Protein AF-0000000084334700 (afdb_homodimer)

Organism: NCBI:txid1302689

Foldseek 3Di:
DDQLLLQLLPVWPPAAQLQSVLLCVQLVHSVSSLVDDLVSSCVRPPDDNVSSVRTDSPVSSVVSVVLVVVCVVVVKDKAALVHPQHQPLQNLDSRRFRIKIKAADERLHDPAEEEEDFDLDADPQLLVQLLQQLVVCVLQLYEYEYACHHYNRVSNLVSCLVSVRQYEHEYLFAPQDDPPPVCVVSQVSNRHRYIYMYSYTPPGDNDPVSVLVSLLVSLRSHQEYEYRWYAQPGSSLSSLVSNVVSVHAYAYEADDCPDRRRVNRVVCVVVVSHHYDPGSVVVCVVSVHDRDPPPPPPPPPPVPPPPQDPLLVLLLVVLVVDQKDALVVSCVVSVDDSVVNVVSVVVCVVSQQWDADPPRMIHGD/DDQLLLQLLPVWPPQAQLQSVLLCVQLVHSVSSLVDDLVSSCPRPPDDNVSSVRTDSPVSSVVSVVLVVVCVVVVKDKAALVRPQHQPLLNLDSRRFRIKIKAADERLHDPAEEEEDFDLDADPQLLVQLLQQLVVVVLQLYEYEYACHHYNRVSNLVSCLVSVRQYEHEYLFAPVDDPPPVCVVSQVSNRHRYIYMYSYTPPGDNDPVSVLVSLLVSLRSHQEYEYRWYAQPGSSLSSLVSNVVSVHAYAYEADDCPDRRRVNRVVCVVVVSHHYDPGSVVVCVVSVHDRDPPPPPPPPPPVPPVPDDPLLVLLLVVLVVDQKDALVVSCVVSVDDSVVVVVSVVVCVVSQQWDADPPRMIHGD

Sequence (730 aa):
MSLIHQLALTFIKNIGPVLAKSMVAYAGSAENVFLIHSSKLEKVPGIAAKTIKQIDFKAALLRAEQEAAYVTKHNIDVIFYTDARYPKRLRACNDAPVLLYAQGKVDLNPQRVISIVGTRKATAYGKDLCKELVEELHTYGALVVSGLAYGIDVAAHKDSVRLNVPTVGVLGHGLDRLYPAAHRSIADKMLLNGGLLTEYPSGTAPDRENFPARNRIVAGMADATVVIEAGIKGGALITAEIANSYNRDVFAFPGRVNDEFSEGCNYLIRHHKAGLLTNAADLAYALGWEKDELIPKKPNQLMLAMDLTADERLIMDVLGQTKSIAIDELTLKIGMPVSLLTMNLLNLEMQGFIRSMPGKAYCISMSLIHQLALTFIKNIGPVLAKSMVAYAGSAENVFLIHSSKLEKVPGIAAKTIKQIDFKAALLRAEQEAAYVTKHNIDVIFYTDARYPKRLRACNDAPVLLYAQGKVDLNPQRVISIVGTRKATAYGKDLCKELVEELHTYGALVVSGLAYGIDVAAHKDSVRLNVPTVGVLGHGLDRLYPAAHRSIADKMLLNGGLLTEYPSGTAPDRENFPARNRIVAGMADATVVIEAGIKGGALITAEIANSYNRDVFAFPGRVNDEFSEGCNYLIRHHKAGLLTNAADLAYALGWEKDELIPKKPNQLMLAMDLTADERLIMDVLGQTKSIAIDELTLKIGMPVSLLTMNLLNLEMQGFIRSMPGKAYCIS

Nearest PDB structures (foldseek):
  3maj-assembly1_A-2  TM=7.518E-01  e=3.089E-27  Rhodopseudomonas palustris
  3uqz-assembly1_A  TM=8.647E-01  e=2.684E-21  Streptococcus pneumoniae
  4ljk-assembly1_H  TM=9.391E-01  e=8.187E-17  Helicobacter pylori 26695
  1wek-assembly1_F  TM=6.291E-01  e=4.296E-03  Thermus thermophilus
  2fxa-assembly3_A  TM=6.318E-01  e=2.050E-02  Bacillus subtilis

InterPro domains:
  IPR003488 DNA recombination-mediator protein A [PTHR43022] (4-362)
  IPR010994 RuvA domain 2-like [SSF47781] (3-55)
  IPR036388 Winged helix-like DNA-binding domain superfamily [G3DSA:1.10.10.10] (294-364)
  IPR036390 Winged helix DNA-binding domain superfamily [SSF46785] (304-359)
  IPR041614 DprA, winged helix domain [PF17782] (305-360)
  IPR057666 Smf/DprA, SLOG domain [PF02481] (78-286)
  IPR057666 Smf/DprA, SLOG domain [TIGR00732] (71-279)

Secondary structure (DSSP, 8-state):
--HHHHHHHTTSTT--HHHHHHHHHHHSSHHHHTT--HHHHTTSTT--HHHHHH--HHHHHHHHHHHHHHHHHTT-EEEETTSTTS-HHHHTSTT--SEEEEEES--S--S-EEEEE--SS--HHHHHHHHHHHHHHHHHTPEEEE---TTHHHHHHHHHHHHT--EEEE-SS-TTS-SSGGGHHHHHHHTTSEEEEESPPTT----TTHHHHHHHHHHHT-SEEEE-S--TT-HHHHHHHHHHHTT-EEEE----TT-GGGHHHHHHHHTTSSEE-SSHHHHHHHTT----TTS---------GGG--HHHHHHHHHHHTSS-EEHHHHHHHH---HHHHHHHHHHHHHTTSEEEETTTEEEE-/--HHHHHHHTTSTT--HHHHHHHHHHHSSHHHHTT--HHHHTTSTT--HHHHHH--HHHHHHHHHHHHHHHHHTT-EEEETTSTTS-HHHHTSTT--SEEEEEES--S--S-EEEEE--SS--HHHHHHHHHHHHHHHHHTPEEEE---TTHHHHHHHHHHHHT--EEEE-SS-TTS-SSGGGHHHHHHHTTSEEEEESPPTT----TTHHHHHHHHHHHT-SEEEE-S--TT-HHHHHHHHHHHTT-EEEE----TT-GGGHHHHHHHHTTSSEE-SSHHHHHHHTT----TTS---------GGG--HHHHHHHHHHHTSS-EEHHHHHHHH---HHHHHHHHHHHHHTTSEEEETTTEEEE-

pLDDT: mean 89.81, std 12.84, range [30.47, 98.88]

Structure (mmCIF, N/CA/C/O backbone):
data_AF-0000000084334700-model_v1
#
loop_
_entity.id
_entity.type
_entity.pdbx_description
1 polymer 'Uncharacterized protein'
#
loop_
_atom_site.group_PDB
_atom_site.id
_atom_site.type_symbol
_atom_site.label_atom_id
_atom_site.label_alt_id
_atom_site.label_comp_id
_atom_site.label_asym_id
_atom_site.label_entity_id
_atom_site.label_seq_id
_atom_site.pdbx_PDB_ins_code
_atom_site.Cartn_x
_atom_site.Cartn_y
_atom_site.Cartn_z
_atom_site.occupancy
_atom_site.B_iso_or_equiv
_atom_site.auth_seq_id
_atom_site.auth_comp_id
_atom_site.auth_asym_id
_atom_site.auth_atom_id
_atom_site.pdbx_PDB_model_num
ATOM 1 N N . MET A 1 1 ? -7.605 36.406 30.844 1 63.59 1 MET A N 1
ATOM 2 C CA . MET A 1 1 ? -6.16 36.375 30.656 1 63.59 1 MET A CA 1
ATOM 3 C C . MET A 1 1 ? -5.691 37.469 29.688 1 63.59 1 MET A C 1
ATOM 5 O O . MET A 1 1 ? -6.41 37.812 28.75 1 63.59 1 MET A O 1
ATOM 9 N N . SER A 1 2 ? -4.527 38.156 30.078 1 87.56 2 SER A N 1
ATOM 10 C CA . SER A 1 2 ? -4.148 39.375 29.375 1 87.56 2 SER A CA 1
ATOM 11 C C . SER A 1 2 ? -3.529 39.062 28.016 1 87.56 2 SER A C 1
ATOM 13 O O . SER A 1 2 ? -2.588 38.281 27.922 1 87.56 2 SER A O 1
ATOM 15 N N . LEU A 1 3 ? -4.223 39.594 27.047 1 94.44 3 LEU A N 1
ATOM 16 C CA . LEU A 1 3 ? -3.779 39.469 25.672 1 94.44 3 LEU A CA 1
ATOM 17 C C . LEU A 1 3 ? -2.322 39.875 25.516 1 94.44 3 LEU A C 1
ATOM 19 O O . LEU A 1 3 ? -1.545 39.219 24.828 1 94.44 3 LEU A O 1
ATOM 23 N N . ILE A 1 4 ? -1.973 40.875 26.188 1 96.62 4 ILE A N 1
ATOM 24 C CA . ILE A 1 4 ? -0.625 41.438 26.078 1 96.62 4 ILE A CA 1
ATOM 25 C C . ILE A 1 4 ? 0.389 40.438 26.609 1 96.62 4 ILE A C 1
ATOM 27 O O . ILE A 1 4 ? 1.432 40.188 25.984 1 96.62 4 ILE A O 1
ATOM 31 N N . HIS A 1 5 ? 0.095 39.781 27.688 1 96.44 5 HIS A N 1
ATOM 32 C CA . HIS A 1 5 ? 1.01 38.812 28.281 1 96.44 5 HIS A CA 1
ATOM 33 C C . HIS A 1 5 ? 1.097 37.562 27.422 1 96.44 5 HIS A C 1
ATOM 35 O O . HIS A 1 5 ? 2.166 36.938 27.312 1 96.44 5 HIS A O 1
ATOM 41 N N . GLN A 1 6 ? -0.033 37.156 26.859 1 96.75 6 GLN A N 1
ATOM 42 C CA . GLN A 1 6 ? -0.037 36 25.969 1 96.75 6 GLN A CA 1
ATOM 43 C C . GLN A 1 6 ? 0.85 36.25 24.75 1 96.75 6 GLN A C 1
ATOM 45 O O . GLN A 1 6 ? 1.654 35.375 24.375 1 96.75 6 GLN A O 1
ATOM 50 N N . LEU A 1 7 ? 0.704 37.406 24.219 1 97.88 7 LEU A N 1
ATOM 51 C CA . LEU A 1 7 ? 1.52 37.812 23.062 1 97.88 7 LEU A CA 1
ATOM 52 C C . LEU A 1 7 ? 2.99 37.906 23.453 1 97.88 7 LEU A C 1
ATOM 54 O O . LEU A 1 7 ? 3.865 37.438 22.719 1 97.88 7 LEU A O 1
ATOM 58 N N . ALA A 1 8 ? 3.264 38.469 24.578 1 96.81 8 ALA A N 1
ATOM 59 C CA . ALA A 1 8 ? 4.629 38.719 25.031 1 96.81 8 ALA A CA 1
ATOM 60 C C . ALA A 1 8 ? 5.41 37.438 25.188 1 96.81 8 ALA A C 1
ATOM 62 O O . ALA A 1 8 ? 6.617 37.375 24.953 1 96.81 8 ALA A O 1
ATOM 63 N N . LEU A 1 9 ? 4.711 36.406 25.578 1 95.44 9 LEU A N 1
ATOM 64 C CA . LEU A 1 9 ? 5.34 35.094 25.766 1 95.44 9 LEU A CA 1
ATOM 65 C C . LEU A 1 9 ? 6.031 34.656 24.484 1 95.44 9 LEU A C 1
ATOM 67 O O . LEU A 1 9 ? 7.062 33.969 24.531 1 95.44 9 LEU A O 1
ATOM 71 N N . THR A 1 10 ? 5.461 34.969 23.297 1 96.06 10 THR A N 1
ATOM 72 C CA . THR A 1 10 ? 5.98 34.531 22 1 96.06 10 THR A CA 1
ATOM 73 C C . THR A 1 10 ? 7.109 35.438 21.531 1 96.06 10 THR A C 1
ATOM 75 O O . THR A 1 10 ? 7.773 35.125 20.531 1 96.06 10 THR A O 1
ATOM 78 N N . PHE A 1 11 ? 7.371 36.531 22.25 1 95.88 11 PHE A N 1
ATOM 79 C CA . PHE A 1 11 ? 8.375 37.5 21.812 1 95.88 11 PHE A CA 1
ATOM 80 C C . PHE A 1 11 ? 9.625 37.406 22.672 1 95.88 11 PHE A C 1
ATOM 82 O O . PHE A 1 11 ? 10.562 38.188 22.5 1 95.88 11 PHE A O 1
ATOM 89 N N . ILE A 1 12 ? 9.555 36.5 23.641 1 93 12 ILE A N 1
ATOM 90 C CA . ILE A 1 12 ? 10.75 36.281 24.453 1 93 12 ILE A CA 1
ATOM 91 C C . ILE A 1 12 ? 11.82 35.594 23.609 1 93 12 ILE A C 1
ATOM 93 O O . ILE A 1 12 ? 11.602 34.469 23.125 1 93 12 ILE A O 1
ATOM 97 N N . LYS A 1 13 ? 12.938 36.188 23.469 1 90.25 13 LYS A N 1
ATOM 98 C CA . LYS A 1 13 ? 14.008 35.656 22.641 1 90.25 13 LYS A CA 1
ATOM 99 C C . LYS A 1 13 ? 14.516 34.312 23.188 1 90.25 13 LYS A C 1
ATOM 101 O O . LYS A 1 13 ? 14.648 34.156 24.391 1 90.25 13 LYS A O 1
ATOM 106 N N . ASN A 1 14 ? 14.711 33.375 22.328 1 87.44 14 ASN A N 1
ATOM 107 C CA . ASN A 1 14 ? 15.328 32.094 22.625 1 87.44 14 ASN A CA 1
ATOM 108 C C . ASN A 1 14 ? 14.391 31.203 23.438 1 87.44 14 ASN A C 1
ATOM 110 O O . ASN A 1 14 ? 14.844 30.25 24.078 1 87.44 14 ASN A O 1
ATOM 114 N N . ILE A 1 15 ? 13.18 31.578 23.531 1 89.12 15 ILE A N 1
ATOM 115 C CA . ILE A 1 15 ? 12.18 30.734 24.188 1 89.12 15 ILE A CA 1
ATOM 116 C C . ILE A 1 15 ? 11.188 30.219 23.156 1 89.12 15 ILE A C 1
ATOM 118 O O . ILE A 1 15 ? 10.398 30.984 22.609 1 89.12 15 ILE A O 1
ATOM 122 N N . GLY A 1 16 ? 11.242 28.969 22.906 1 89.5 16 GLY A N 1
ATOM 123 C CA . GLY A 1 16 ? 10.312 28.344 21.984 1 89.5 16 GLY A CA 1
ATOM 124 C C . GLY A 1 16 ? 8.992 27.969 22.609 1 89.5 16 GLY A C 1
ATOM 125 O O . GLY A 1 16 ? 8.758 28.25 23.797 1 89.5 16 GLY A O 1
ATOM 126 N N . PRO A 1 17 ? 8.211 27.344 21.797 1 92.06 17 PRO A N 1
ATOM 127 C CA . PRO A 1 17 ? 6.863 27.031 22.281 1 92.06 17 PRO A CA 1
ATOM 128 C C . PRO A 1 17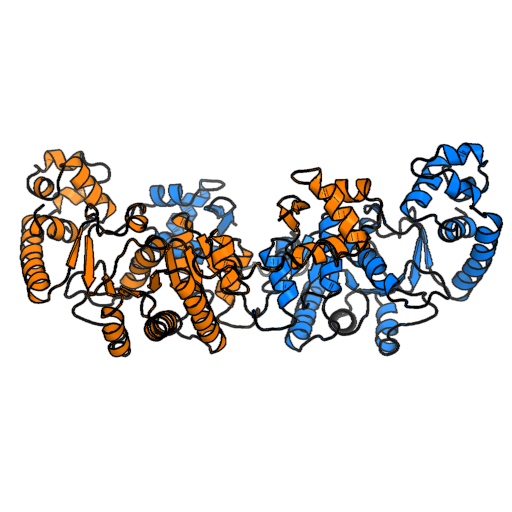 ? 6.867 26.078 23.469 1 92.06 17 PRO A C 1
ATOM 130 O O . PRO A 1 17 ? 6.078 26.25 24.406 1 92.06 17 PRO A O 1
ATOM 133 N N . VAL A 1 18 ? 7.75 25.156 23.5 1 89.44 18 VAL A N 1
ATOM 134 C CA . VAL A 1 18 ? 7.793 24.156 24.562 1 89.44 18 VAL A CA 1
ATOM 135 C C . VAL A 1 18 ? 8.164 24.828 25.875 1 89.44 18 VAL A C 1
ATOM 137 O O . VAL A 1 18 ? 7.488 24.625 26.891 1 89.44 18 VAL A O 1
ATOM 140 N N . LEU A 1 19 ? 9.18 25.578 25.859 1 88.88 19 LEU A N 1
ATOM 141 C CA . LEU A 1 19 ? 9.641 26.266 27.062 1 88.88 19 LEU A CA 1
ATOM 142 C C . LEU A 1 19 ? 8.617 27.281 27.531 1 88.88 19 LEU A C 1
ATOM 144 O O . LEU A 1 19 ? 8.414 27.453 28.734 1 88.88 19 LEU A O 1
ATOM 148 N N . ALA A 1 20 ? 8.039 27.969 26.594 1 93 20 ALA A N 1
ATOM 149 C CA . ALA A 1 20 ? 7.027 28.953 26.953 1 93 20 ALA A CA 1
ATOM 150 C C . ALA A 1 20 ? 5.867 28.312 27.703 1 93 20 ALA A C 1
ATOM 152 O O . ALA A 1 20 ? 5.398 28.844 28.703 1 93 20 ALA A O 1
ATOM 153 N N . LYS A 1 21 ? 5.438 27.219 27.266 1 92.88 21 LYS A N 1
ATOM 154 C CA . LYS A 1 21 ? 4.332 26.516 27.906 1 92.88 21 LYS A CA 1
ATOM 155 C C . LYS A 1 21 ? 4.738 25.984 29.281 1 92.88 21 LYS A C 1
ATOM 157 O O . LYS A 1 21 ? 3.938 25.984 30.219 1 92.88 21 LYS A O 1
ATOM 162 N N . SER A 1 22 ? 5.957 25.562 29.344 1 91.69 22 SER A N 1
ATOM 163 C CA . SER A 1 22 ? 6.473 25.125 30.641 1 91.69 22 SER A CA 1
ATOM 164 C C . SER A 1 22 ? 6.496 26.281 31.641 1 91.69 22 SER A C 1
ATOM 166 O O . SER A 1 22 ? 6.184 26.094 32.812 1 91.69 22 SER A O 1
ATOM 168 N N . MET A 1 23 ? 6.906 27.406 31.172 1 91.62 23 MET A N 1
ATOM 169 C CA . MET A 1 23 ? 6.93 28.594 32.031 1 91.62 23 MET A CA 1
ATOM 170 C C . MET A 1 23 ? 5.527 28.938 32.531 1 91.62 23 MET A C 1
ATOM 172 O O . MET A 1 23 ? 5.348 29.266 33.688 1 91.62 23 MET A O 1
ATOM 176 N N . VAL A 1 24 ? 4.617 28.812 31.672 1 92.88 24 VAL A N 1
ATOM 177 C CA . VAL A 1 24 ? 3.236 29.125 32.031 1 92.88 24 VAL A CA 1
ATOM 178 C C . VAL A 1 24 ? 2.729 28.109 33.031 1 92.88 24 VAL A C 1
ATOM 180 O O . VAL A 1 24 ? 2.061 28.469 34.031 1 92.88 24 VAL A O 1
ATOM 183 N N . ALA A 1 25 ? 3.002 26.922 32.75 1 91.62 25 ALA A N 1
ATOM 184 C CA . ALA A 1 25 ? 2.572 25.859 33.656 1 91.62 25 ALA A CA 1
ATOM 185 C C . ALA A 1 25 ? 3.145 26.078 35.062 1 91.62 25 ALA A C 1
ATOM 187 O O . ALA A 1 25 ? 2.457 25.859 36.062 1 91.62 25 ALA A O 1
ATOM 188 N N . TYR A 1 26 ? 4.336 26.438 35.094 1 89.62 26 TYR A N 1
ATOM 189 C CA . TYR A 1 26 ? 5.016 26.641 36.344 1 89.62 26 TYR A CA 1
ATOM 190 C C . TYR A 1 26 ? 4.496 27.875 37.062 1 89.62 26 TYR A C 1
ATOM 192 O O . TYR A 1 26 ? 4.285 27.875 38.281 1 89.62 26 TYR A O 1
ATOM 200 N N . ALA A 1 27 ? 4.312 28.906 36.312 1 90.44 27 ALA A N 1
ATOM 201 C CA . ALA A 1 27 ? 3.914 30.203 36.875 1 90.44 27 ALA A CA 1
ATOM 202 C C . ALA A 1 27 ? 2.412 30.234 37.156 1 90.44 27 ALA A C 1
ATOM 204 O O . ALA A 1 27 ? 1.94 31.047 37.938 1 90.44 27 ALA A O 1
ATOM 205 N N . GLY A 1 28 ? 1.692 29.359 36.438 1 89.56 28 GLY A N 1
ATOM 206 C CA . GLY A 1 28 ? 0.251 29.281 36.625 1 89.56 28 GLY A CA 1
ATOM 207 C C . GLY A 1 28 ? -0.524 30.062 35.562 1 89.56 28 GLY A C 1
ATOM 208 O O . GLY A 1 28 ? -1.698 29.766 35.312 1 89.56 28 GLY A O 1
ATOM 209 N N . SER A 1 29 ? 0.102 31.125 35.125 1 92 29 SER A N 1
ATOM 210 C CA . SER A 1 29 ? -0.524 31.922 34.062 1 92 29 SER A CA 1
ATOM 211 C C . SER A 1 29 ? 0.52 32.656 33.25 1 92 29 SER A C 1
ATOM 213 O O . SER A 1 29 ? 1.672 32.812 33.656 1 92 29 SER A O 1
ATOM 215 N N . ALA A 1 30 ? -0.011 33.156 32.062 1 93.06 30 ALA A N 1
ATOM 216 C CA . ALA A 1 30 ? 0.891 33.969 31.234 1 93.06 30 ALA A CA 1
ATOM 217 C C . ALA A 1 30 ? 1.326 35.219 31.938 1 93.06 30 ALA A C 1
ATOM 219 O O . ALA A 1 30 ? 2.479 35.656 31.828 1 93.06 30 ALA A O 1
ATOM 220 N N . GLU A 1 31 ? 0.445 35.844 32.656 1 93.31 31 GLU A N 1
ATOM 221 C CA . GLU A 1 31 ? 0.732 37.094 33.406 1 93.31 31 GLU A CA 1
ATOM 222 C C . GLU A 1 31 ? 1.791 36.844 34.469 1 93.31 31 GLU A C 1
ATOM 224 O O . GLU A 1 31 ? 2.705 37.656 34.625 1 93.31 31 GLU A O 1
ATOM 229 N N . ASN A 1 32 ? 1.646 35.719 35.094 1 92.25 32 ASN A N 1
ATOM 230 C CA . ASN A 1 32 ? 2.527 35.438 36.219 1 92.25 32 ASN A CA 1
ATOM 231 C C . ASN A 1 32 ? 3.957 35.156 35.75 1 92.25 32 ASN A C 1
ATOM 233 O O . ASN A 1 32 ? 4.902 35.312 36.5 1 92.25 32 ASN A O 1
ATOM 237 N N . VAL A 1 33 ? 4.086 34.75 34.562 1 92.31 33 VAL A N 1
ATOM 238 C CA . VAL A 1 33 ? 5.418 34.531 34 1 92.31 33 VAL A CA 1
ATOM 239 C C . VAL A 1 33 ? 6.23 35.812 34.062 1 92.31 33 VAL A C 1
ATOM 241 O O . VAL A 1 33 ? 7.438 35.781 34.312 1 92.31 33 VAL A O 1
ATOM 244 N N . PHE A 1 34 ? 5.609 36.938 33.812 1 92.25 34 PHE A N 1
ATOM 245 C CA . PHE A 1 34 ? 6.301 38.219 33.719 1 92.25 34 PHE A CA 1
ATOM 246 C C . PHE A 1 34 ? 6.473 38.875 35.094 1 92.25 34 PHE A C 1
ATOM 248 O O . PHE A 1 34 ? 7.105 39.906 35.219 1 92.25 34 PHE A O 1
ATOM 255 N N . LEU A 1 35 ? 5.945 38.188 36.031 1 88.56 35 LEU A N 1
ATOM 256 C CA . LEU A 1 35 ? 6.07 38.688 37.406 1 88.56 35 LEU A CA 1
ATOM 257 C C . LEU A 1 35 ? 7.02 37.812 38.219 1 88.56 35 LEU A C 1
ATOM 259 O O . LEU A 1 35 ? 7.41 38.188 39.312 1 88.56 35 LEU A O 1
ATOM 263 N N . ILE A 1 36 ? 7.375 36.781 37.625 1 83.12 36 ILE A N 1
ATOM 264 C CA . ILE A 1 36 ? 8.164 35.812 38.344 1 83.12 36 ILE A CA 1
ATOM 265 C C . ILE A 1 36 ? 9.602 36.312 38.5 1 83.12 36 ILE A C 1
ATOM 267 O O . ILE A 1 36 ? 10.148 36.938 37.594 1 83.12 36 ILE A O 1
ATOM 271 N N . HIS A 1 37 ? 10.148 36 39.688 1 81 37 HIS A N 1
ATOM 272 C CA . HIS A 1 37 ? 11.547 36.344 39.938 1 81 37 HIS A CA 1
ATOM 273 C C . HIS A 1 37 ? 12.477 35.375 39.219 1 81 37 HIS A C 1
ATOM 275 O O . HIS A 1 37 ? 12.141 34.188 39.031 1 81 37 HIS A O 1
ATOM 281 N N . SER A 1 38 ? 13.617 35.906 38.875 1 78.31 38 SER A N 1
ATOM 282 C CA . SER A 1 38 ? 14.602 35.125 38.125 1 78.31 38 SER A CA 1
ATOM 283 C C . SER A 1 38 ? 14.953 33.812 38.844 1 78.31 38 SER A C 1
ATOM 285 O O . SER A 1 38 ? 15.164 32.781 38.219 1 78.31 38 SER A O 1
ATOM 287 N N . SER A 1 39 ? 14.922 33.844 40.094 1 79.81 39 SER A N 1
ATOM 288 C CA . SER A 1 39 ? 15.289 32.656 40.875 1 79.81 39 SER A CA 1
ATOM 289 C C . SER A 1 39 ? 14.281 31.531 40.688 1 79.81 39 SER A C 1
ATOM 291 O O . SER A 1 39 ? 14.656 30.359 40.719 1 79.81 39 SER A O 1
ATOM 293 N N . LYS A 1 40 ? 13.117 31.859 40.438 1 82.38 40 LYS A N 1
ATOM 294 C CA . LYS A 1 40 ? 12.07 30.859 40.281 1 82.38 40 LYS A CA 1
ATOM 295 C C . LYS A 1 40 ? 12.078 30.297 38.844 1 82.38 40 LYS A C 1
ATOM 297 O O . LYS A 1 40 ? 11.672 29.156 38.625 1 82.38 40 LYS A O 1
ATOM 302 N N . LEU A 1 41 ? 12.5 31.078 37.938 1 84.06 41 LEU A N 1
ATOM 303 C CA . LEU A 1 41 ? 12.562 30.656 36.531 1 84.06 41 LEU A CA 1
ATOM 304 C C . LEU A 1 41 ? 13.586 29.547 36.344 1 84.06 41 LEU A C 1
ATOM 306 O O . LEU A 1 41 ? 13.438 28.703 35.469 1 84.06 41 LEU A O 1
ATOM 310 N N . GLU A 1 42 ? 14.578 29.562 37.156 1 82.69 42 GLU A N 1
ATOM 311 C CA . GLU A 1 42 ? 15.633 28.547 37.094 1 82.69 42 GLU A CA 1
ATOM 312 C C . GLU A 1 42 ? 15.094 27.156 37.406 1 82.69 42 GLU A C 1
ATOM 314 O O . GLU A 1 42 ? 15.695 26.156 37.031 1 82.69 42 GLU A O 1
ATOM 319 N N . LYS A 1 43 ? 13.969 27.109 37.969 1 81.56 43 LYS A N 1
ATOM 320 C CA . LYS A 1 43 ? 13.375 25.844 38.375 1 81.56 43 LYS A CA 1
ATOM 321 C C . LYS A 1 43 ? 12.531 25.234 37.25 1 81.56 43 LYS A C 1
ATOM 323 O O . LYS A 1 43 ? 12.117 24.078 37.344 1 81.56 43 LYS A O 1
ATOM 328 N N . VAL A 1 44 ? 12.258 26.031 36.312 1 83.62 44 VAL A N 1
ATOM 329 C CA . VAL A 1 44 ? 11.484 25.531 35.188 1 83.62 44 VAL A CA 1
ATOM 330 C C . VAL A 1 44 ? 12.305 24.5 34.406 1 83.62 44 VAL A C 1
ATOM 332 O O . VAL A 1 44 ? 13.438 24.781 34 1 83.62 44 VAL A O 1
ATOM 335 N N . PRO A 1 45 ? 11.766 23.359 34.281 1 80.94 45 PRO A N 1
ATOM 336 C CA . PRO A 1 45 ? 12.5 22.312 33.562 1 80.94 45 PRO A CA 1
ATOM 337 C C . PRO A 1 45 ? 12.828 22.703 32.125 1 80.94 45 PRO A C 1
ATOM 339 O O . PRO A 1 45 ? 11.977 23.25 31.422 1 80.94 45 PRO A O 1
ATOM 342 N N . GLY A 1 46 ? 14.094 22.562 31.719 1 78.5 46 GLY A N 1
ATOM 343 C CA . GLY A 1 46 ? 14.484 22.719 30.328 1 78.5 46 GLY A CA 1
ATOM 344 C C . GLY A 1 46 ? 15.102 24.078 30.031 1 78.5 46 GLY A C 1
ATOM 345 O O . GLY A 1 46 ? 15.688 24.281 28.969 1 78.5 46 GLY A O 1
ATOM 346 N N . ILE A 1 47 ? 14.945 25 30.969 1 80.06 47 ILE A N 1
ATOM 347 C CA . ILE A 1 47 ? 15.484 26.328 30.703 1 80.06 47 ILE A CA 1
ATOM 348 C C . ILE A 1 47 ? 16.906 26.422 31.266 1 80.06 47 ILE A C 1
ATOM 350 O O . ILE A 1 47 ? 17.141 26.188 32.438 1 80.06 47 ILE A O 1
ATOM 354 N N . ALA A 1 48 ? 17.734 26.688 30.391 1 81.31 48 ALA A N 1
ATOM 355 C CA . ALA A 1 48 ? 19.141 26.844 30.797 1 81.31 48 ALA A CA 1
ATOM 356 C C . ALA A 1 48 ? 19.359 28.188 31.469 1 81.31 48 ALA A C 1
ATOM 358 O O . ALA A 1 48 ? 18.672 29.172 31.156 1 81.31 48 ALA A O 1
ATOM 359 N N . ALA A 1 49 ? 20.297 28.188 32.375 1 80.88 49 ALA A N 1
ATOM 360 C CA . ALA A 1 49 ? 20.641 29.406 33.125 1 80.88 49 ALA A CA 1
ATOM 361 C C . ALA A 1 49 ? 21.062 30.516 32.156 1 80.88 49 ALA A C 1
ATOM 363 O O . ALA A 1 49 ? 20.734 31.688 32.375 1 80.88 49 ALA A O 1
ATOM 364 N N . LYS A 1 50 ? 21.719 30.125 31.188 1 83.38 50 LYS A N 1
ATOM 365 C CA . LYS A 1 50 ? 22.188 31.109 30.219 1 83.38 50 LYS A CA 1
ATOM 366 C C . LYS A 1 50 ? 21.031 31.781 29.5 1 83.38 50 LYS A C 1
ATOM 368 O O . LYS A 1 50 ? 21.078 32.969 29.203 1 83.38 50 LYS A O 1
ATOM 373 N N . THR A 1 51 ? 20.016 31.078 29.266 1 84.62 51 THR A N 1
ATOM 374 C CA . THR A 1 51 ? 18.828 31.609 28.594 1 84.62 51 THR A CA 1
ATOM 375 C C . THR A 1 51 ? 18.078 32.594 29.484 1 84.62 51 THR A C 1
ATOM 377 O O . THR A 1 51 ? 17.594 33.625 29.016 1 84.62 51 THR A O 1
ATOM 380 N N . ILE A 1 52 ? 18.141 32.281 30.703 1 82.06 52 ILE A N 1
ATOM 381 C CA . ILE A 1 52 ? 17.422 33.125 31.672 1 82.06 52 ILE A CA 1
ATOM 382 C C . ILE A 1 52 ? 18.047 34.5 31.734 1 82.06 52 ILE A C 1
ATOM 384 O O . ILE A 1 52 ? 17.344 35.5 31.812 1 82.06 52 ILE A O 1
ATOM 388 N N . LYS A 1 53 ? 19.281 34.5 31.656 1 82.81 53 LYS A N 1
ATOM 389 C CA . LYS A 1 53 ? 20.031 35.781 31.766 1 82.81 53 LYS A CA 1
ATOM 390 C C . LYS A 1 53 ? 19.766 36.656 30.562 1 82.81 53 LYS A C 1
ATOM 392 O O . LYS A 1 53 ? 19.891 37.875 30.656 1 82.81 53 LYS A O 1
ATOM 397 N N . GLN A 1 54 ? 19.312 36.125 29.594 1 85.31 54 GLN A N 1
ATOM 398 C CA . GLN A 1 54 ? 19.141 36.844 28.359 1 85.31 54 GLN A CA 1
ATOM 399 C C . GLN A 1 54 ? 17.688 37.281 28.156 1 85.31 54 GLN A C 1
ATOM 401 O O . GLN A 1 54 ? 17.375 38.031 27.234 1 85.31 54 GLN A O 1
ATOM 406 N N . ILE A 1 55 ? 16.891 36.875 29.031 1 88.94 55 ILE A N 1
ATOM 407 C CA . ILE A 1 55 ? 15.469 37.156 28.875 1 88.94 55 ILE A CA 1
ATOM 408 C C . ILE A 1 55 ? 15.203 38.625 29.141 1 88.94 55 ILE A C 1
ATOM 410 O O . ILE A 1 55 ? 15.594 39.156 30.188 1 88.94 55 ILE A O 1
ATOM 414 N N . ASP A 1 56 ? 14.594 39.312 28.203 1 91.06 56 ASP A N 1
ATOM 415 C CA . ASP A 1 56 ? 14.164 40.688 28.344 1 91.06 56 ASP A CA 1
ATOM 416 C C . ASP A 1 56 ? 12.641 40.781 28.312 1 91.06 56 ASP A C 1
ATOM 418 O O . ASP A 1 56 ? 12.047 41.062 27.281 1 91.06 56 ASP A O 1
ATOM 422 N N . PHE A 1 57 ? 12.086 40.812 29.469 1 92.38 57 PHE A N 1
ATOM 423 C CA . PHE A 1 57 ? 10.633 40.844 29.594 1 92.38 57 PHE A CA 1
ATOM 424 C C . PHE A 1 57 ? 10.062 42.188 29.172 1 92.38 57 PHE A C 1
ATOM 426 O O . PHE A 1 57 ? 8.977 42.25 28.594 1 92.38 57 PHE A O 1
ATOM 433 N N . LYS A 1 58 ? 10.773 43.188 29.469 1 93.31 58 LYS A N 1
ATOM 434 C CA . LYS A 1 58 ? 10.305 44.531 29.125 1 93.31 58 LYS A CA 1
ATOM 435 C C . LYS A 1 58 ? 10.18 44.688 27.609 1 93.31 58 LYS A C 1
ATOM 437 O O . LYS A 1 58 ? 9.18 45.219 27.109 1 93.31 58 LYS A O 1
ATOM 442 N N . ALA A 1 59 ? 11.172 44.281 26.922 1 95.69 59 ALA A N 1
ATOM 443 C CA . ALA A 1 59 ? 11.156 44.375 25.469 1 95.69 59 ALA A CA 1
ATOM 444 C C . ALA A 1 59 ? 10.023 43.531 24.891 1 95.69 59 ALA A C 1
ATOM 446 O O . ALA A 1 59 ? 9.375 43.938 23.906 1 95.69 59 ALA A O 1
ATOM 447 N N . ALA A 1 60 ? 9.852 42.375 25.422 1 96.31 60 ALA A N 1
ATOM 448 C CA . ALA A 1 60 ? 8.797 41.469 24.969 1 96.31 60 ALA A CA 1
ATOM 449 C C . ALA A 1 60 ? 7.418 42.094 25.172 1 96.31 60 ALA A C 1
ATOM 451 O O . ALA A 1 60 ? 6.547 42 24.297 1 96.31 60 ALA A O 1
ATOM 452 N N . LEU A 1 61 ? 7.234 42.75 26.297 1 96.19 61 LEU A N 1
ATOM 453 C CA . LEU A 1 61 ? 5.961 43.406 26.594 1 96.19 61 LEU A CA 1
ATOM 454 C C . LEU A 1 61 ? 5.707 44.562 25.672 1 96.19 61 LEU A C 1
ATOM 456 O O . LEU A 1 61 ? 4.574 44.812 25.25 1 96.19 61 LEU A O 1
ATOM 460 N N . LEU A 1 62 ? 6.746 45.312 25.391 1 96.94 62 LEU A N 1
ATOM 461 C CA . LEU A 1 62 ? 6.617 46.438 24.484 1 96.94 62 LEU A CA 1
ATOM 462 C C . LEU A 1 62 ? 6.203 45.969 23.094 1 96.94 62 LEU A C 1
ATOM 464 O O . LEU A 1 62 ? 5.312 46.562 22.469 1 96.94 62 LEU A O 1
ATOM 468 N N . ARG A 1 63 ? 6.867 44.969 22.609 1 97.19 63 ARG A N 1
ATOM 469 C CA . ARG A 1 63 ? 6.516 44.438 21.312 1 97.19 63 ARG A CA 1
ATOM 470 C C . ARG A 1 63 ? 5.086 43.906 21.312 1 97.19 63 ARG A C 1
ATOM 472 O O . ARG A 1 63 ? 4.371 44.031 20.312 1 97.19 63 ARG A O 1
ATOM 479 N N . ALA A 1 64 ? 4.699 43.281 22.359 1 97.88 64 ALA A N 1
ATOM 480 C CA . ALA A 1 64 ? 3.352 42.75 22.5 1 97.88 64 ALA A CA 1
ATOM 481 C C . ALA A 1 64 ? 2.303 43.844 22.422 1 97.88 64 ALA A C 1
ATOM 483 O O . ALA A 1 64 ? 1.218 43.625 21.875 1 97.88 64 ALA A O 1
ATOM 484 N N . GLU A 1 65 ? 2.594 44.938 23 1 97.5 65 GLU A N 1
ATOM 485 C CA . GLU A 1 65 ? 1.671 46.062 22.938 1 97.5 65 GLU A CA 1
ATOM 486 C C . GLU A 1 65 ? 1.458 46.531 21.5 1 97.5 65 GLU A C 1
ATOM 488 O O . GLU A 1 65 ? 0.33 46.812 21.094 1 97.5 65 GLU A O 1
ATOM 493 N N . GLN A 1 66 ? 2.557 46.625 20.812 1 97.75 66 GLN A N 1
ATOM 494 C CA . GLN A 1 66 ? 2.479 47 19.406 1 97.75 66 GLN A CA 1
ATOM 495 C C . GLN A 1 66 ? 1.641 46 18.625 1 97.75 66 GLN A C 1
ATOM 497 O O . GLN A 1 66 ? 0.797 46.375 17.812 1 97.75 66 GLN A O 1
ATOM 502 N N . GLU A 1 67 ? 1.888 44.719 18.844 1 98.25 67 GLU A N 1
ATOM 503 C CA . GLU A 1 67 ? 1.152 43.656 18.125 1 98.25 67 GLU A CA 1
ATOM 504 C C . GLU A 1 67 ? -0.321 43.656 18.531 1 98.25 67 GLU A C 1
ATOM 506 O O . GLU A 1 67 ? -1.193 43.438 17.688 1 98.25 67 GLU A O 1
ATOM 511 N N . ALA A 1 68 ? -0.582 43.875 19.797 1 97.81 68 ALA A N 1
ATOM 512 C CA . ALA A 1 68 ? -1.961 43.938 20.266 1 97.81 68 ALA A CA 1
ATOM 513 C C . ALA A 1 68 ? -2.736 45.062 19.562 1 97.81 68 ALA A C 1
ATOM 515 O O . ALA A 1 68 ? -3.908 44.875 19.219 1 97.81 68 ALA A O 1
ATOM 516 N N . ALA A 1 69 ? -2.09 46.156 19.438 1 97.5 69 ALA A N 1
ATOM 517 C CA . ALA A 1 69 ? -2.713 47.25 18.719 1 97.5 69 ALA A CA 1
ATOM 518 C C . ALA A 1 69 ? -3.008 46.875 17.266 1 97.5 69 ALA A C 1
ATOM 520 O O . ALA A 1 69 ? -4.066 47.219 16.734 1 97.5 69 ALA A O 1
ATOM 521 N N . TYR A 1 70 ? -2.113 46.25 16.672 1 97.69 70 TYR A N 1
ATOM 522 C CA . TYR A 1 70 ? -2.266 45.844 15.273 1 97.69 70 TYR A CA 1
ATOM 523 C C . TYR A 1 70 ? -3.422 44.844 15.125 1 97.69 70 TYR A C 1
ATOM 525 O O . TYR A 1 70 ? -4.258 45 14.227 1 97.69 70 TYR A O 1
ATOM 533 N N . VAL A 1 71 ? -3.434 43.781 15.945 1 97.44 71 VAL A N 1
ATOM 534 C CA . VAL A 1 71 ? -4.434 42.719 15.82 1 97.44 71 VAL A CA 1
ATOM 535 C C . VAL A 1 71 ? -5.828 43.281 16.062 1 97.44 71 VAL A C 1
ATOM 537 O O . VAL A 1 71 ? -6.809 42.844 15.477 1 97.44 71 VAL A O 1
ATOM 540 N N . THR A 1 72 ? -5.906 44.219 16.984 1 96.62 72 THR A N 1
ATOM 541 C CA . THR A 1 72 ? -7.184 44.875 17.266 1 96.62 72 THR A CA 1
ATOM 542 C C . THR A 1 72 ? -7.633 45.719 16.062 1 96.62 72 THR A C 1
ATOM 544 O O . THR A 1 72 ? -8.789 45.625 15.648 1 96.62 72 THR A O 1
ATOM 547 N N . LYS A 1 73 ? -6.75 46.469 15.57 1 97.25 73 LYS A N 1
ATOM 548 C CA . LYS A 1 73 ? -7.043 47.344 14.453 1 97.25 73 LYS A CA 1
ATOM 549 C C . LYS A 1 73 ? -7.508 46.562 13.227 1 97.25 73 LYS A C 1
ATOM 551 O O . LYS A 1 73 ? -8.359 47.031 12.469 1 97.25 73 LYS A O 1
ATOM 556 N N . HIS A 1 74 ? -6.992 45.469 13.016 1 96.88 74 HIS A N 1
ATOM 557 C CA . HIS A 1 74 ? -7.238 44.719 11.781 1 96.88 74 HIS A CA 1
ATOM 558 C C . HIS A 1 74 ? -8.18 43.531 12.031 1 96.88 74 HIS A C 1
ATOM 560 O O . HIS A 1 74 ? -8.32 42.656 11.18 1 96.88 74 HIS A O 1
ATOM 566 N N . ASN A 1 75 ? -8.727 43.406 13.195 1 95.44 75 ASN A N 1
ATOM 567 C CA . ASN A 1 75 ? -9.711 42.406 13.57 1 95.44 75 ASN A CA 1
ATOM 568 C C . ASN A 1 75 ? -9.156 41 13.391 1 95.44 75 ASN A C 1
ATOM 570 O O . ASN A 1 75 ? -9.789 40.156 12.766 1 95.44 75 ASN A O 1
ATOM 574 N N . ILE A 1 76 ? -7.969 40.781 13.812 1 97.25 76 ILE A N 1
ATOM 575 C CA . ILE A 1 76 ? -7.316 39.469 13.797 1 97.25 76 ILE A CA 1
ATOM 576 C C . ILE A 1 76 ? -7.594 38.75 15.109 1 97.25 76 ILE A C 1
ATOM 578 O O . ILE A 1 76 ? -7.453 39.312 16.188 1 97.25 76 ILE A O 1
ATOM 582 N N . ASP A 1 77 ? -8.008 37.562 15.016 1 96.81 77 ASP A N 1
ATOM 583 C CA . ASP A 1 77 ? -8.227 36.75 16.219 1 96.81 77 ASP A CA 1
ATOM 584 C C . ASP A 1 77 ? -6.91 36.156 16.734 1 96.81 77 ASP A C 1
ATOM 586 O O . ASP A 1 77 ? -6.117 35.625 15.961 1 96.81 77 ASP A O 1
ATOM 590 N N . VAL A 1 78 ? -6.645 36.344 17.984 1 97.44 78 VAL A N 1
ATOM 591 C CA . VAL A 1 78 ? -5.504 35.719 18.656 1 97.44 78 VAL A CA 1
ATOM 592 C C . VAL A 1 78 ? -5.984 34.562 19.531 1 97.44 78 VAL A C 1
ATOM 594 O O . VAL A 1 78 ? -6.793 34.75 20.438 1 97.44 78 VAL A O 1
ATOM 597 N N . ILE A 1 79 ? -5.48 33.344 19.234 1 97.44 79 ILE A N 1
ATOM 598 C CA . ILE A 1 79 ? -5.949 32.156 19.906 1 97.44 79 ILE A CA 1
ATOM 599 C C . ILE A 1 79 ? -4.809 31.547 20.719 1 97.44 79 ILE A C 1
ATOM 601 O O . ILE A 1 79 ? -3.914 30.906 20.172 1 97.44 79 ILE A O 1
ATOM 605 N N . PHE A 1 80 ? -4.871 31.734 22 1 97.19 80 PHE A N 1
ATOM 606 C CA . PHE A 1 80 ? -3.887 31.156 22.922 1 97.19 80 PHE A CA 1
ATOM 607 C C . PHE A 1 80 ? -4.105 29.656 23.078 1 97.19 80 PHE A C 1
ATOM 609 O O . PHE A 1 80 ? -5.219 29.172 22.891 1 97.19 80 PHE A O 1
ATOM 616 N N . TYR A 1 81 ? -3.104 28.891 23.422 1 96.75 81 TYR A N 1
ATOM 617 C CA . TYR A 1 81 ? -3.182 27.422 23.375 1 96.75 81 TYR A CA 1
ATOM 618 C C . TYR A 1 81 ? -4.145 26.906 24.438 1 96.75 81 TYR A C 1
ATOM 620 O O . TYR A 1 81 ? -4.602 25.766 24.359 1 96.75 81 TYR A O 1
ATOM 628 N N . THR A 1 82 ? -4.512 27.719 25.438 1 94.94 82 THR A N 1
ATOM 629 C CA . THR A 1 82 ? -5.465 27.281 26.438 1 94.94 82 THR A CA 1
ATOM 630 C C . THR A 1 82 ? -6.887 27.672 26.047 1 94.94 82 THR A C 1
ATOM 632 O O . THR A 1 82 ? -7.848 27.297 26.734 1 94.94 82 THR A O 1
ATOM 635 N N . ASP A 1 83 ? -7.023 28.469 24.984 1 95.25 83 ASP A N 1
ATOM 636 C CA . ASP A 1 83 ? -8.328 28.875 24.469 1 95.25 83 ASP A CA 1
ATOM 637 C C . ASP A 1 83 ? -9.102 27.688 23.906 1 95.25 83 ASP A C 1
ATOM 639 O O . ASP A 1 83 ? -8.523 26.797 23.297 1 95.25 83 ASP A O 1
ATOM 643 N N . ALA A 1 84 ? -10.414 27.656 24.062 1 95.88 84 ALA A N 1
ATOM 644 C CA . ALA A 1 84 ? -11.266 26.578 23.531 1 95.88 84 ALA A CA 1
ATOM 645 C C . ALA A 1 84 ? -11.258 26.578 22.016 1 95.88 84 ALA A C 1
ATOM 647 O O . ALA A 1 84 ? -11.484 25.531 21.391 1 95.88 84 ALA A O 1
ATOM 648 N N . ARG A 1 85 ? -11.008 27.734 21.391 1 96.31 85 ARG A N 1
ATOM 649 C CA . ARG A 1 85 ? -10.992 27.859 19.938 1 96.31 85 ARG A CA 1
ATOM 650 C C . ARG A 1 85 ? -9.727 27.25 19.344 1 96.31 85 ARG A C 1
ATOM 652 O O . ARG A 1 85 ? -9.648 27 18.141 1 96.31 85 ARG A O 1
ATOM 659 N N . TYR A 1 86 ? -8.68 27.062 20.234 1 98.06 86 TYR A N 1
ATOM 660 C CA . TYR A 1 86 ? -7.43 26.469 19.766 1 98.06 86 TYR A CA 1
ATOM 661 C C . TYR A 1 86 ? -7.66 25.062 19.234 1 98.06 86 TYR A C 1
ATOM 663 O O . TYR A 1 86 ? -8.406 24.281 19.828 1 98.06 86 TYR A O 1
ATOM 671 N N . PRO A 1 87 ? -7.137 24.75 18.078 1 98.12 87 PRO A N 1
ATOM 672 C CA . PRO A 1 87 ? -7.336 23.391 17.578 1 98.12 87 PRO A CA 1
ATOM 673 C C . PRO A 1 87 ? -6.918 22.328 18.578 1 98.12 87 PRO A C 1
ATOM 675 O O . PRO A 1 87 ? -5.73 22.188 18.891 1 98.12 87 PRO A O 1
ATOM 678 N N . LYS A 1 88 ? -7.812 21.578 19.016 1 97.69 88 LYS A N 1
ATOM 679 C CA . LYS A 1 88 ? -7.574 20.562 20.047 1 97.69 88 LYS A CA 1
ATOM 680 C C . LYS A 1 88 ? -6.555 19.531 19.578 1 97.69 88 LYS A C 1
ATOM 682 O O . LYS A 1 88 ? -5.723 19.078 20.375 1 97.69 88 LYS A O 1
ATOM 687 N N . ARG A 1 89 ? -6.629 19.172 18.328 1 97.69 89 ARG A N 1
ATOM 688 C CA . ARG A 1 89 ? -5.688 18.203 17.766 1 97.69 89 ARG A CA 1
ATOM 689 C C . ARG A 1 89 ? -4.258 18.734 17.844 1 97.69 89 ARG A C 1
ATOM 691 O O . ARG A 1 89 ? -3.33 18 18.156 1 97.69 89 ARG A O 1
ATOM 698 N N . LEU A 1 90 ? -4.09 19.953 17.562 1 97.88 90 LEU A N 1
ATOM 699 C CA . LEU A 1 90 ? -2.777 20.594 17.578 1 97.88 90 LEU A CA 1
ATOM 700 C C . LEU A 1 90 ? -2.248 20.734 19 1 97.88 90 LEU A C 1
ATOM 702 O O . LEU A 1 90 ? -1.043 20.609 19.234 1 97.88 90 LEU A O 1
ATOM 706 N N . ARG A 1 91 ? -3.109 20.953 19.875 1 96.69 91 ARG A N 1
ATOM 707 C CA . ARG A 1 91 ? -2.744 21.141 21.281 1 96.69 91 ARG A CA 1
ATOM 708 C C . ARG A 1 91 ? -2.033 19.906 21.828 1 96.69 91 ARG A C 1
ATOM 710 O O . ARG A 1 91 ? -1.156 20.016 22.672 1 96.69 91 ARG A O 1
ATOM 717 N N . ALA A 1 92 ? -2.33 18.812 21.281 1 93.81 92 ALA A N 1
ATOM 718 C CA . ALA A 1 92 ? -1.78 17.531 21.734 1 93.81 92 ALA A CA 1
ATOM 719 C C . ALA A 1 92 ? -0.335 17.359 21.281 1 93.81 92 ALA A C 1
ATOM 721 O O . ALA A 1 92 ? 0.388 16.5 21.781 1 93.81 92 ALA A O 1
ATOM 722 N N . CYS A 1 93 ? 0.024 18.188 20.375 1 93 93 CYS A N 1
ATOM 723 C CA . CYS A 1 93 ? 1.395 18.125 19.875 1 93 93 CYS A CA 1
ATOM 724 C C . CYS A 1 93 ? 2.336 18.922 20.781 1 93 93 CYS A C 1
ATOM 726 O O . CYS A 1 93 ? 2.039 20.062 21.141 1 93 93 CYS A O 1
ATOM 728 N N . ASN A 1 94 ? 3.461 18.391 21.094 1 87.12 94 ASN A N 1
ATOM 729 C CA . ASN A 1 94 ? 4.383 18.984 22.062 1 87.12 94 ASN A CA 1
ATOM 730 C C . ASN A 1 94 ? 4.906 20.328 21.594 1 87.12 94 ASN A C 1
ATOM 732 O O . ASN A 1 94 ? 5.109 21.25 22.391 1 87.12 94 ASN A O 1
ATOM 736 N N . ASP A 1 95 ? 5.117 20.422 20.359 1 91.25 95 ASP A N 1
ATOM 737 C CA . ASP A 1 95 ? 5.73 21.625 19.828 1 91.25 95 ASP A CA 1
ATOM 738 C C . ASP A 1 95 ? 4.672 22.562 19.219 1 91.25 95 ASP A C 1
ATOM 740 O O . ASP A 1 95 ? 4.992 23.422 18.406 1 91.25 95 ASP A O 1
ATOM 744 N N . ALA A 1 96 ? 3.453 22.359 19.594 1 95.38 96 ALA A N 1
ATOM 745 C CA . ALA A 1 96 ? 2.379 23.234 19.109 1 95.38 96 ALA A CA 1
ATOM 746 C C . ALA A 1 96 ? 2.66 24.688 19.469 1 95.38 96 ALA A C 1
ATOM 748 O O . ALA A 1 96 ? 3.238 24.984 20.516 1 95.38 96 ALA A O 1
ATOM 749 N N . PRO A 1 97 ? 2.244 25.594 18.625 1 96.81 97 PRO A N 1
ATOM 750 C CA . PRO A 1 97 ? 2.447 27.016 18.922 1 96.81 97 PRO A CA 1
ATOM 751 C C . PRO A 1 97 ? 1.734 27.453 20.203 1 96.81 97 PRO A C 1
ATOM 753 O O . PRO A 1 97 ? 0.667 26.922 20.531 1 96.81 97 PRO A O 1
ATOM 756 N N . VAL A 1 98 ? 2.346 28.453 20.859 1 96.06 98 VAL A N 1
ATOM 757 C CA . VAL A 1 98 ? 1.751 29.031 22.062 1 96.06 98 VAL A CA 1
ATOM 758 C C . VAL A 1 98 ? 0.511 29.844 21.688 1 96.06 98 VAL A C 1
ATOM 760 O O . VAL A 1 98 ? -0.43 29.938 22.469 1 96.06 98 VAL A O 1
ATOM 763 N N . LEU A 1 99 ? 0.636 30.344 20.547 1 96.38 99 LEU A N 1
ATOM 764 C CA . LEU A 1 99 ? -0.41 31.25 20.094 1 96.38 99 LEU A CA 1
ATOM 765 C C . LEU A 1 99 ? -0.569 31.172 18.578 1 96.38 99 LEU A C 1
ATOM 767 O O . LEU A 1 99 ? 0.411 30.984 17.844 1 96.38 99 LEU A O 1
ATOM 771 N N . LEU A 1 100 ? -1.879 31.328 18.109 1 98.06 100 LEU A N 1
ATOM 772 C CA . LEU A 1 100 ? -2.176 31.375 16.688 1 98.06 100 LEU A CA 1
ATOM 773 C C . LEU A 1 100 ? -2.918 32.656 16.328 1 98.06 100 LEU A C 1
ATOM 775 O O . LEU A 1 100 ? -3.766 33.125 17.094 1 98.06 100 LEU A O 1
ATOM 779 N N . TYR A 1 101 ? -2.531 33.25 15.195 1 98.31 101 TYR A N 1
ATOM 780 C CA . TYR A 1 101 ? -3.285 34.344 14.594 1 98.31 101 TYR A CA 1
ATOM 781 C C . TYR A 1 101 ? -4.242 33.812 13.523 1 98.31 101 TYR A C 1
ATOM 783 O O . TYR A 1 101 ? -3.848 33 12.664 1 98.31 101 TYR A O 1
ATOM 791 N N . ALA A 1 102 ? -5.52 34.25 13.625 1 98.06 102 ALA A N 1
ATOM 792 C CA . ALA A 1 102 ? -6.508 33.688 12.703 1 98.06 102 ALA A CA 1
ATOM 793 C C . ALA A 1 102 ? -7.363 34.781 12.094 1 98.06 102 ALA A C 1
ATOM 795 O O . ALA A 1 102 ? -7.652 35.781 12.742 1 98.06 102 ALA A O 1
ATOM 796 N N . GLN A 1 103 ? -7.703 34.625 10.898 1 97.19 103 GLN A N 1
ATOM 797 C CA . GLN A 1 103 ? -8.688 35.406 10.188 1 97.19 103 GLN A CA 1
ATOM 798 C C . GLN A 1 103 ? -9.695 34.531 9.453 1 97.19 103 GLN A C 1
ATOM 800 O O . GLN A 1 103 ? -9.32 33.531 8.859 1 97.19 103 GLN A O 1
ATOM 805 N N . GLY A 1 104 ? -11.055 34.875 9.484 1 95.81 104 GLY A N 1
ATOM 806 C CA . GLY A 1 104 ? -12.094 34.125 8.812 1 95.81 104 GLY A CA 1
ATOM 807 C C . GLY A 1 104 ? -13.164 33.625 9.766 1 95.81 104 GLY A C 1
ATOM 808 O O . GLY A 1 104 ? -13.258 34.094 10.906 1 95.81 104 GLY A O 1
ATOM 809 N N . LYS A 1 105 ? -14.047 32.812 9.25 1 89.06 105 LYS A N 1
ATOM 810 C CA . LYS A 1 105 ? -15.188 32.25 9.969 1 89.06 105 LYS A CA 1
ATOM 811 C C . LYS A 1 105 ? -15.094 30.719 10.039 1 89.06 105 LYS A C 1
ATOM 813 O O . LYS A 1 105 ? -15.789 30.016 9.297 1 89.06 105 LYS A O 1
ATOM 818 N N . VAL A 1 106 ? -14.164 30.312 10.805 1 85 106 VAL A N 1
ATOM 819 C CA . VAL A 1 106 ? -14.055 28.859 10.734 1 85 106 VAL A CA 1
ATOM 820 C C . VAL A 1 106 ? -13.961 28.281 12.148 1 85 106 VAL A C 1
ATOM 822 O O . VAL A 1 106 ? -13.359 28.891 13.031 1 85 106 VAL A O 1
ATOM 825 N N . ASP A 1 107 ? -14.664 27.203 12.281 1 94.56 107 ASP A N 1
ATOM 826 C CA . ASP A 1 107 ? -14.461 26.328 13.438 1 94.56 107 ASP A CA 1
ATOM 827 C C . ASP A 1 107 ? -13.211 25.469 13.258 1 94.56 107 ASP A C 1
ATOM 829 O O . ASP A 1 107 ? -13.141 24.656 12.344 1 94.56 107 ASP A O 1
ATOM 833 N N . LEU A 1 108 ? -12.266 25.672 14.125 1 97.12 108 LEU A N 1
ATOM 834 C CA . LEU A 1 108 ? -11.008 24.953 14 1 97.12 108 LEU A CA 1
ATOM 835 C C . LEU A 1 108 ? -11.109 23.578 14.648 1 97.12 108 LEU A C 1
ATOM 837 O O . LEU A 1 108 ? -10.164 22.781 14.602 1 97.12 108 LEU A O 1
ATOM 841 N N . ASN A 1 109 ? -12.289 23.266 15.25 1 97.44 109 ASN A N 1
ATOM 842 C CA . ASN A 1 109 ? -12.453 22 15.969 1 97.44 109 ASN A CA 1
ATOM 843 C C . ASN A 1 109 ? -13.648 21.219 15.453 1 97.44 109 ASN A C 1
ATOM 845 O O . ASN A 1 109 ? -14.469 20.734 16.25 1 97.44 109 ASN A O 1
ATOM 849 N N . PRO A 1 110 ? -13.805 21.141 14.172 1 96.5 110 PRO A N 1
ATOM 850 C CA . PRO A 1 110 ? -14.852 20.25 13.68 1 96.5 110 PRO A CA 1
ATOM 851 C C . PRO A 1 110 ? -14.539 18.781 13.945 1 96.5 110 PRO A C 1
ATOM 853 O O . PRO A 1 110 ? -13.414 18.438 14.328 1 96.5 110 PRO A O 1
ATOM 856 N N . GLN A 1 111 ? -15.492 17.969 13.727 1 95.69 111 GLN A N 1
ATOM 857 C CA . GLN A 1 111 ? -15.367 16.547 14.008 1 95.69 111 GLN A CA 1
ATOM 858 C C . GLN A 1 111 ? -14.305 15.898 13.117 1 95.69 111 GLN A C 1
ATOM 860 O O . GLN A 1 111 ? -13.602 14.977 13.547 1 95.69 111 GLN A O 1
ATOM 865 N N . ARG A 1 112 ? -14.25 16.391 11.844 1 97.06 112 ARG A N 1
ATOM 866 C CA . ARG A 1 112 ? -13.359 15.789 10.859 1 97.06 112 ARG A CA 1
ATOM 867 C C . ARG A 1 112 ? -12.477 16.844 10.203 1 97.06 112 ARG A C 1
ATOM 869 O O . ARG A 1 112 ? -12.977 17.828 9.664 1 97.06 112 ARG A O 1
ATOM 876 N N . VAL A 1 113 ? -11.156 16.641 10.266 1 98.38 113 VAL A N 1
ATOM 877 C CA . VAL A 1 113 ? -10.203 17.562 9.672 1 98.38 113 VAL A CA 1
ATOM 878 C C . VAL A 1 113 ? -9.18 16.797 8.844 1 98.38 113 VAL A C 1
ATOM 880 O O . VAL A 1 113 ? -8.555 15.852 9.328 1 98.38 113 VAL A O 1
ATOM 883 N N . ILE A 1 114 ? -9.031 17.172 7.57 1 98.69 114 ILE A N 1
ATOM 884 C CA . ILE A 1 114 ? -8.086 16.5 6.684 1 98.69 114 ILE A CA 1
ATOM 885 C C . ILE A 1 114 ? -7.102 17.531 6.117 1 98.69 114 ILE A C 1
ATOM 887 O O . ILE A 1 114 ? -7.512 18.547 5.562 1 98.69 114 ILE A O 1
ATOM 891 N N . SER A 1 115 ? -5.824 17.25 6.238 1 98.81 115 SER A N 1
ATOM 892 C CA . SER A 1 115 ? -4.789 18.031 5.574 1 98.81 115 SER A CA 1
ATOM 893 C C . SER A 1 115 ? -4.469 17.469 4.195 1 98.81 115 SER A C 1
ATOM 895 O O . SER A 1 115 ? -4.324 16.25 4.031 1 98.81 115 SER A O 1
ATOM 897 N N . ILE A 1 116 ? -4.438 18.312 3.209 1 98.88 116 ILE A N 1
ATOM 898 C CA . ILE A 1 116 ? -4.07 17.938 1.849 1 98.88 116 ILE A CA 1
ATOM 899 C C . ILE A 1 116 ? -2.795 18.656 1.436 1 98.88 116 ILE A C 1
ATOM 901 O O . ILE A 1 116 ? -2.744 19.891 1.453 1 98.88 116 ILE A O 1
ATOM 905 N N . VAL A 1 117 ? -1.708 17.891 1.083 1 98.75 117 VAL A N 1
ATOM 906 C CA . VAL A 1 117 ? -0.426 18.5 0.737 1 98.75 117 VAL A CA 1
ATOM 907 C C . VAL A 1 117 ? 0.136 17.828 -0.519 1 98.75 117 VAL A C 1
ATOM 909 O O . VAL A 1 117 ? -0.332 16.766 -0.93 1 98.75 117 VAL A O 1
ATOM 912 N N . GLY A 1 118 ? 1.107 18.516 -1.101 1 98.38 118 GLY A N 1
ATOM 913 C CA . GLY A 1 118 ? 1.758 17.953 -2.275 1 98.38 118 GLY A CA 1
ATOM 914 C C . GLY A 1 118 ? 2.697 18.938 -2.957 1 98.38 118 GLY A C 1
ATOM 915 O O . GLY A 1 118 ? 3.072 19.953 -2.373 1 98.38 118 GLY A O 1
ATOM 916 N N . THR A 1 119 ? 3.062 18.641 -4.156 1 97.31 119 THR A N 1
ATOM 917 C CA . THR A 1 119 ? 4.047 19.391 -4.93 1 97.31 119 THR A CA 1
ATOM 918 C C . THR A 1 119 ? 3.488 20.75 -5.344 1 97.31 119 THR A C 1
ATOM 920 O O . THR A 1 119 ? 2.271 20.922 -5.461 1 97.31 119 THR A O 1
ATOM 923 N N . ARG A 1 120 ? 4.391 21.719 -5.551 1 96.25 120 ARG A N 1
ATOM 924 C CA . ARG A 1 120 ? 4.035 23.047 -6.062 1 96.25 120 ARG A CA 1
ATOM 925 C C . ARG A 1 120 ? 3.789 23 -7.566 1 96.25 120 ARG A C 1
ATOM 927 O O . ARG A 1 120 ? 3.279 23.953 -8.148 1 96.25 120 ARG A O 1
ATOM 934 N N . LYS A 1 121 ? 4.125 21.828 -8.172 1 96.31 121 LYS A N 1
ATOM 935 C CA . LYS A 1 121 ? 3.967 21.641 -9.609 1 96.31 121 LYS A CA 1
ATOM 936 C C . LYS A 1 121 ? 2.951 20.531 -9.906 1 96.31 121 LYS A C 1
ATOM 938 O O . LYS A 1 121 ? 3.246 19.594 -10.648 1 96.31 121 LYS A O 1
ATOM 943 N N . ALA A 1 122 ? 1.772 20.766 -9.508 1 96.5 122 ALA A N 1
ATOM 944 C CA . ALA A 1 122 ? 0.713 19.766 -9.633 1 96.5 122 ALA A CA 1
ATOM 945 C C . ALA A 1 122 ? 0.416 19.469 -11.102 1 96.5 122 ALA A C 1
ATOM 947 O O . ALA A 1 122 ? 0.392 20.375 -11.93 1 96.5 122 ALA A O 1
ATOM 948 N N . THR A 1 123 ? 0.284 18.219 -11.43 1 97.38 123 THR A N 1
ATOM 949 C CA . THR A 1 123 ? -0.151 17.812 -12.758 1 97.38 123 THR A CA 1
ATOM 950 C C . THR A 1 123 ? -1.672 17.703 -12.82 1 97.38 123 THR A C 1
ATOM 952 O O . THR A 1 123 ? -2.357 17.922 -11.82 1 97.38 123 THR A O 1
ATOM 955 N N . ALA A 1 124 ? -2.146 17.438 -14.047 1 97.06 124 ALA A N 1
ATOM 956 C CA . ALA A 1 124 ? -3.582 17.219 -14.195 1 97.06 124 ALA A CA 1
ATOM 957 C C . ALA A 1 124 ? -4.047 16.047 -13.328 1 97.06 124 ALA A C 1
ATOM 959 O O . ALA A 1 124 ? -5.145 16.094 -12.766 1 97.06 124 ALA A O 1
ATOM 960 N N . TYR A 1 125 ? -3.186 15.062 -13.211 1 96.75 125 TYR A N 1
ATOM 961 C CA . TYR A 1 125 ? -3.492 13.906 -12.375 1 96.75 125 TYR A CA 1
ATOM 962 C C . TYR A 1 125 ? -3.717 14.32 -10.93 1 96.75 125 TYR A C 1
ATOM 964 O O . TYR A 1 125 ? -4.73 13.961 -10.32 1 96.75 125 TYR A O 1
ATOM 972 N N . GLY A 1 126 ? -2.832 15.094 -10.406 1 97.69 126 GLY A N 1
ATOM 973 C CA . GLY A 1 126 ? -2.934 15.562 -9.031 1 97.69 126 GLY A CA 1
ATOM 974 C C . GLY A 1 126 ? -4.141 16.438 -8.789 1 97.69 126 GLY A C 1
ATOM 975 O O . GLY A 1 126 ? -4.812 16.312 -7.766 1 97.69 126 GLY A O 1
ATOM 976 N N . LYS A 1 127 ? -4.414 17.344 -9.695 1 97.81 127 LYS A N 1
ATOM 977 C CA . LYS A 1 127 ? -5.543 18.266 -9.562 1 97.81 127 LYS A CA 1
ATOM 978 C C . LYS A 1 127 ? -6.867 17.5 -9.562 1 97.81 127 LYS A C 1
ATOM 980 O O . LYS A 1 127 ? -7.785 17.844 -8.82 1 97.81 127 LYS A O 1
ATOM 985 N N . ASP A 1 128 ? -6.918 16.5 -10.391 1 97.19 128 ASP A N 1
ATOM 986 C CA . ASP A 1 128 ? -8.125 15.672 -10.445 1 97.19 128 ASP A CA 1
ATOM 987 C C . ASP A 1 128 ? -8.336 14.922 -9.133 1 97.19 128 ASP A C 1
ATOM 989 O O . ASP A 1 128 ? -9.469 14.797 -8.656 1 97.19 128 ASP A O 1
ATOM 993 N N . LEU A 1 129 ? -7.316 14.391 -8.633 1 97.5 129 LEU A N 1
ATOM 994 C CA . LEU A 1 129 ? -7.402 13.688 -7.359 1 97.5 129 LEU A CA 1
ATOM 995 C C . LEU A 1 129 ? -7.859 14.625 -6.25 1 97.5 129 LEU A C 1
ATOM 997 O O . LEU A 1 129 ? -8.656 14.234 -5.391 1 97.5 129 LEU A O 1
ATOM 1001 N N . CYS A 1 130 ? -7.34 15.867 -6.234 1 97.44 130 CYS A N 1
ATOM 1002 C CA . CYS A 1 130 ? -7.754 16.859 -5.25 1 97.44 130 CYS A CA 1
ATOM 1003 C C . CYS A 1 130 ? -9.25 17.125 -5.34 1 97.44 130 CYS A C 1
ATOM 1005 O O . CYS A 1 130 ? -9.938 17.172 -4.32 1 97.44 130 CYS A O 1
ATOM 1007 N N . LYS A 1 131 ? -9.672 17.297 -6.531 1 97.56 131 LYS A N 1
ATOM 1008 C CA . LYS A 1 131 ? -11.094 17.562 -6.77 1 97.56 131 LYS A CA 1
ATOM 1009 C C . LYS A 1 131 ? -11.961 16.438 -6.215 1 97.56 131 LYS A C 1
ATOM 1011 O O . LYS A 1 131 ? -12.914 16.703 -5.473 1 97.56 131 LYS A O 1
ATOM 1016 N N . GLU A 1 132 ? -11.602 15.219 -6.543 1 97.06 132 GLU A N 1
ATOM 1017 C CA . GLU A 1 132 ? -12.367 14.062 -6.09 1 97.06 132 GLU A CA 1
ATOM 1018 C C . GLU A 1 132 ? -12.344 13.945 -4.566 1 97.06 132 GLU A C 1
ATOM 1020 O O . GLU A 1 132 ? -13.359 13.625 -3.947 1 97.06 132 GLU A O 1
ATOM 1025 N N . LEU A 1 133 ? -11.219 14.164 -4.02 1 98.06 133 LEU A N 1
ATOM 1026 C CA . LEU A 1 133 ? -11.07 14.047 -2.57 1 98.06 133 LEU A CA 1
ATOM 1027 C C . LEU A 1 133 ? -11.922 15.086 -1.853 1 98.06 133 LEU A C 1
ATOM 1029 O O . LEU A 1 133 ? -12.633 14.766 -0.896 1 98.06 133 LEU A O 1
ATOM 1033 N N . VAL A 1 134 ? -11.883 16.359 -2.285 1 98.44 134 VAL A N 1
ATOM 1034 C CA . VAL A 1 134 ? -12.633 17.438 -1.646 1 98.44 134 VAL A CA 1
ATOM 1035 C C . VAL A 1 134 ? -14.133 17.172 -1.791 1 98.44 134 VAL A C 1
ATOM 1037 O O . VAL A 1 134 ? -14.906 17.453 -0.875 1 98.44 134 VAL A O 1
ATOM 1040 N N . GLU A 1 135 ? -14.508 16.609 -2.943 1 96.81 135 GLU A N 1
ATOM 1041 C CA . GLU A 1 135 ? -15.906 16.234 -3.141 1 96.81 135 GLU A CA 1
ATOM 1042 C C . GLU A 1 135 ? -16.359 15.211 -2.104 1 96.81 135 GLU A C 1
ATOM 1044 O O . GLU A 1 135 ? -17.438 15.336 -1.536 1 96.81 135 GLU A O 1
ATOM 1049 N N . GLU A 1 136 ? -15.523 14.25 -1.925 1 94.94 136 GLU A N 1
ATOM 1050 C CA . GLU A 1 136 ? -15.836 13.234 -0.928 1 94.94 136 GLU A CA 1
ATOM 1051 C C . GLU A 1 136 ? -15.883 13.828 0.476 1 94.94 136 GLU A C 1
ATOM 1053 O O . GLU A 1 136 ? -16.766 13.5 1.268 1 94.94 136 GLU A O 1
ATOM 1058 N N . LEU A 1 137 ? -14.977 14.703 0.803 1 96.38 137 LEU A N 1
ATOM 1059 C CA . LEU A 1 137 ? -14.891 15.312 2.127 1 96.38 137 LEU A CA 1
ATOM 1060 C C . LEU A 1 137 ? -16.109 16.188 2.404 1 96.38 137 LEU A C 1
ATOM 1062 O O . LEU A 1 137 ? -16.531 16.328 3.555 1 96.38 137 LEU A O 1
ATOM 1066 N N . HIS A 1 138 ? -16.625 16.75 1.372 1 95.81 138 HIS A N 1
ATOM 1067 C CA . HIS A 1 138 ? -17.828 17.562 1.489 1 95.81 138 HIS A CA 1
ATOM 1068 C C . HIS A 1 138 ? -18.984 16.75 2.094 1 95.81 138 HIS A C 1
ATOM 1070 O O . HIS A 1 138 ? -19.734 17.25 2.928 1 95.81 138 HIS A O 1
ATOM 1076 N N . THR A 1 139 ? -19.031 15.477 1.658 1 93.44 139 THR A N 1
ATOM 1077 C CA . THR A 1 139 ? -20.125 14.609 2.098 1 93.44 139 THR A CA 1
ATOM 1078 C C . THR A 1 139 ? -20 14.305 3.588 1 93.44 139 THR A C 1
ATOM 1080 O O . THR A 1 139 ? -21 13.953 4.234 1 93.44 139 THR A O 1
ATOM 1083 N N . TYR A 1 140 ? -18.906 14.531 4.172 1 93.44 140 TYR A N 1
ATOM 1084 C CA . TYR A 1 140 ? -18.688 14.188 5.574 1 93.44 140 TYR A CA 1
ATOM 1085 C C . TYR A 1 140 ? -18.578 15.445 6.434 1 93.44 140 TYR A C 1
ATOM 1087 O O . TYR A 1 140 ? -18.375 15.359 7.645 1 93.44 140 TYR A O 1
ATOM 1095 N N . GLY A 1 141 ? -18.656 16.641 5.793 1 93.75 141 GLY A N 1
ATOM 1096 C CA . GLY A 1 141 ? -18.547 17.891 6.527 1 93.75 141 GLY A CA 1
ATOM 1097 C C . GLY A 1 141 ? -17.172 18.109 7.121 1 93.75 141 GLY A C 1
ATOM 1098 O O . GLY A 1 141 ? -17.047 18.594 8.25 1 93.75 141 GLY A O 1
ATOM 1099 N N . ALA A 1 142 ? -16.188 17.766 6.375 1 96.56 142 ALA A N 1
ATOM 1100 C CA . ALA A 1 142 ? -14.828 17.844 6.887 1 96.56 142 ALA A CA 1
ATOM 1101 C C . ALA A 1 142 ? -14.227 19.234 6.637 1 96.56 142 ALA A C 1
ATOM 1103 O O . ALA A 1 142 ? -14.625 19.922 5.695 1 96.56 142 ALA A O 1
ATOM 1104 N N . LEU A 1 143 ? -13.312 19.609 7.461 1 98.38 143 LEU A N 1
ATOM 1105 C CA . LEU A 1 143 ? -12.484 20.797 7.25 1 98.38 143 LEU A CA 1
ATOM 1106 C C . LEU A 1 143 ? -11.211 20.438 6.488 1 98.38 143 LEU A C 1
ATOM 1108 O O . LEU A 1 143 ? -10.531 19.469 6.828 1 98.38 143 LEU A O 1
ATOM 1112 N N . VAL A 1 144 ? -10.945 21.172 5.43 1 98.75 144 VAL A N 1
ATOM 1113 C CA . VAL A 1 144 ? -9.727 20.953 4.652 1 98.75 144 VAL A CA 1
ATOM 1114 C C . VAL A 1 144 ? -8.656 21.938 5.102 1 98.75 144 VAL A C 1
ATOM 1116 O O . VAL A 1 144 ? -8.898 23.141 5.16 1 98.75 144 VAL A O 1
ATOM 1119 N N . VAL A 1 145 ? -7.457 21.453 5.43 1 98.88 145 VAL A N 1
ATOM 1120 C CA . VAL A 1 145 ? -6.332 22.281 5.844 1 98.88 145 VAL A CA 1
ATOM 1121 C C . VAL A 1 145 ? -5.18 22.125 4.859 1 98.88 145 VAL A C 1
ATOM 1123 O O . VAL A 1 145 ? -4.859 21 4.445 1 98.88 145 VAL A O 1
ATOM 1126 N N . SER A 1 146 ? -4.57 23.188 4.414 1 98.75 146 SER A N 1
ATOM 1127 C CA . SER A 1 146 ? -3.406 23.156 3.537 1 98.75 146 SER A CA 1
ATOM 1128 C C . SER A 1 146 ? -2.576 24.438 3.672 1 98.75 146 SER A C 1
ATOM 1130 O O . SER A 1 146 ? -2.889 25.297 4.492 1 98.75 146 SER A O 1
ATOM 1132 N N . GLY A 1 147 ? -1.458 24.625 2.967 1 97.5 147 GLY A N 1
ATOM 1133 C CA . GLY A 1 147 ? -0.493 25.688 3.184 1 97.5 147 GLY A CA 1
ATOM 1134 C C . GLY A 1 147 ? -0.71 26.891 2.275 1 97.5 147 GLY A C 1
ATOM 1135 O O . GLY A 1 147 ? -0.058 27.922 2.434 1 97.5 147 GLY A O 1
ATOM 1136 N N . LEU A 1 148 ? -1.497 26.688 1.224 1 97.81 148 LEU A N 1
ATOM 1137 C CA . LEU A 1 148 ? -1.845 27.734 0.263 1 97.81 148 LEU A CA 1
ATOM 1138 C C . LEU A 1 148 ? -0.692 27.984 -0.702 1 97.81 148 LEU A C 1
ATOM 1140 O O . LEU A 1 148 ? -0.616 29.047 -1.316 1 97.81 148 LEU A O 1
ATOM 1144 N N . ALA A 1 149 ? 0.307 27.141 -0.786 1 96.88 149 ALA A N 1
ATOM 1145 C CA . ALA A 1 149 ? 1.352 27.203 -1.804 1 96.88 149 ALA A CA 1
ATOM 1146 C C . ALA A 1 149 ? 0.792 26.875 -3.186 1 96.88 149 ALA A C 1
ATOM 1148 O O . ALA A 1 149 ? -0.391 26.547 -3.324 1 96.88 149 ALA A O 1
ATOM 1149 N N . TYR A 1 150 ? 1.629 27.031 -4.164 1 96.94 150 TYR A N 1
ATOM 1150 C CA . TYR A 1 150 ? 1.262 26.594 -5.508 1 96.94 150 TYR A CA 1
ATOM 1151 C C . TYR A 1 150 ? 1.012 25.094 -5.547 1 96.94 150 TYR A C 1
ATOM 1153 O O . TYR A 1 150 ? 1.343 24.375 -4.598 1 96.94 150 TYR A O 1
ATOM 1161 N N . GLY A 1 151 ? 0.36 24.672 -6.66 1 98.25 151 GLY A N 1
ATOM 1162 C CA . GLY A 1 151 ? 0.197 23.25 -6.883 1 98.25 151 GLY A CA 1
ATOM 1163 C C . GLY A 1 151 ? -0.968 22.656 -6.113 1 98.25 151 GLY A C 1
ATOM 1164 O O . GLY A 1 151 ? -2.096 23.141 -6.207 1 98.25 151 GLY A O 1
ATOM 1165 N N . ILE A 1 152 ? -0.641 21.688 -5.324 1 98.69 152 ILE A N 1
ATOM 1166 C CA . ILE A 1 152 ? -1.684 20.891 -4.688 1 98.69 152 ILE A CA 1
ATOM 1167 C C . ILE A 1 152 ? -2.395 21.734 -3.627 1 98.69 152 ILE A C 1
ATOM 1169 O O . ILE A 1 152 ? -3.617 21.656 -3.484 1 98.69 152 ILE A O 1
ATOM 1173 N N . ASP A 1 153 ? -1.666 22.562 -2.9 1 98.5 153 ASP A N 1
ATOM 1174 C CA . ASP A 1 153 ? -2.27 23.344 -1.825 1 98.5 153 ASP A CA 1
ATOM 1175 C C . ASP A 1 153 ? -3.393 24.234 -2.355 1 98.5 153 ASP A C 1
ATOM 1177 O O . ASP A 1 153 ? -4.516 24.188 -1.85 1 98.5 153 ASP A O 1
ATOM 1181 N N . VAL A 1 154 ? -3.072 25 -3.328 1 98.56 154 VAL A N 1
ATOM 1182 C CA . VAL A 1 154 ? -4.062 25.953 -3.834 1 98.56 154 VAL A CA 1
ATOM 1183 C C . VAL A 1 154 ? -5.195 25.203 -4.527 1 98.56 154 VAL A C 1
ATOM 1185 O O . VAL A 1 154 ? -6.352 25.625 -4.48 1 98.56 154 VAL A O 1
ATOM 1188 N N . ALA A 1 155 ? -4.871 24.078 -5.191 1 98.56 155 ALA A N 1
ATOM 1189 C CA . ALA A 1 155 ? -5.91 23.266 -5.816 1 98.56 155 ALA A CA 1
ATOM 1190 C C . ALA A 1 155 ? -6.926 22.781 -4.781 1 98.56 155 ALA A C 1
ATOM 1192 O O . ALA A 1 155 ? -8.133 22.812 -5.027 1 98.56 155 ALA A O 1
ATOM 1193 N N . ALA A 1 156 ? -6.465 22.359 -3.664 1 98.75 156 ALA A N 1
ATOM 1194 C CA . ALA A 1 156 ? -7.336 21.906 -2.584 1 98.75 156 ALA A CA 1
ATOM 1195 C C . ALA A 1 156 ? -8.25 23.016 -2.104 1 98.75 156 ALA A C 1
ATOM 1197 O O . ALA A 1 156 ? -9.445 22.812 -1.888 1 98.75 156 ALA A O 1
ATOM 1198 N N . HIS A 1 157 ? -7.699 24.203 -1.929 1 98.75 157 HIS A N 1
ATOM 1199 C CA . HIS A 1 157 ? -8.484 25.328 -1.469 1 98.75 157 HIS A CA 1
ATOM 1200 C C . HIS A 1 157 ? -9.5 25.766 -2.521 1 98.75 157 HIS A C 1
ATOM 1202 O O . HIS A 1 157 ? -10.656 26.062 -2.191 1 98.75 157 HIS A O 1
ATOM 1208 N N . LYS A 1 158 ? -9.07 25.812 -3.789 1 98.62 158 LYS A N 1
ATOM 1209 C CA . LYS A 1 158 ? -9.977 26.188 -4.867 1 98.62 158 LYS A CA 1
ATOM 1210 C C . LYS A 1 158 ? -11.172 25.234 -4.938 1 98.62 158 LYS A C 1
ATOM 1212 O O . LYS A 1 158 ? -12.312 25.688 -5.062 1 98.62 158 LYS A O 1
ATOM 1217 N N . ASP A 1 159 ? -10.852 23.984 -4.887 1 98.62 159 ASP A N 1
ATOM 1218 C CA . ASP A 1 159 ? -11.922 22.984 -4.914 1 98.62 159 ASP A CA 1
ATOM 1219 C C . ASP A 1 159 ? -12.82 23.125 -3.689 1 98.62 159 ASP A C 1
ATOM 1221 O O . ASP A 1 159 ? -14.039 22.938 -3.787 1 98.62 159 ASP A O 1
ATOM 1225 N N . SER A 1 160 ? -12.266 23.406 -2.566 1 98.62 160 SER A N 1
ATOM 1226 C CA . SER A 1 160 ? -13.039 23.594 -1.343 1 98.62 160 SER A CA 1
ATOM 1227 C C . SER A 1 160 ? -13.984 24.781 -1.46 1 98.62 160 SER A C 1
ATOM 1229 O O . SER A 1 160 ? -15.156 24.688 -1.084 1 98.62 160 SER A O 1
ATOM 1231 N N . VAL A 1 161 ? -13.461 25.875 -1.966 1 98.38 161 VAL A N 1
ATOM 1232 C CA . VAL A 1 161 ? -14.273 27.078 -2.148 1 98.38 161 VAL A CA 1
ATOM 1233 C C . VAL A 1 161 ? -15.406 26.797 -3.131 1 98.38 161 VAL A C 1
ATOM 1235 O O . VAL A 1 161 ? -16.562 27.156 -2.885 1 98.38 161 VAL A O 1
ATOM 1238 N N . ARG A 1 162 ? -15.047 26.109 -4.223 1 97.94 162 ARG A N 1
ATOM 1239 C CA . ARG A 1 162 ? -16.016 25.812 -5.266 1 97.94 162 ARG A CA 1
ATOM 1240 C C . ARG A 1 162 ? -17.156 24.969 -4.715 1 97.94 162 ARG A C 1
ATOM 1242 O O . ARG A 1 162 ? -18.328 25.156 -5.09 1 97.94 162 ARG A O 1
ATOM 1249 N N . LEU A 1 163 ? -16.859 24.094 -3.783 1 97.38 163 LEU A N 1
ATOM 1250 C CA . LEU A 1 163 ? -17.844 23.141 -3.281 1 97.38 163 LEU A CA 1
ATOM 1251 C C . LEU A 1 163 ? -18.375 23.578 -1.925 1 97.38 163 LEU A C 1
ATOM 1253 O O . LEU A 1 163 ? -19.141 22.844 -1.285 1 97.38 163 LEU A O 1
ATOM 1257 N N . ASN A 1 164 ? -17.922 24.703 -1.414 1 96.62 164 ASN A N 1
ATOM 1258 C CA . ASN A 1 164 ? -18.328 25.281 -0.136 1 96.62 164 ASN A CA 1
ATOM 1259 C C . ASN A 1 164 ? -17.938 24.375 1.032 1 96.62 164 ASN A C 1
ATOM 1261 O O . ASN A 1 164 ? -18.734 24.156 1.948 1 96.62 164 ASN A O 1
ATOM 1265 N N . VAL A 1 165 ? -16.812 23.734 0.872 1 97.69 165 VAL A N 1
ATOM 1266 C CA . VAL A 1 165 ? -16.172 23 1.963 1 97.69 165 VAL A CA 1
ATOM 1267 C C . VAL A 1 165 ? -15.312 23.953 2.793 1 97.69 165 VAL A C 1
ATOM 1269 O O . VAL A 1 165 ? -14.508 24.703 2.246 1 97.69 165 VAL A O 1
ATOM 1272 N N . PRO A 1 166 ? -15.516 23.984 4.117 1 98.31 166 PRO A N 1
ATOM 1273 C CA . PRO A 1 166 ? -14.648 24.859 4.914 1 98.31 166 PRO A CA 1
ATOM 1274 C C . PRO A 1 166 ? -13.172 24.531 4.754 1 98.31 166 PRO A C 1
ATOM 1276 O O . PRO A 1 166 ? -12.797 23.359 4.734 1 98.31 166 PRO A O 1
ATOM 1279 N N . THR A 1 167 ? -12.344 25.547 4.574 1 98.75 167 THR A N 1
ATOM 1280 C CA . THR A 1 167 ? -10.93 25.297 4.336 1 98.75 167 THR A CA 1
ATOM 1281 C C . THR A 1 167 ? -10.078 26.375 5.023 1 98.75 167 THR A C 1
ATOM 1283 O O . THR A 1 167 ? -10.477 27.531 5.105 1 98.75 167 THR A O 1
ATOM 1286 N N . VAL A 1 168 ? -8.945 25.969 5.547 1 98.75 168 VAL A N 1
ATOM 1287 C CA . VAL A 1 168 ? -8.031 26.859 6.258 1 98.75 168 VAL A CA 1
ATOM 1288 C C . VAL A 1 168 ? -6.637 26.781 5.641 1 98.75 168 VAL A C 1
ATOM 1290 O O . VAL A 1 168 ? -6.105 25.688 5.438 1 98.75 168 VAL A O 1
ATOM 1293 N N . GLY A 1 169 ? -6.094 27.875 5.305 1 98.69 169 GLY A N 1
ATOM 1294 C CA . GLY A 1 169 ? -4.707 27.969 4.879 1 98.69 169 GLY A CA 1
ATOM 1295 C C . GLY A 1 169 ? -3.762 28.344 6.008 1 98.69 169 GLY A C 1
ATOM 1296 O O . GLY A 1 169 ? -3.92 29.391 6.637 1 98.69 169 GLY A O 1
ATOM 1297 N N . VAL A 1 170 ? -2.812 27.5 6.285 1 98.75 170 VAL A N 1
ATOM 1298 C CA . VAL A 1 170 ? -1.793 27.797 7.285 1 98.75 170 VAL A CA 1
ATOM 1299 C C . VAL A 1 170 ? -0.595 28.469 6.617 1 98.75 170 VAL A C 1
ATOM 1301 O O . VAL A 1 170 ? 0.013 27.906 5.703 1 98.75 170 VAL A O 1
ATOM 1304 N N . LEU A 1 171 ? -0.224 29.609 7.129 1 98.25 171 LEU A N 1
ATOM 1305 C CA . LEU A 1 171 ? 0.754 30.438 6.43 1 98.25 171 LEU A CA 1
ATOM 1306 C C . LEU A 1 171 ? 2.1 30.406 7.148 1 98.25 171 LEU A C 1
ATOM 1308 O O . LEU A 1 171 ? 2.168 30.078 8.336 1 98.25 171 LEU A O 1
ATOM 1312 N N . GLY A 1 172 ? 3.162 30.734 6.363 1 96.94 172 GLY A N 1
ATOM 1313 C CA . GLY A 1 172 ? 4.508 30.828 6.906 1 96.94 172 GLY A CA 1
ATOM 1314 C C . GLY A 1 172 ? 4.961 32.281 7.105 1 96.94 172 GLY A C 1
ATOM 1315 O O . GLY A 1 172 ? 6.16 32.562 7.078 1 96.94 172 GLY A O 1
ATOM 1316 N N . HIS A 1 173 ? 4.055 33.156 7.195 1 97.5 173 HIS A N 1
ATOM 1317 C CA . HIS A 1 173 ? 4.27 34.562 7.383 1 97.5 173 HIS A CA 1
ATOM 1318 C C . HIS A 1 173 ? 3.094 35.219 8.102 1 97.5 173 HIS A C 1
ATOM 1320 O O . HIS A 1 173 ? 2.129 34.531 8.461 1 97.5 173 HIS A O 1
ATOM 1326 N N . GLY A 1 174 ? 3.26 36.5 8.438 1 97.44 174 GLY A N 1
ATOM 1327 C CA . GLY A 1 174 ? 2.184 37.188 9.117 1 97.44 174 GLY A CA 1
ATOM 1328 C C . GLY A 1 174 ? 0.986 37.469 8.227 1 97.44 174 GLY A C 1
ATOM 1329 O O . GLY A 1 174 ? 1.068 37.312 7.004 1 97.44 174 GLY A O 1
ATOM 1330 N N . LEU A 1 175 ? -0.118 37.875 8.828 1 97.38 175 LEU A N 1
ATOM 1331 C CA . LEU A 1 175 ? -1.368 38.062 8.109 1 97.38 175 LEU A CA 1
ATOM 1332 C C . LEU A 1 175 ? -1.373 39.406 7.387 1 97.38 175 LEU A C 1
ATOM 1334 O O . LEU A 1 175 ? -2.289 39.688 6.613 1 97.38 175 LEU A O 1
ATOM 1338 N N . ASP A 1 176 ? -0.317 40.219 7.559 1 96.44 176 ASP A N 1
ATOM 1339 C CA . ASP A 1 176 ? -0.202 41.531 6.922 1 96.44 176 ASP A CA 1
ATOM 1340 C C . ASP A 1 176 ? 0.264 41.406 5.473 1 96.44 176 ASP A C 1
ATOM 1342 O O . ASP A 1 176 ? 0.287 42.375 4.73 1 96.44 176 ASP A O 1
ATOM 1346 N N . ARG A 1 177 ? 0.619 40.25 5.129 1 95.19 177 ARG A N 1
ATOM 1347 C CA . ARG A 1 177 ? 1.02 39.938 3.76 1 95.19 177 ARG A CA 1
ATOM 1348 C C . ARG A 1 177 ? 0.524 38.562 3.336 1 95.19 177 ARG A C 1
ATOM 1350 O O . ARG A 1 177 ? 0.003 37.812 4.156 1 95.19 177 ARG A O 1
ATOM 1357 N N . LEU A 1 178 ? 0.555 38.344 1.975 1 95.31 178 LEU A N 1
ATOM 1358 C CA . LEU A 1 178 ? 0.177 37.031 1.471 1 95.31 178 LEU A CA 1
ATOM 1359 C C . LEU A 1 178 ? 1.199 36.531 0.459 1 95.31 178 LEU A C 1
ATOM 1361 O O . LEU A 1 178 ? 1.493 37.188 -0.528 1 95.31 178 LEU A O 1
ATOM 1365 N N . TYR A 1 179 ? 1.733 35.438 0.763 1 93.31 179 TYR A N 1
ATOM 1366 C CA . TYR A 1 179 ? 2.648 34.719 -0.127 1 93.31 179 TYR A CA 1
ATOM 1367 C C . TYR A 1 179 ? 2.152 33.312 -0.409 1 93.31 179 TYR A C 1
ATOM 1369 O O . TYR A 1 179 ? 1.891 32.531 0.519 1 93.31 179 TYR A O 1
ATOM 1377 N N . PRO A 1 180 ? 2.078 32.906 -1.707 1 94.88 180 PRO A N 1
ATOM 1378 C CA . PRO A 1 180 ? 2.334 33.75 -2.863 1 94.88 180 PRO A CA 1
ATOM 1379 C C . PRO A 1 180 ? 1.237 34.812 -3.074 1 94.88 180 PRO A C 1
ATOM 1381 O O . PRO A 1 180 ? 0.065 34.531 -2.795 1 94.88 180 PRO A O 1
ATOM 1384 N N . ALA A 1 181 ? 1.609 35.875 -3.662 1 94.5 181 ALA A N 1
ATOM 1385 C CA . ALA A 1 181 ? 0.681 37 -3.865 1 94.5 181 ALA A CA 1
ATOM 1386 C C . ALA A 1 181 ? -0.414 36.594 -4.859 1 94.5 181 ALA A C 1
ATOM 1388 O O . ALA A 1 181 ? -1.542 37.094 -4.766 1 94.5 181 ALA A O 1
ATOM 1389 N N . ALA A 1 182 ? -0.126 35.719 -5.75 1 95.75 182 ALA A N 1
ATOM 1390 C CA . ALA A 1 182 ? -1.045 35.281 -6.801 1 95.75 182 ALA A CA 1
ATOM 1391 C C . ALA A 1 182 ? -2.281 34.625 -6.203 1 95.75 182 ALA A C 1
ATOM 1393 O O . ALA A 1 182 ? -3.309 34.5 -6.871 1 95.75 182 ALA A O 1
ATOM 1394 N N . HIS A 1 183 ? -2.246 34.25 -4.949 1 97.44 183 HIS A N 1
ATOM 1395 C CA . HIS A 1 183 ? -3.34 33.469 -4.363 1 97.44 183 HIS A CA 1
ATOM 1396 C C . HIS A 1 183 ? -4.223 34.344 -3.484 1 97.44 183 HIS A C 1
ATOM 1398 O O . HIS A 1 183 ? -5.027 33.844 -2.701 1 97.44 183 HIS A O 1
ATOM 1404 N N . ARG A 1 184 ? -4.109 35.656 -3.633 1 96.88 184 ARG A N 1
ATOM 1405 C CA . ARG A 1 184 ? -4.883 36.594 -2.836 1 96.88 184 ARG A CA 1
ATOM 1406 C C . ARG A 1 184 ? -6.379 36.406 -3.064 1 96.88 184 ARG A C 1
ATOM 1408 O O . ARG A 1 184 ? -7.16 36.406 -2.109 1 96.88 184 ARG A O 1
ATOM 1415 N N . SER A 1 185 ? -6.75 36.281 -4.293 1 97.31 185 SER A N 1
ATOM 1416 C CA . SER A 1 185 ? -8.164 36.125 -4.621 1 97.31 185 SER A CA 1
ATOM 1417 C C . SER A 1 185 ? -8.781 34.906 -3.953 1 97.31 185 SER A C 1
ATOM 1419 O O . SER A 1 185 ? -9.859 35 -3.371 1 97.31 185 SER A O 1
ATOM 1421 N N . ILE A 1 186 ? -8.055 33.781 -4.062 1 98 186 ILE A N 1
ATOM 1422 C CA . ILE A 1 186 ? -8.578 32.562 -3.461 1 98 186 ILE A CA 1
ATOM 1423 C C . ILE A 1 186 ? -8.57 32.688 -1.94 1 98 186 ILE A C 1
ATOM 1425 O O . ILE A 1 186 ? -9.492 32.219 -1.268 1 98 186 ILE A O 1
ATOM 1429 N N . ALA A 1 187 ? -7.59 33.312 -1.398 1 98.12 187 ALA A N 1
ATOM 1430 C CA . ALA A 1 187 ? -7.508 33.531 0.044 1 98.12 187 ALA A CA 1
ATOM 1431 C C . ALA A 1 187 ? -8.711 34.312 0.548 1 98.12 187 ALA A C 1
ATOM 1433 O O . ALA A 1 187 ? -9.273 34 1.604 1 98.12 187 ALA A O 1
ATOM 1434 N N . ASP A 1 188 ? -9.062 35.281 -0.198 1 97.62 188 ASP A N 1
ATOM 1435 C CA . ASP A 1 188 ? -10.203 36.125 0.17 1 97.62 188 ASP A CA 1
ATOM 1436 C C . ASP A 1 188 ? -11.492 35.312 0.182 1 97.62 188 ASP A C 1
ATOM 1438 O O . ASP A 1 188 ? -12.328 35.469 1.072 1 97.62 188 ASP A O 1
ATOM 1442 N N . LYS A 1 189 ? -11.641 34.5 -0.807 1 98 189 LYS A N 1
ATOM 1443 C CA . LYS A 1 189 ? -12.828 33.656 -0.883 1 98 189 LYS A CA 1
ATOM 1444 C C . LYS A 1 189 ? -12.859 32.656 0.263 1 98 189 LYS A C 1
ATOM 1446 O O . LYS A 1 189 ? -13.93 32.312 0.76 1 98 189 LYS A O 1
ATOM 1451 N N . MET A 1 190 ? -11.711 32.156 0.681 1 98.19 190 MET A N 1
ATOM 1452 C CA . MET A 1 190 ? -11.602 31.203 1.771 1 98.19 190 MET A CA 1
ATOM 1453 C C . MET A 1 190 ? -12.164 31.766 3.066 1 98.19 190 MET A C 1
ATOM 1455 O O . MET A 1 190 ? -12.688 31.031 3.902 1 98.19 190 MET A O 1
ATOM 1459 N N . LEU A 1 191 ? -12.102 33.094 3.236 1 97.5 191 LEU A N 1
ATOM 1460 C CA . LEU A 1 191 ? -12.508 33.75 4.477 1 97.5 191 LEU A CA 1
ATOM 1461 C C . LEU A 1 191 ? -14.016 33.625 4.688 1 97.5 191 LEU A C 1
ATOM 1463 O O . LEU A 1 191 ? -14.5 33.75 5.816 1 97.5 191 LEU A O 1
ATOM 1467 N N . LEU A 1 192 ? -14.703 33.375 3.646 1 96.56 192 LEU A N 1
ATOM 1468 C CA . LEU A 1 192 ? -16.156 33.281 3.713 1 96.56 192 LEU A CA 1
ATOM 1469 C C . LEU A 1 192 ? -16.609 32 4.387 1 96.56 192 LEU A C 1
ATOM 1471 O O . LEU A 1 192 ? -17.656 31.969 5.051 1 96.56 192 LEU A O 1
ATOM 1475 N N . ASN A 1 193 ? -15.922 30.938 4.172 1 96.81 193 ASN A N 1
ATOM 1476 C CA . ASN A 1 193 ? -16.172 29.625 4.766 1 96.81 193 ASN A CA 1
ATOM 1477 C C . ASN A 1 193 ? -14.875 28.906 5.113 1 96.81 193 ASN A C 1
ATOM 1479 O O . ASN A 1 193 ? -14.648 27.781 4.68 1 96.81 193 ASN A O 1
ATOM 1483 N N . GLY A 1 194 ? -14.133 29.516 5.945 1 97.94 194 GLY A N 1
ATOM 1484 C CA . GLY A 1 194 ? -12.812 29.078 6.348 1 97.94 194 GLY A CA 1
ATOM 1485 C C . GLY A 1 194 ? -11.953 30.188 6.898 1 97.94 194 GLY A C 1
ATOM 1486 O O . GLY A 1 194 ? -12.422 31.016 7.684 1 97.94 194 GLY A O 1
ATOM 1487 N N . GLY A 1 195 ? -10.633 30.094 6.496 1 97.94 195 GLY A N 1
ATOM 1488 C CA . GLY A 1 195 ? -9.805 31.172 7.023 1 97.94 195 GLY A CA 1
ATOM 1489 C C . GLY A 1 195 ? -8.32 30.953 6.801 1 97.94 195 GLY A C 1
ATOM 1490 O O . GLY A 1 195 ? -7.93 30.078 6.02 1 97.94 195 GLY A O 1
ATOM 1491 N N . LEU A 1 196 ? -7.609 31.859 7.328 1 98.44 196 LEU A N 1
ATOM 1492 C CA . LEU A 1 196 ? -6.152 31.828 7.344 1 98.44 196 LEU A CA 1
ATOM 1493 C C . LEU A 1 196 ? -5.621 31.734 8.766 1 98.44 196 LEU A C 1
ATOM 1495 O O . LEU A 1 196 ? -6.203 32.312 9.688 1 98.44 196 LEU A O 1
ATOM 1499 N N . LEU A 1 197 ? -4.605 30.984 8.883 1 98.44 197 LEU A N 1
ATOM 1500 C CA . LEU A 1 197 ? -4.012 30.719 10.188 1 98.44 197 LEU A CA 1
ATOM 1501 C C . LEU A 1 197 ? -2.494 30.844 10.125 1 98.44 197 LEU A C 1
ATOM 1503 O O . LEU A 1 197 ? -1.869 30.438 9.148 1 98.44 197 LEU A O 1
ATOM 1507 N N . THR A 1 198 ? -1.869 31.422 11.148 1 98.38 198 THR A N 1
ATOM 1508 C CA . THR A 1 198 ? -0.414 31.5 11.211 1 98.38 198 THR A CA 1
ATOM 1509 C C . THR A 1 198 ? 0.056 31.641 12.656 1 98.38 198 THR A C 1
ATOM 1511 O O . THR A 1 198 ? -0.701 32.094 13.516 1 98.38 198 THR A O 1
ATOM 1514 N N . GLU A 1 199 ? 1.231 31.125 12.922 1 97.88 199 GLU A N 1
ATOM 1515 C CA . GLU A 1 199 ? 1.826 31.344 14.234 1 97.88 199 GLU A CA 1
ATOM 1516 C C . GLU A 1 199 ? 2.686 32.594 14.258 1 97.88 199 GLU A C 1
ATOM 1518 O O . GLU A 1 199 ? 3.174 33 15.32 1 97.88 199 GLU A O 1
ATOM 1523 N N . TYR A 1 200 ? 2.77 33.312 13.133 1 97.75 200 TYR A N 1
ATOM 1524 C CA . TYR A 1 200 ? 3.703 34.438 13 1 97.75 200 TYR A CA 1
ATOM 1525 C C . TYR A 1 200 ? 2.986 35.781 13.172 1 97.75 200 TYR A C 1
ATOM 1527 O O . TYR A 1 200 ? 1.897 35.969 12.633 1 97.75 200 TYR A O 1
ATOM 1535 N N . PRO A 1 201 ? 3.6 36.625 13.922 1 97.88 201 PRO A N 1
ATOM 1536 C CA . PRO A 1 201 ? 3.025 37.969 14.086 1 97.88 201 PRO A CA 1
ATOM 1537 C C . PRO A 1 201 ? 3.168 38.844 12.836 1 97.88 201 PRO A C 1
ATOM 1539 O O . PRO A 1 201 ? 3.834 38.438 11.875 1 97.88 201 PRO A O 1
ATOM 1542 N N . SER A 1 202 ? 2.498 40 12.922 1 97.5 202 SER A N 1
ATOM 1543 C CA . SER A 1 202 ? 2.604 40.938 11.82 1 97.5 202 SER A CA 1
ATOM 1544 C C . SER A 1 202 ? 4.055 41.344 11.562 1 97.5 202 SER A C 1
ATOM 1546 O O . SER A 1 202 ? 4.867 41.375 12.492 1 97.5 202 SER A O 1
ATOM 1548 N N . GLY A 1 203 ? 4.387 41.5 10.312 1 96.19 203 GLY A N 1
ATOM 1549 C CA . GLY A 1 203 ? 5.727 41.906 9.93 1 96.19 203 GLY A CA 1
ATOM 1550 C C . GLY A 1 203 ? 6.648 40.75 9.602 1 96.19 203 GLY A C 1
ATOM 1551 O O . GLY A 1 203 ? 7.754 40.969 9.094 1 96.19 203 GLY A O 1
ATOM 1552 N N . THR A 1 204 ? 6.207 39.562 9.867 1 96.5 204 THR A N 1
ATOM 1553 C CA . THR A 1 204 ? 7.035 38.375 9.578 1 96.5 204 THR A CA 1
ATOM 1554 C C . THR A 1 204 ? 7.051 38.094 8.078 1 96.5 204 THR A C 1
ATOM 1556 O O . THR A 1 204 ? 6 37.844 7.48 1 96.5 204 THR A O 1
ATOM 1559 N N . ALA A 1 205 ? 8.219 38.031 7.496 1 94.44 205 ALA A N 1
ATOM 1560 C CA . ALA A 1 205 ? 8.398 37.719 6.074 1 94.44 205 ALA A CA 1
ATOM 1561 C C . ALA A 1 205 ? 8.352 36.219 5.812 1 94.44 205 ALA A C 1
ATOM 1563 O O . ALA A 1 205 ? 8.594 35.438 6.719 1 94.44 205 ALA A O 1
ATOM 1564 N N . PRO A 1 206 ? 7.98 35.812 4.609 1 94.12 206 PRO A N 1
ATOM 1565 C CA . PRO A 1 206 ? 7.965 34.406 4.25 1 94.12 206 PRO A CA 1
ATOM 1566 C C . PRO A 1 206 ? 9.359 33.812 4.016 1 94.12 206 PRO A C 1
ATOM 1568 O O . PRO A 1 206 ? 9.688 33.406 2.904 1 94.12 206 PRO A O 1
ATOM 1571 N N . ASP A 1 207 ? 10.031 33.688 5.066 1 92.06 207 ASP A N 1
ATOM 1572 C CA . ASP A 1 207 ? 11.375 33.125 4.98 1 92.06 207 ASP A CA 1
ATOM 1573 C C . ASP A 1 207 ? 11.328 31.594 4.781 1 92.06 207 ASP A C 1
ATOM 1575 O O . ASP A 1 207 ? 10.414 30.938 5.277 1 92.06 207 ASP A O 1
ATOM 1579 N N . ARG A 1 208 ? 12.328 31.062 4.148 1 86.81 208 ARG A N 1
ATOM 1580 C CA . ARG A 1 208 ? 12.383 29.656 3.773 1 86.81 208 ARG A CA 1
ATOM 1581 C C . ARG A 1 208 ? 12.258 28.766 4.996 1 86.81 208 ARG A C 1
ATOM 1583 O O . ARG A 1 208 ? 11.641 27.688 4.93 1 86.81 208 ARG A O 1
ATOM 1590 N N . GLU A 1 209 ? 12.766 29.156 6.062 1 85.94 209 GLU A N 1
ATOM 1591 C CA . GLU A 1 209 ? 12.805 28.328 7.266 1 85.94 209 GLU A CA 1
ATOM 1592 C C . GLU A 1 209 ? 11.43 28.25 7.93 1 85.94 209 GLU A C 1
ATOM 1594 O O . GLU A 1 209 ? 11.164 27.344 8.711 1 85.94 209 GLU A O 1
ATOM 1599 N N . ASN A 1 210 ? 10.516 29.188 7.59 1 91.81 210 ASN A N 1
ATOM 1600 C CA . ASN A 1 210 ? 9.203 29.234 8.211 1 91.81 210 ASN A CA 1
ATOM 1601 C C . ASN A 1 210 ? 8.305 28.109 7.707 1 91.81 210 ASN A C 1
ATOM 1603 O O . ASN A 1 210 ? 7.379 27.688 8.406 1 91.81 210 ASN A O 1
ATOM 1607 N N . PHE A 1 211 ? 8.609 27.672 6.523 1 90.19 211 PHE A N 1
ATOM 1608 C CA . PHE A 1 211 ? 7.66 26.781 5.863 1 90.19 211 PHE A CA 1
ATOM 1609 C C . PHE A 1 211 ? 7.727 25.375 6.461 1 90.19 211 PHE A C 1
ATOM 1611 O O . PHE A 1 211 ? 6.695 24.797 6.793 1 90.19 211 PHE A O 1
ATOM 1618 N N . PRO A 1 212 ? 8.891 24.891 6.691 1 86 212 PRO A N 1
ATOM 1619 C CA . PRO A 1 212 ? 8.93 23.609 7.402 1 86 212 PRO A CA 1
ATOM 1620 C C . PRO A 1 212 ? 8.305 23.688 8.797 1 86 212 PRO A C 1
ATOM 1622 O O . PRO A 1 212 ? 7.605 22.766 9.219 1 86 212 PRO A O 1
ATOM 1625 N N . ALA A 1 213 ? 8.539 24.75 9.477 1 90.31 213 ALA A N 1
ATOM 1626 C CA . ALA A 1 213 ? 7.938 24.938 10.789 1 90.31 213 ALA A CA 1
ATOM 1627 C C . ALA A 1 213 ? 6.418 25 10.695 1 90.31 213 ALA A C 1
ATOM 1629 O O . ALA A 1 213 ? 5.711 24.469 11.555 1 90.31 213 ALA A O 1
ATOM 1630 N N . ARG A 1 214 ? 6.004 25.641 9.688 1 95.25 214 ARG A N 1
ATOM 1631 C CA . ARG A 1 214 ? 4.574 25.781 9.445 1 95.25 214 ARG A CA 1
ATOM 1632 C C . ARG A 1 214 ? 3.93 24.422 9.156 1 95.25 214 ARG A C 1
ATOM 1634 O O . ARG A 1 214 ? 2.795 24.172 9.57 1 95.25 214 ARG A O 1
ATOM 1641 N N . ASN A 1 215 ? 4.648 23.516 8.57 1 95.81 215 ASN A N 1
ATOM 1642 C CA . ASN A 1 215 ? 4.109 22.203 8.219 1 95.81 215 ASN A CA 1
ATOM 1643 C C . ASN A 1 215 ? 3.686 21.422 9.461 1 95.81 215 ASN A C 1
ATOM 1645 O O . ASN A 1 215 ? 2.789 20.578 9.398 1 95.81 215 ASN A O 1
ATOM 1649 N N . ARG A 1 216 ? 4.285 21.766 10.594 1 95.44 216 ARG A N 1
ATOM 1650 C CA . ARG A 1 216 ? 3.908 21.078 11.828 1 95.44 216 ARG A CA 1
ATOM 1651 C C . ARG A 1 216 ? 2.469 21.391 12.211 1 95.44 216 ARG A C 1
ATOM 1653 O O . ARG A 1 216 ? 1.77 20.562 12.781 1 95.44 216 ARG A O 1
ATOM 1660 N N . ILE A 1 217 ? 2.066 22.594 11.891 1 98 217 ILE A N 1
ATOM 1661 C CA . ILE A 1 217 ? 0.703 23.016 12.195 1 98 217 ILE A CA 1
ATOM 1662 C C . ILE A 1 217 ? -0.274 22.312 11.25 1 98 217 ILE A C 1
ATOM 1664 O O . ILE A 1 217 ? -1.327 21.844 11.672 1 98 217 ILE A O 1
ATOM 1668 N N . VAL A 1 218 ? 0.074 22.203 10 1 98.31 218 VAL A N 1
ATOM 1669 C CA . VAL A 1 218 ? -0.745 21.531 9 1 98.31 218 VAL A CA 1
ATOM 1670 C C . VAL A 1 218 ? -0.955 20.078 9.406 1 98.31 218 VAL A C 1
ATOM 1672 O O . VAL A 1 218 ? -2.078 19.562 9.359 1 98.31 218 VAL A O 1
ATOM 1675 N N . ALA A 1 219 ? 0.09 19.422 9.797 1 97.75 219 ALA A N 1
ATOM 1676 C CA . ALA A 1 219 ? 0.04 18.016 10.203 1 97.75 219 ALA A CA 1
ATOM 1677 C C . ALA A 1 219 ? -0.686 17.859 11.531 1 97.75 219 ALA A C 1
ATOM 1679 O O . ALA A 1 219 ? -1.485 16.938 11.703 1 97.75 219 ALA A O 1
ATOM 1680 N N . GLY A 1 220 ? -0.452 18.766 12.414 1 97.56 220 GLY A N 1
ATOM 1681 C CA . GLY A 1 220 ? -0.91 18.641 13.789 1 97.56 220 GLY A CA 1
ATOM 1682 C C . GLY A 1 220 ? -2.393 18.906 13.953 1 97.56 220 GLY A C 1
ATOM 1683 O O . GLY A 1 220 ? -3.033 18.375 14.859 1 97.56 220 GLY A O 1
ATOM 1684 N N . MET A 1 221 ? -2.959 19.625 13.055 1 97.44 221 MET A N 1
ATOM 1685 C CA . MET A 1 221 ? -4.348 20.047 13.203 1 97.44 221 MET A CA 1
ATOM 1686 C C . MET A 1 221 ? -5.297 19.016 12.594 1 97.44 221 MET A C 1
ATOM 1688 O O . MET A 1 221 ? -6.516 19.109 12.766 1 97.44 221 MET A O 1
ATOM 1692 N N . ALA A 1 222 ? -4.793 18.031 11.977 1 98.19 222 ALA A N 1
ATOM 1693 C CA . ALA A 1 222 ? -5.645 17.172 11.156 1 98.19 222 ALA A CA 1
ATOM 1694 C C . ALA A 1 222 ? -5.738 15.773 11.75 1 98.19 222 ALA A C 1
ATOM 1696 O O . ALA A 1 222 ? -4.852 15.344 12.484 1 98.19 222 ALA A O 1
ATOM 1697 N N . ASP A 1 223 ? -6.871 15.078 11.414 1 97.69 223 ASP A N 1
ATOM 1698 C CA . ASP A 1 223 ? -6.996 13.656 11.719 1 97.69 223 ASP A CA 1
ATOM 1699 C C . ASP A 1 223 ? -6.043 12.828 10.859 1 97.69 223 ASP A C 1
ATOM 1701 O O . ASP A 1 223 ? -5.527 11.805 11.312 1 97.69 223 ASP A O 1
ATOM 1705 N N . ALA A 1 224 ? -5.91 13.305 9.68 1 98.31 224 ALA A N 1
ATOM 1706 C CA . ALA A 1 224 ? -5.027 12.625 8.742 1 98.31 224 ALA A CA 1
ATOM 1707 C C . ALA A 1 224 ? -4.465 13.602 7.715 1 98.31 224 ALA A C 1
ATOM 1709 O O . ALA A 1 224 ? -5.062 14.648 7.449 1 98.31 224 ALA A O 1
ATOM 1710 N N . THR A 1 225 ? -3.324 13.242 7.227 1 98.75 225 THR A N 1
ATOM 1711 C CA . THR A 1 225 ? -2.689 13.984 6.148 1 98.75 225 THR A CA 1
ATOM 1712 C C . THR A 1 225 ? -2.666 13.172 4.863 1 98.75 225 THR A C 1
ATOM 1714 O O . THR A 1 225 ? -2.227 12.016 4.859 1 98.75 225 THR A O 1
ATOM 1717 N N . VAL A 1 226 ? -3.166 13.781 3.791 1 98.81 226 VAL A N 1
ATOM 1718 C CA . VAL A 1 226 ? -3.178 13.094 2.502 1 98.81 226 VAL A CA 1
ATOM 1719 C C . VAL A 1 226 ? -2.17 13.75 1.561 1 98.81 226 VAL A C 1
ATOM 1721 O O . VAL A 1 226 ? -2.264 14.953 1.276 1 98.81 226 VAL A O 1
ATOM 1724 N N . VAL A 1 227 ? -1.217 12.992 1.06 1 98.81 227 VAL A N 1
ATOM 1725 C CA . VAL A 1 227 ? -0.258 13.453 0.062 1 98.81 227 VAL A CA 1
ATOM 1726 C C . VAL A 1 227 ? -0.745 13.078 -1.336 1 98.81 227 VAL A C 1
ATOM 1728 O O . VAL A 1 227 ? -0.861 11.891 -1.663 1 98.81 227 VAL A O 1
ATOM 1731 N N . ILE A 1 228 ? -0.963 14.055 -2.176 1 98.56 228 ILE A N 1
ATOM 1732 C CA . ILE A 1 228 ? -1.577 13.836 -3.482 1 98.56 228 ILE A CA 1
ATOM 1733 C C . ILE A 1 228 ? -0.5 13.492 -4.508 1 98.56 228 ILE A C 1
ATOM 1735 O O . ILE A 1 228 ? -0.57 12.445 -5.16 1 98.56 228 ILE A O 1
ATOM 1739 N N . GLU A 1 229 ? 0.467 14.406 -4.703 1 98.12 229 GLU A N 1
ATOM 1740 C CA . GLU A 1 229 ? 1.665 14.312 -5.531 1 98.12 229 GLU A CA 1
ATOM 1741 C C . GLU A 1 229 ? 2.867 14.945 -4.836 1 98.12 229 GLU A C 1
ATOM 1743 O O . GLU A 1 229 ? 2.764 16.031 -4.27 1 98.12 229 GLU A O 1
ATOM 1748 N N . ALA A 1 230 ? 3.928 14.195 -4.895 1 97.19 230 ALA A N 1
ATOM 1749 C CA . ALA A 1 230 ? 5.137 14.742 -4.285 1 97.19 230 ALA A CA 1
ATOM 1750 C C . ALA A 1 230 ? 6.387 14.094 -4.871 1 97.19 230 ALA A C 1
ATOM 1752 O O . ALA A 1 230 ? 6.406 12.891 -5.145 1 97.19 230 ALA A O 1
ATOM 1753 N N . GLY A 1 231 ? 7.348 14.922 -5.141 1 94 231 GLY A N 1
ATOM 1754 C CA . GLY A 1 231 ? 8.664 14.375 -5.426 1 94 231 GLY A CA 1
ATOM 1755 C C . GLY A 1 231 ? 9.398 13.906 -4.184 1 94 231 GLY A C 1
ATOM 1756 O O . GLY A 1 231 ? 8.961 14.172 -3.062 1 94 231 GLY A O 1
ATOM 1757 N N . ILE A 1 232 ? 10.477 13.297 -4.359 1 88.69 232 ILE A N 1
ATOM 1758 C CA . ILE A 1 232 ? 11.234 12.68 -3.275 1 88.69 232 ILE A CA 1
ATOM 1759 C C . ILE A 1 232 ? 11.805 13.758 -2.365 1 88.69 232 ILE A C 1
ATOM 1761 O O . ILE A 1 232 ? 12.031 13.523 -1.175 1 88.69 232 ILE A O 1
ATOM 1765 N N . LYS A 1 233 ? 12.078 14.977 -2.854 1 82.12 233 LYS A N 1
ATOM 1766 C CA . LYS A 1 233 ? 12.648 16.062 -2.07 1 82.12 233 LYS A CA 1
ATOM 1767 C C . LYS A 1 233 ? 11.594 17.141 -1.778 1 82.12 233 LYS A C 1
ATOM 1769 O O . LYS A 1 233 ? 11.938 18.266 -1.441 1 82.12 233 LYS A O 1
ATOM 1774 N N . GLY A 1 234 ? 10.422 16.766 -1.767 1 84.12 234 GLY A N 1
ATOM 1775 C CA . GLY A 1 234 ? 9.367 17.766 -1.627 1 84.12 234 GLY A CA 1
ATOM 1776 C C . GLY A 1 234 ? 8.992 18.031 -0.182 1 84.12 234 GLY A C 1
ATOM 1777 O O . GLY A 1 234 ? 9.141 17.172 0.679 1 84.12 234 GLY A O 1
ATOM 1778 N N . GLY A 1 235 ? 8.469 19.219 0.07 1 89.56 235 GLY A N 1
ATOM 1779 C CA . GLY A 1 235 ? 8.008 19.625 1.392 1 89.56 235 GLY A CA 1
ATOM 1780 C C . GLY A 1 235 ? 6.859 18.781 1.907 1 89.56 235 GLY A C 1
ATOM 1781 O O . GLY A 1 235 ? 6.68 18.641 3.119 1 89.56 235 GLY A O 1
ATOM 1782 N N . ALA A 1 236 ? 6.156 18.234 0.99 1 94.69 236 ALA A N 1
ATOM 1783 C CA . ALA A 1 236 ? 5.027 17.391 1.373 1 94.69 236 ALA A CA 1
ATOM 1784 C C . ALA A 1 236 ? 5.496 16.172 2.152 1 94.69 236 ALA A C 1
ATOM 1786 O O . ALA A 1 236 ? 4.801 15.688 3.053 1 94.69 236 ALA A O 1
ATOM 1787 N N . LEU A 1 237 ? 6.656 15.617 1.801 1 93.69 237 LEU A N 1
ATOM 1788 C CA . LEU A 1 237 ? 7.184 14.461 2.52 1 93.69 237 LEU A CA 1
ATOM 1789 C C . LEU A 1 237 ? 7.52 14.828 3.963 1 93.69 237 LEU A C 1
ATOM 1791 O O . LEU A 1 237 ? 7.355 14.008 4.867 1 93.69 237 LEU A O 1
ATOM 1795 N N . ILE A 1 238 ? 7.953 16.062 4.121 1 90.06 238 ILE A N 1
ATOM 1796 C CA . ILE A 1 238 ? 8.25 16.547 5.465 1 90.06 238 ILE A CA 1
ATOM 1797 C C . ILE A 1 238 ? 6.969 16.594 6.293 1 90.06 238 ILE A C 1
ATOM 1799 O O . ILE A 1 238 ? 6.953 16.156 7.449 1 90.06 238 ILE A O 1
ATOM 1803 N N . THR A 1 239 ? 5.965 17.078 5.699 1 96.31 239 THR A N 1
ATOM 1804 C CA . THR A 1 239 ? 4.68 17.156 6.387 1 96.31 239 THR A CA 1
ATOM 1805 C C . THR A 1 239 ? 4.203 15.758 6.781 1 96.31 239 THR A C 1
ATOM 1807 O O . THR A 1 239 ? 3.707 15.555 7.891 1 96.31 239 THR A O 1
ATOM 1810 N N . ALA A 1 240 ? 4.344 14.828 5.844 1 96.19 240 ALA A N 1
ATOM 1811 C CA . ALA A 1 240 ? 3.957 13.445 6.113 1 96.19 240 ALA A CA 1
ATOM 1812 C C . ALA A 1 240 ? 4.758 12.867 7.277 1 96.19 240 ALA A C 1
ATOM 1814 O O . ALA A 1 240 ? 4.207 12.188 8.148 1 96.19 240 ALA A O 1
ATOM 1815 N N . GLU A 1 241 ? 6.02 13.156 7.309 1 91.44 241 GLU A N 1
ATOM 1816 C CA . GLU A 1 241 ? 6.895 12.664 8.367 1 91.44 241 GLU A CA 1
ATOM 1817 C C . GLU A 1 241 ? 6.52 13.266 9.719 1 91.44 241 GLU A C 1
ATOM 1819 O O . GLU A 1 241 ? 6.547 12.578 10.742 1 91.44 241 GLU A O 1
ATOM 1824 N N . ILE A 1 242 ? 6.234 14.477 9.695 1 91.94 242 ILE A N 1
ATOM 1825 C CA . ILE A 1 242 ? 5.816 15.148 10.922 1 91.94 242 ILE A CA 1
ATOM 1826 C C . ILE A 1 242 ? 4.508 14.539 11.422 1 91.94 242 ILE A C 1
ATOM 1828 O O . ILE A 1 242 ? 4.367 14.258 12.617 1 91.94 242 ILE A O 1
ATOM 1832 N N . ALA A 1 243 ? 3.605 14.336 10.555 1 96.12 243 ALA A N 1
ATOM 1833 C CA . ALA A 1 243 ? 2.342 13.703 10.93 1 96.12 243 ALA A CA 1
ATOM 1834 C C . ALA A 1 243 ? 2.576 12.344 11.578 1 96.12 243 ALA A C 1
ATOM 1836 O O . ALA A 1 243 ? 1.979 12.031 12.609 1 96.12 243 ALA A O 1
ATOM 1837 N N . ASN A 1 244 ? 3.432 11.602 10.93 1 92.38 244 ASN A N 1
ATOM 1838 C CA . ASN A 1 244 ? 3.777 10.305 11.492 1 92.38 244 ASN A CA 1
ATOM 1839 C C . ASN A 1 244 ? 4.344 10.438 12.906 1 92.38 244 ASN A C 1
ATOM 1841 O O . ASN A 1 244 ? 4.004 9.656 13.789 1 92.38 244 ASN A O 1
ATOM 1845 N N . SER A 1 245 ? 5.172 11.438 13.086 1 87.19 245 SER A N 1
ATOM 1846 C CA . SER A 1 245 ? 5.789 11.648 14.391 1 87.19 245 SER A CA 1
ATOM 1847 C C . SER A 1 245 ? 4.75 12.016 15.445 1 87.19 245 SER A C 1
ATOM 1849 O O . SER A 1 245 ? 4.945 11.758 16.641 1 87.19 245 SER A O 1
ATOM 1851 N N . TYR A 1 246 ? 3.656 12.578 15.039 1 92.56 246 TYR A N 1
ATOM 1852 C CA . TYR A 1 246 ? 2.561 12.938 15.93 1 92.56 246 TYR A CA 1
ATOM 1853 C C . TYR A 1 246 ? 1.583 11.781 16.094 1 92.56 246 TYR A C 1
ATOM 1855 O O . TYR A 1 246 ? 0.53 11.93 16.719 1 92.56 246 TYR A O 1
ATOM 1863 N N . ASN A 1 247 ? 1.858 10.711 15.438 1 91.75 247 ASN A N 1
ATOM 1864 C CA . ASN A 1 247 ? 0.986 9.539 15.438 1 91.75 247 ASN A CA 1
ATOM 1865 C C . ASN A 1 247 ? -0.351 9.836 14.766 1 91.75 247 ASN A C 1
ATOM 1867 O O . ASN A 1 247 ? -1.405 9.445 15.273 1 91.75 247 ASN A O 1
ATOM 1871 N N . ARG A 1 248 ? -0.252 10.641 13.773 1 95.31 248 ARG A N 1
ATOM 1872 C CA . ARG A 1 248 ? -1.403 10.898 12.914 1 95.31 248 ARG A CA 1
ATOM 1873 C C . ARG A 1 248 ? -1.341 10.055 11.641 1 95.31 248 ARG A C 1
ATOM 1875 O O . ARG A 1 248 ? -0.26 9.828 11.094 1 95.31 248 ARG A O 1
ATOM 1882 N N . ASP A 1 249 ? -2.49 9.688 11.133 1 96.44 249 ASP A N 1
ATOM 1883 C CA . ASP A 1 249 ? -2.529 8.859 9.93 1 96.44 249 ASP A CA 1
ATOM 1884 C C . ASP A 1 249 ? -2.064 9.641 8.703 1 96.44 249 ASP A C 1
ATOM 1886 O O . ASP A 1 249 ? -2.33 10.844 8.594 1 96.44 249 ASP A O 1
ATOM 1890 N N . VAL A 1 250 ? -1.34 8.984 7.902 1 98.19 250 VAL A N 1
ATOM 1891 C CA . VAL A 1 250 ? -0.907 9.562 6.633 1 98.19 250 VAL A CA 1
ATOM 1892 C C . VAL A 1 250 ? -1.351 8.656 5.484 1 98.19 250 VAL A C 1
ATOM 1894 O O . VAL A 1 250 ? -1.273 7.43 5.582 1 98.19 250 VAL A O 1
ATOM 1897 N N . PHE A 1 251 ? -1.884 9.266 4.441 1 98.56 251 PHE A N 1
ATOM 1898 C CA . PHE A 1 251 ? -2.271 8.562 3.229 1 98.56 251 PHE A CA 1
ATOM 1899 C C . PHE A 1 251 ? -1.645 9.211 2 1 98.56 251 PHE A C 1
ATOM 1901 O O . PHE A 1 251 ? -1.295 10.391 2.025 1 98.56 251 PHE A O 1
ATOM 1908 N N . ALA A 1 252 ? -1.469 8.43 0.979 1 98.56 252 ALA A N 1
ATOM 1909 C CA . ALA A 1 252 ? -0.915 8.953 -0.269 1 98.56 252 ALA A CA 1
ATOM 1910 C C . ALA A 1 252 ? -1.537 8.258 -1.476 1 98.56 252 ALA A C 1
ATOM 1912 O O . ALA A 1 252 ? -1.935 7.09 -1.393 1 98.56 252 ALA A O 1
ATOM 1913 N N . PHE A 1 253 ? -1.679 8.953 -2.506 1 98.56 253 PHE A N 1
ATOM 1914 C CA . PHE A 1 253 ? -2.078 8.367 -3.779 1 98.56 253 PHE A CA 1
ATOM 1915 C C . PHE A 1 253 ? -0.863 7.859 -4.543 1 98.56 253 PHE A C 1
ATOM 1917 O O . PHE A 1 253 ? 0.166 8.531 -4.609 1 98.56 253 PHE A O 1
ATOM 1924 N N . PRO A 1 254 ? -1.019 6.688 -5.105 1 98.19 254 PRO A N 1
ATOM 1925 C CA . PRO A 1 254 ? 0.101 6.145 -5.879 1 98.19 254 PRO A CA 1
ATOM 1926 C C . PRO A 1 254 ? 0.191 6.738 -7.281 1 98.19 254 PRO A C 1
ATOM 1928 O O . PRO A 1 254 ? -0.713 7.461 -7.711 1 98.19 254 PRO A O 1
ATOM 1931 N N . GLY A 1 255 ? 1.279 6.5 -7.945 1 98 255 GLY A N 1
ATOM 1932 C CA . GLY A 1 255 ? 1.495 6.812 -9.352 1 98 255 GLY A CA 1
ATOM 1933 C C . GLY A 1 255 ? 2.553 5.941 -10 1 98 255 GLY A C 1
ATOM 1934 O O . GLY A 1 255 ? 3.102 5.043 -9.359 1 98 255 GLY A O 1
ATOM 1935 N N . ARG A 1 256 ? 2.697 6.145 -11.266 1 97.69 256 ARG A N 1
ATOM 1936 C CA . ARG A 1 256 ? 3.701 5.375 -11.992 1 97.69 256 ARG A CA 1
ATOM 1937 C C . ARG A 1 256 ? 5.098 5.629 -11.43 1 97.69 256 ARG A C 1
ATOM 1939 O O . ARG A 1 256 ? 5.395 6.734 -10.969 1 97.69 256 ARG A O 1
ATOM 1946 N N . VAL A 1 257 ? 5.914 4.637 -11.508 1 96.12 257 VAL A N 1
ATOM 1947 C CA . VAL A 1 257 ? 7.246 4.73 -10.922 1 96.12 257 VAL A CA 1
ATOM 1948 C C . VAL A 1 257 ? 8.07 5.777 -11.664 1 96.12 257 VAL A C 1
ATOM 1950 O O . VAL A 1 257 ? 9 6.359 -11.102 1 96.12 257 VAL A O 1
ATOM 1953 N N . ASN A 1 258 ? 7.68 6.109 -12.922 1 93.75 258 ASN A N 1
ATOM 1954 C CA . ASN A 1 258 ? 8.453 7.059 -13.719 1 93.75 258 ASN A CA 1
ATOM 1955 C C . ASN A 1 258 ? 7.848 8.461 -13.656 1 93.75 258 ASN A C 1
ATOM 1957 O O . ASN A 1 258 ? 8.344 9.383 -14.312 1 93.75 258 ASN A O 1
ATOM 1961 N N . ASP A 1 259 ? 6.77 8.617 -12.922 1 95.56 259 ASP A N 1
ATOM 1962 C CA . ASP A 1 259 ? 6.223 9.945 -12.688 1 95.56 259 ASP A CA 1
ATOM 1963 C C . ASP A 1 259 ? 7 10.68 -11.594 1 95.56 259 ASP A C 1
ATOM 1965 O O . ASP A 1 259 ? 7.02 10.234 -10.445 1 95.56 259 ASP A O 1
ATOM 1969 N N . GLU A 1 260 ? 7.5 11.797 -11.93 1 94.62 260 GLU A N 1
ATOM 1970 C CA . GLU A 1 260 ? 8.367 12.555 -11.023 1 94.62 260 GLU A CA 1
ATOM 1971 C C . GLU A 1 260 ? 7.648 12.875 -9.719 1 94.62 260 GLU A C 1
ATOM 1973 O O . GLU A 1 260 ? 8.227 12.742 -8.633 1 94.62 260 GLU A O 1
ATOM 1978 N N . PHE A 1 261 ? 6.445 13.219 -9.812 1 95.94 261 PHE A N 1
ATOM 1979 C CA . PHE A 1 261 ? 5.738 13.711 -8.633 1 95.94 261 PHE A CA 1
ATOM 1980 C C . PHE A 1 261 ? 4.941 12.594 -7.973 1 95.94 261 PHE A C 1
ATOM 1982 O O . PHE A 1 261 ? 4.051 12.852 -7.16 1 95.94 261 PHE A O 1
ATOM 1989 N N . SER A 1 262 ? 5.219 11.352 -8.359 1 97.31 262 SER A N 1
ATOM 1990 C CA . SER A 1 262 ? 4.676 10.195 -7.656 1 97.31 262 SER A CA 1
ATOM 1991 C C . SER A 1 262 ? 5.75 9.5 -6.824 1 97.31 262 SER A C 1
ATOM 1993 O O . SER A 1 262 ? 5.441 8.664 -5.969 1 97.31 262 SER A O 1
ATOM 1995 N N . GLU A 1 263 ? 7.016 9.891 -7.066 1 96.19 263 GLU A N 1
ATOM 1996 C CA . GLU A 1 263 ? 8.141 9.227 -6.414 1 96.19 263 GLU A CA 1
ATOM 1997 C C . GLU A 1 263 ? 8.031 9.328 -4.895 1 96.19 263 GLU A C 1
ATOM 1999 O O . GLU A 1 263 ? 8.273 8.352 -4.184 1 96.19 263 GLU A O 1
ATOM 2004 N N . GLY A 1 264 ? 7.719 10.531 -4.414 1 96.06 264 GLY A N 1
ATOM 2005 C CA . GLY A 1 264 ? 7.586 10.719 -2.979 1 96.06 264 GLY A CA 1
ATOM 2006 C C . GLY A 1 264 ? 6.438 9.93 -2.375 1 96.06 264 GLY A C 1
ATOM 2007 O O . GLY A 1 264 ? 6.578 9.344 -1.3 1 96.06 264 GLY A O 1
ATOM 2008 N N . CYS A 1 265 ? 5.301 9.938 -3.051 1 98 265 CYS A N 1
ATOM 2009 C CA . CYS A 1 265 ? 4.141 9.18 -2.59 1 98 265 CYS A CA 1
ATOM 2010 C C . CYS A 1 265 ? 4.449 7.688 -2.541 1 98 265 CYS A C 1
ATOM 2012 O O . CYS A 1 265 ? 4.16 7.023 -1.543 1 98 265 CYS A O 1
ATOM 2014 N N . ASN A 1 266 ? 5.02 7.168 -3.646 1 97.31 266 ASN A N 1
ATOM 2015 C CA . ASN A 1 266 ? 5.387 5.754 -3.697 1 97.31 266 ASN A CA 1
ATOM 2016 C C . ASN A 1 266 ? 6.375 5.391 -2.596 1 97.31 266 ASN A C 1
ATOM 2018 O O . ASN A 1 266 ? 6.305 4.305 -2.023 1 97.31 266 ASN A O 1
ATOM 2022 N N . TYR A 1 267 ? 7.289 6.277 -2.285 1 94.19 267 TYR A N 1
ATOM 2023 C CA . TYR A 1 267 ? 8.273 6.066 -1.229 1 94.19 267 TYR A CA 1
ATOM 2024 C C . TYR A 1 267 ? 7.594 5.91 0.126 1 94.19 267 TYR A C 1
ATOM 2026 O O . TYR A 1 267 ? 7.902 4.984 0.88 1 94.19 267 TYR A O 1
ATOM 2034 N N . LEU A 1 268 ? 6.68 6.832 0.417 1 95.38 268 LEU A N 1
ATOM 2035 C CA . LEU A 1 268 ? 5.965 6.781 1.689 1 95.38 268 LEU A CA 1
ATOM 2036 C C . LEU A 1 268 ? 5.215 5.465 1.84 1 95.38 268 LEU A C 1
ATOM 2038 O O . LEU A 1 268 ? 5.25 4.84 2.902 1 95.38 268 LEU A O 1
ATOM 2042 N N . ILE A 1 269 ? 4.582 5.02 0.798 1 96.06 269 ILE A N 1
ATOM 2043 C CA . ILE A 1 269 ? 3.771 3.805 0.821 1 96.06 269 ILE A CA 1
ATOM 2044 C C . ILE A 1 269 ? 4.676 2.586 0.982 1 96.06 269 ILE A C 1
ATOM 2046 O O . ILE A 1 269 ? 4.406 1.711 1.81 1 96.06 269 ILE A O 1
ATOM 2050 N N . ARG A 1 270 ? 5.711 2.578 0.198 1 93.62 270 ARG A N 1
ATOM 2051 C CA . ARG A 1 270 ? 6.645 1.456 0.217 1 93.62 270 ARG A CA 1
ATOM 2052 C C . ARG A 1 270 ? 7.203 1.23 1.618 1 93.62 270 ARG A C 1
ATOM 2054 O O . ARG A 1 270 ? 7.414 0.089 2.031 1 93.62 270 ARG A O 1
ATOM 2061 N N . HIS A 1 271 ? 7.375 2.318 2.293 1 89.56 271 HIS A N 1
ATOM 2062 C CA . HIS A 1 271 ? 8.047 2.223 3.588 1 89.56 271 HIS A CA 1
ATOM 2063 C C . HIS A 1 271 ? 7.035 2.256 4.73 1 89.56 271 HIS A C 1
ATOM 2065 O O . HIS A 1 271 ? 7.398 2.535 5.875 1 89.56 271 HIS A O 1
ATOM 2071 N N . HIS A 1 272 ? 5.777 2.084 4.375 1 90.12 272 HIS A N 1
ATOM 2072 C CA . HIS A 1 272 ? 4.691 1.954 5.34 1 90.12 272 HIS A CA 1
ATOM 2073 C C . HIS A 1 272 ? 4.512 3.238 6.141 1 90.12 272 HIS A C 1
ATOM 2075 O O . HIS A 1 272 ? 4.16 3.193 7.324 1 90.12 272 HIS A O 1
ATOM 2081 N N . LYS A 1 273 ? 4.855 4.344 5.57 1 93 273 LYS A N 1
ATOM 2082 C CA . LYS A 1 273 ? 4.703 5.652 6.199 1 93 273 LYS A CA 1
ATOM 2083 C C . LYS A 1 273 ? 3.406 6.328 5.758 1 93 273 LYS A C 1
ATOM 2085 O O . LYS A 1 273 ? 3.051 7.391 6.27 1 93 273 LYS A O 1
ATOM 2090 N N . ALA A 1 274 ? 2.732 5.691 4.82 1 96.94 274 ALA A N 1
ATOM 2091 C CA . ALA A 1 274 ? 1.427 6.152 4.359 1 96.94 274 ALA A CA 1
ATOM 2092 C C . ALA A 1 274 ? 0.581 4.984 3.854 1 96.94 274 ALA A C 1
ATOM 2094 O O . ALA A 1 274 ? 1.104 4.047 3.248 1 96.94 274 ALA A O 1
ATOM 2095 N N . GLY A 1 275 ? -0.647 5.043 4.098 1 96.75 275 GLY A N 1
ATOM 2096 C CA . GLY A 1 275 ? -1.58 4.125 3.463 1 96.75 275 GLY A CA 1
ATOM 2097 C C . GLY A 1 275 ? -1.906 4.504 2.031 1 96.75 275 GLY A C 1
ATOM 2098 O O . GLY A 1 275 ? -2.037 5.688 1.71 1 96.75 275 GLY A O 1
ATOM 2099 N N . LEU A 1 276 ? -2.043 3.549 1.214 1 97.19 276 LEU A N 1
ATOM 2100 C CA . LEU A 1 276 ? -2.35 3.797 -0.19 1 97.19 276 LEU A CA 1
ATOM 2101 C C . LEU A 1 276 ? -3.84 4.062 -0.382 1 97.19 276 LEU A C 1
ATOM 2103 O O . LEU A 1 276 ? -4.68 3.322 0.134 1 97.19 276 LEU A O 1
ATOM 2107 N N . LEU A 1 277 ? -4.145 5.129 -1.098 1 96.88 277 LEU A N 1
ATOM 2108 C CA . LEU A 1 277 ? -5.516 5.434 -1.485 1 96.88 277 LEU A CA 1
ATOM 2109 C C . LEU A 1 277 ? -5.738 5.152 -2.969 1 96.88 277 LEU A C 1
ATOM 2111 O O . LEU A 1 277 ? -4.898 5.496 -3.803 1 96.88 277 LEU A O 1
ATOM 2115 N N . THR A 1 278 ? -6.859 4.543 -3.277 1 93.56 278 THR A N 1
ATOM 2116 C CA . THR A 1 278 ? -7.199 4.32 -4.68 1 93.56 278 THR A CA 1
ATOM 2117 C C . THR A 1 278 ? -8.328 5.25 -5.113 1 93.56 278 THR A C 1
ATOM 2119 O O . THR A 1 278 ? -8.562 5.426 -6.312 1 93.56 278 THR A O 1
ATOM 2122 N N . ASN A 1 279 ? -8.984 5.75 -4.199 1 89.94 279 ASN A N 1
ATOM 2123 C CA . ASN A 1 279 ? -10.031 6.742 -4.387 1 89.94 279 ASN A CA 1
ATOM 2124 C C . ASN A 1 279 ? -10.344 7.488 -3.092 1 89.94 279 ASN A C 1
ATOM 2126 O O . ASN A 1 279 ? -9.812 7.148 -2.033 1 89.94 279 ASN A O 1
ATOM 2130 N N . ALA A 1 280 ? -11.141 8.5 -3.172 1 87.62 280 ALA A N 1
ATOM 2131 C CA . ALA A 1 280 ? -11.438 9.359 -2.027 1 87.62 280 ALA A CA 1
ATOM 2132 C C . ALA A 1 280 ? -12.219 8.602 -0.958 1 87.62 280 ALA A C 1
ATOM 2134 O O . ALA A 1 280 ? -12.039 8.844 0.238 1 87.62 280 ALA A O 1
ATOM 2135 N N . ALA A 1 281 ? -13.008 7.645 -1.337 1 88.56 281 ALA A N 1
ATOM 2136 C CA . ALA A 1 281 ? -13.828 6.879 -0.404 1 88.56 281 ALA A CA 1
ATOM 2137 C C . ALA A 1 281 ? -12.969 5.996 0.493 1 88.56 281 ALA A C 1
ATOM 2139 O O . ALA A 1 281 ? -13.328 5.723 1.64 1 88.56 281 ALA A O 1
ATOM 2140 N N . ASP A 1 282 ? -11.844 5.613 -0.026 1 89.88 282 ASP A N 1
ATOM 2141 C CA . ASP A 1 282 ? -10.914 4.805 0.75 1 89.88 282 ASP A CA 1
ATOM 2142 C C . ASP A 1 282 ? -10.516 5.508 2.045 1 89.88 282 ASP A C 1
ATOM 2144 O O . ASP A 1 282 ? -10.297 4.859 3.07 1 89.88 282 ASP A O 1
ATOM 2148 N N . LEU A 1 283 ? -10.453 6.805 1.975 1 94.31 283 LEU A N 1
ATOM 2149 C CA . LEU A 1 283 ? -10.023 7.582 3.131 1 94.31 283 LEU A CA 1
ATOM 2150 C C . LEU A 1 283 ? -11.039 7.488 4.262 1 94.31 283 LEU A C 1
ATOM 2152 O O . LEU A 1 283 ? -10.68 7.215 5.406 1 94.31 283 LEU A O 1
ATOM 2156 N N . ALA A 1 284 ? -12.266 7.723 3.93 1 91.75 284 ALA A N 1
ATOM 2157 C CA . ALA A 1 284 ? -13.328 7.66 4.926 1 91.75 284 ALA A CA 1
ATOM 2158 C C . ALA A 1 284 ? -13.391 6.285 5.578 1 91.75 284 ALA A C 1
ATOM 2160 O O . ALA A 1 284 ? -13.57 6.172 6.793 1 91.75 284 ALA A O 1
ATOM 2161 N N . TYR A 1 285 ? -13.25 5.316 4.73 1 87.62 285 TYR A N 1
ATOM 2162 C CA . TYR A 1 285 ? -13.266 3.943 5.219 1 87.62 285 TYR A CA 1
ATOM 2163 C C . TYR A 1 285 ? -12.109 3.699 6.191 1 87.62 285 TYR A C 1
ATOM 2165 O O . TYR A 1 285 ? -12.312 3.148 7.273 1 87.62 285 TYR A O 1
ATOM 2173 N N . ALA A 1 286 ? -10.977 4.117 5.809 1 91 286 ALA A N 1
ATOM 2174 C CA . ALA A 1 286 ? -9.781 3.908 6.617 1 91 286 ALA A CA 1
ATOM 2175 C C . ALA A 1 286 ? -9.891 4.629 7.957 1 91 286 ALA A C 1
ATOM 2177 O O . ALA A 1 286 ? -9.375 4.152 8.969 1 91 286 ALA A O 1
ATOM 2178 N N . LEU A 1 287 ? -10.586 5.738 7.957 1 93.88 287 LEU A N 1
ATOM 2179 C CA . LEU A 1 287 ? -10.695 6.547 9.164 1 93.88 287 LEU A CA 1
ATOM 2180 C C . LEU A 1 287 ? -11.938 6.16 9.961 1 93.88 287 LEU A C 1
ATOM 2182 O O . LEU A 1 287 ? -12.211 6.734 11.016 1 93.88 287 LEU A O 1
ATOM 2186 N N . GLY A 1 288 ? -12.695 5.27 9.391 1 89.88 288 GLY A N 1
ATOM 2187 C CA . GLY A 1 288 ? -13.875 4.777 10.086 1 89.88 288 GLY A CA 1
ATOM 2188 C C . GLY A 1 288 ? -15.023 5.77 10.086 1 89.88 288 GLY A C 1
ATOM 2189 O O . GLY A 1 288 ? -15.789 5.84 11.047 1 89.88 288 GLY A O 1
ATOM 2190 N N . TRP A 1 289 ? -15.07 6.566 9.055 1 89.94 289 TRP A N 1
ATOM 2191 C CA . TRP A 1 289 ? -16.125 7.574 8.984 1 89.94 289 TRP A CA 1
ATOM 2192 C C . TRP A 1 289 ? -17.406 6.973 8.43 1 89.94 289 TRP A C 1
ATOM 2194 O O . TRP A 1 289 ? -17.375 6.137 7.527 1 89.94 289 TRP A O 1
ATOM 2204 N N . GLU A 1 290 ? -18.438 7.109 9.102 1 78.06 290 GLU A N 1
ATOM 2205 C CA . GLU A 1 290 ? -19.766 6.73 8.609 1 78.06 290 GLU A CA 1
ATOM 2206 C C . GLU A 1 290 ? -20.484 7.926 7.996 1 78.06 290 GLU A C 1
ATOM 2208 O O . GLU A 1 290 ? -20.328 9.055 8.461 1 78.06 290 GLU A O 1
ATOM 2213 N N . LYS A 1 291 ? -20.922 7.594 6.844 1 65.56 291 LYS A N 1
ATOM 2214 C CA . LYS A 1 291 ? -21.641 8.688 6.211 1 65.56 291 LYS A CA 1
ATOM 2215 C C . LYS A 1 291 ? -22.797 9.164 7.094 1 65.56 291 LYS A C 1
ATOM 2217 O O . LYS A 1 291 ? -23.484 8.352 7.719 1 65.56 291 LYS A O 1
ATOM 2222 N N . ASP A 1 292 ? -22.656 10.336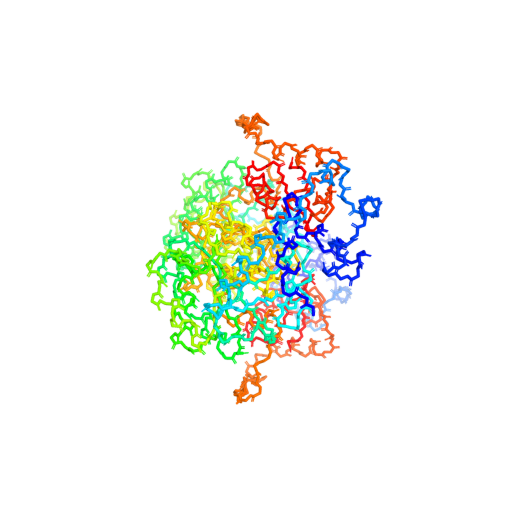 7.629 1 54.94 292 ASP A N 1
ATOM 2223 C CA . ASP A 1 292 ? -23.781 10.898 8.391 1 54.94 292 ASP A CA 1
ATOM 2224 C C . ASP A 1 292 ? -25.109 10.508 7.773 1 54.94 292 ASP A C 1
ATOM 2226 O O . ASP A 1 292 ? -25.219 10.32 6.559 1 54.94 292 ASP A O 1
ATOM 2230 N N . GLU A 1 293 ? -25.984 9.727 8.469 1 44 293 GLU A N 1
ATOM 2231 C CA . GLU A 1 293 ? -27.312 9.203 8.219 1 44 293 GLU A CA 1
ATOM 2232 C C . GLU A 1 293 ? -28.062 10.055 7.184 1 44 293 GLU A C 1
ATOM 2234 O O . GLU A 1 293 ? -29.188 9.742 6.812 1 44 293 GLU A O 1
ATOM 2239 N N . LEU A 1 294 ? -27.812 11.344 7.055 1 41 294 LEU A N 1
ATOM 2240 C CA . LEU A 1 294 ? -28.922 11.93 6.301 1 41 294 LEU A CA 1
ATOM 2241 C C . LEU A 1 294 ? -28.969 11.375 4.879 1 41 294 LEU A C 1
ATOM 2243 O O . LEU A 1 294 ? -29.844 11.75 4.09 1 41 294 LEU A O 1
ATOM 2247 N N . ILE A 1 295 ? -27.891 11.258 4.324 1 37.94 295 ILE A N 1
ATOM 2248 C CA . ILE A 1 295 ? -28.141 10.703 3 1 37.94 295 ILE A CA 1
ATOM 2249 C C . ILE A 1 295 ? -28.406 9.203 3.105 1 37.94 295 ILE A C 1
ATOM 2251 O O . ILE A 1 295 ? -27.594 8.469 3.668 1 37.94 295 ILE A O 1
ATOM 2255 N N . PRO A 1 296 ? -29.578 8.836 2.986 1 33.81 296 PRO A N 1
ATOM 2256 C CA . PRO A 1 296 ? -29.969 7.422 3.023 1 33.81 296 PRO A CA 1
ATOM 2257 C C . PRO A 1 296 ? -28.938 6.508 2.365 1 33.81 296 PRO A C 1
ATOM 2259 O O . PRO A 1 296 ? -28.438 6.809 1.276 1 33.81 296 PRO A O 1
ATOM 2262 N N . LYS A 1 297 ? -28.094 6.18 3.182 1 37.22 297 LYS A N 1
ATOM 2263 C CA . LYS A 1 297 ? -27.281 5.133 2.557 1 37.22 297 LYS A CA 1
ATOM 2264 C C . LYS A 1 297 ? -28.078 4.391 1.488 1 37.22 297 LYS A C 1
ATOM 2266 O O . LYS A 1 297 ? -29.172 3.881 1.763 1 37.22 297 LYS A O 1
ATOM 2271 N N . LYS A 1 298 ? -28 4.855 0.362 1 31.72 298 LYS A N 1
ATOM 2272 C CA . LYS A 1 298 ? -28.578 3.793 -0.458 1 31.72 298 LYS A CA 1
ATOM 2273 C C . LYS A 1 298 ? -28.203 2.416 0.088 1 31.72 298 LYS A C 1
ATOM 2275 O O . LYS A 1 298 ? -27.047 2.18 0.457 1 31.72 298 LYS A O 1
ATOM 2280 N N . PRO A 1 299 ? -29.109 1.777 0.735 1 31.14 299 PRO A N 1
ATOM 2281 C CA . PRO A 1 299 ? -28.75 0.407 1.112 1 31.14 299 PRO A CA 1
ATOM 2282 C C . PRO A 1 299 ? -27.656 -0.182 0.23 1 31.14 299 PRO A C 1
ATOM 2284 O O . PRO A 1 299 ? -27.781 -0.192 -0.997 1 31.14 299 PRO A O 1
ATOM 2287 N N . ASN A 1 300 ? -26.516 0.428 0.388 1 34.06 300 ASN A N 1
ATOM 2288 C CA . ASN A 1 300 ? -25.609 -0.423 -0.375 1 34.06 300 ASN A CA 1
ATOM 2289 C C . ASN A 1 300 ? -26.156 -1.842 -0.51 1 34.06 300 ASN A C 1
ATOM 2291 O O . ASN A 1 300 ? -26.438 -2.5 0.492 1 34.06 300 ASN A O 1
ATOM 2295 N N . GLN A 1 301 ? -26.938 -1.986 -1.44 1 30.47 301 GLN A N 1
ATOM 2296 C CA . GLN A 1 301 ? -27.469 -3.305 -1.787 1 30.47 301 GLN A CA 1
ATOM 2297 C C . GLN A 1 301 ? -26.531 -4.41 -1.305 1 30.47 301 GLN A C 1
ATOM 2299 O O . GLN A 1 301 ? -25.406 -4.543 -1.799 1 30.47 301 GLN A O 1
ATOM 2304 N N . LEU A 1 302 ? -26.406 -4.543 0.001 1 33.34 302 LEU A N 1
ATOM 2305 C CA . LEU A 1 302 ? -25.984 -5.918 0.246 1 33.34 302 LEU A CA 1
ATOM 2306 C C . LEU A 1 302 ? -26.203 -6.785 -0.987 1 33.34 302 LEU A C 1
ATOM 2308 O O . LEU A 1 302 ? -27.359 -7.027 -1.376 1 33.34 302 LEU A O 1
ATOM 2312 N N . MET A 1 303 ? -25.656 -6.383 -1.952 1 35.75 303 MET A N 1
ATOM 2313 C CA . MET A 1 303 ? -25.844 -7.367 -3.014 1 35.75 303 MET A CA 1
ATOM 2314 C C . MET A 1 303 ? -26.25 -8.719 -2.434 1 35.75 303 MET A C 1
ATOM 2316 O O . MET A 1 303 ? -25.531 -9.273 -1.601 1 35.75 303 MET A O 1
ATOM 2320 N N . LEU A 1 304 ? -27.5 -8.852 -2.191 1 39.06 304 LEU A N 1
ATOM 2321 C CA . LEU A 1 304 ? -28.141 -10.102 -1.805 1 39.06 304 LEU A CA 1
ATOM 2322 C C . LEU A 1 304 ? -27.219 -11.297 -2.076 1 39.06 304 LEU A C 1
ATOM 2324 O O . LEU A 1 304 ? -26.594 -11.367 -3.133 1 39.06 304 LEU A O 1
ATOM 2328 N N . ALA A 1 305 ? -26.797 -12 -0.993 1 45.19 305 ALA A N 1
ATOM 2329 C CA . ALA A 1 305 ? -26.297 -13.367 -1.004 1 45.19 305 ALA A CA 1
ATOM 2330 C C . ALA A 1 305 ? -26.844 -14.148 -2.191 1 45.19 305 ALA A C 1
ATOM 2332 O O . ALA A 1 305 ? -26.578 -15.344 -2.334 1 45.19 305 ALA A O 1
ATOM 2333 N N . MET A 1 306 ? -27.75 -13.461 -2.816 1 48.25 306 MET A N 1
ATOM 2334 C CA . MET A 1 306 ? -28.531 -14.234 -3.789 1 48.25 306 MET A CA 1
ATOM 2335 C C . MET A 1 306 ? -27.656 -14.625 -4.977 1 48.25 306 MET A C 1
ATOM 2337 O O . MET A 1 306 ? -27.906 -15.641 -5.633 1 48.25 306 MET A O 1
ATOM 2341 N N . ASP A 1 307 ? -26.469 -13.781 -5.188 1 61.75 307 ASP A N 1
ATOM 2342 C CA . ASP A 1 307 ? -25.797 -14.102 -6.449 1 61.75 307 ASP A CA 1
ATOM 2343 C C . ASP A 1 307 ? -24.453 -14.773 -6.203 1 61.75 307 ASP A C 1
ATOM 2345 O O . ASP A 1 307 ? -23.562 -14.719 -7.051 1 61.75 307 ASP A O 1
ATOM 2349 N N . LEU A 1 308 ? -24.438 -15.242 -5.02 1 76.81 308 LEU A N 1
ATOM 2350 C CA . LEU A 1 308 ? -23.203 -15.969 -4.754 1 76.81 308 LEU A CA 1
ATOM 2351 C C . LEU A 1 308 ? -23.219 -17.328 -5.441 1 76.81 308 LEU A C 1
ATOM 2353 O O . LEU A 1 308 ? -24.266 -17.984 -5.52 1 76.81 308 LEU A O 1
ATOM 2357 N N . THR A 1 309 ? -22.156 -17.562 -5.996 1 79.06 309 THR A N 1
ATOM 2358 C CA . THR A 1 309 ? -22.031 -18.922 -6.52 1 79.06 309 THR A CA 1
ATOM 2359 C C . THR A 1 309 ? -22.078 -19.938 -5.387 1 79.06 309 THR A C 1
ATOM 2361 O O . THR A 1 309 ? -22 -19.578 -4.211 1 79.06 309 THR A O 1
ATOM 2364 N N . ALA A 1 310 ? -22.297 -21.109 -5.75 1 83 310 ALA A N 1
ATOM 2365 C CA . ALA A 1 310 ? -22.344 -22.188 -4.766 1 83 310 ALA A CA 1
ATOM 2366 C C . ALA A 1 310 ? -21.078 -22.219 -3.926 1 83 310 ALA A C 1
ATOM 2368 O O . ALA A 1 310 ? -21.125 -22.375 -2.703 1 83 310 ALA A O 1
ATOM 2369 N N . ASP A 1 311 ? -19.969 -22.016 -4.555 1 86.19 311 ASP A N 1
ATOM 2370 C CA . ASP A 1 311 ? -18.688 -22.031 -3.859 1 86.19 311 ASP A CA 1
ATOM 2371 C C . ASP A 1 311 ? -18.562 -20.859 -2.893 1 86.19 311 ASP A C 1
ATOM 2373 O O . ASP A 1 311 ? -18.109 -21.031 -1.763 1 86.19 311 ASP A O 1
ATOM 2377 N N . GLU A 1 312 ? -19.031 -19.75 -3.309 1 87.19 312 GLU A N 1
ATOM 2378 C CA . GLU A 1 312 ? -18.953 -18.562 -2.475 1 87.19 312 GLU A CA 1
ATOM 2379 C C . GLU A 1 312 ? -19.859 -18.688 -1.245 1 87.19 312 GLU A C 1
ATOM 2381 O O . GLU A 1 312 ? -19.484 -18.234 -0.157 1 87.19 312 GLU A O 1
ATOM 2386 N N . ARG A 1 313 ? -20.984 -19.328 -1.488 1 85.75 313 ARG A N 1
ATOM 2387 C CA . ARG A 1 313 ? -21.906 -19.531 -0.382 1 85.75 313 ARG A CA 1
ATOM 2388 C C . ARG A 1 313 ? -21.312 -20.438 0.682 1 85.75 313 ARG A C 1
ATOM 2390 O O . ARG A 1 313 ? -21.484 -20.203 1.88 1 85.75 313 ARG A O 1
ATOM 2397 N N . LEU A 1 314 ? -20.672 -21.438 0.157 1 87.75 314 LEU A N 1
ATOM 2398 C CA . LEU A 1 314 ? -20.016 -22.375 1.077 1 87.75 314 LEU A CA 1
ATOM 2399 C C . LEU A 1 314 ? -18.984 -21.656 1.94 1 87.75 314 LEU A C 1
ATOM 2401 O O . LEU A 1 314 ? -18.891 -21.906 3.143 1 87.75 314 LEU A O 1
ATOM 2405 N N . ILE A 1 315 ? -18.281 -20.797 1.352 1 89.62 315 ILE A N 1
ATOM 2406 C CA . ILE A 1 315 ? -17.25 -20.031 2.051 1 89.62 315 ILE A CA 1
ATOM 2407 C C . ILE A 1 315 ? -17.891 -19.125 3.082 1 89.62 315 ILE A C 1
ATOM 2409 O O . ILE A 1 315 ? -17.453 -19.062 4.234 1 89.62 315 ILE A O 1
ATOM 2413 N N . MET A 1 316 ? -18.938 -18.5 2.676 1 88.44 316 MET A N 1
ATOM 2414 C CA . MET A 1 316 ? -19.625 -17.562 3.559 1 88.44 316 MET A CA 1
ATOM 2415 C C . MET A 1 316 ? -20.203 -18.297 4.77 1 88.44 316 MET A C 1
ATOM 2417 O O . MET A 1 316 ? -20.219 -17.75 5.875 1 88.44 316 MET A O 1
ATOM 2421 N N . ASP A 1 317 ? -20.688 -19.484 4.512 1 88.31 317 ASP A N 1
ATOM 2422 C CA . ASP A 1 317 ? -21.25 -20.281 5.594 1 88.31 317 ASP A CA 1
ATOM 2423 C C . ASP A 1 317 ? -20.203 -20.594 6.656 1 88.31 317 ASP A C 1
ATOM 2425 O O . ASP A 1 317 ? -20.484 -20.531 7.852 1 88.31 317 ASP A O 1
ATOM 2429 N N . VAL A 1 318 ? -19.078 -20.938 6.188 1 90 318 VAL A N 1
ATOM 2430 C CA . VAL A 1 318 ? -18.016 -21.281 7.113 1 90 318 VAL A CA 1
ATOM 2431 C C . VAL A 1 318 ? -17.578 -20.031 7.879 1 90 318 VAL A C 1
ATOM 2433 O O . VAL A 1 318 ? -17.344 -20.094 9.094 1 90 318 VAL A O 1
ATOM 2436 N N . LEU A 1 319 ? -17.375 -18.969 7.176 1 88.38 319 LEU A N 1
ATOM 2437 C CA . LEU A 1 319 ? -16.922 -17.719 7.789 1 88.38 319 LEU A CA 1
ATOM 2438 C C . LEU A 1 319 ? -17.953 -17.203 8.797 1 88.38 319 LEU A C 1
ATOM 2440 O O . LEU A 1 319 ? -17.594 -16.547 9.781 1 88.38 319 LEU A O 1
ATOM 2444 N N . GLY A 1 320 ? -19.203 -17.531 8.57 1 86.44 320 GLY A N 1
ATOM 2445 C CA . GLY A 1 320 ? -20.266 -17.109 9.461 1 86.44 320 GLY A CA 1
ATOM 2446 C C . GLY A 1 320 ? -20.219 -17.797 10.812 1 86.44 320 GLY A C 1
ATOM 2447 O O . GLY A 1 320 ? -20.781 -17.297 11.789 1 86.44 320 GLY A O 1
ATOM 2448 N N . GLN A 1 321 ? -19.609 -18.859 10.852 1 86.38 321 GLN A N 1
ATOM 2449 C CA . GLN A 1 321 ? -19.562 -19.656 12.07 1 86.38 321 GLN A CA 1
ATOM 2450 C C . GLN A 1 321 ? -18.359 -19.281 12.938 1 86.38 321 GLN A C 1
ATOM 2452 O O . GLN A 1 321 ? -18.219 -19.766 14.062 1 86.38 321 GLN A O 1
ATOM 2457 N N . THR A 1 322 ? -17.484 -18.484 12.328 1 83.31 322 THR A N 1
ATOM 2458 C CA . THR A 1 322 ? -16.281 -18.094 13.039 1 83.31 322 THR A CA 1
ATOM 2459 C C . THR A 1 322 ? -16.047 -16.594 12.93 1 83.31 322 THR A C 1
ATOM 2461 O O . THR A 1 322 ? -16.547 -15.938 12.016 1 83.31 322 THR A O 1
ATOM 2464 N N . LYS A 1 323 ? -15.375 -15.969 13.898 1 82.25 323 LYS A N 1
ATOM 2465 C CA . LYS A 1 323 ? -15.023 -14.547 13.836 1 82.25 323 LYS A CA 1
ATOM 2466 C C . LYS A 1 323 ? -13.992 -14.281 12.75 1 82.25 323 LYS A C 1
ATOM 2468 O O . LYS A 1 323 ? -14.117 -13.32 11.984 1 82.25 323 LYS A O 1
ATOM 2473 N N . SER A 1 324 ? -12.922 -15.141 12.656 1 87.19 324 SER A N 1
ATOM 2474 C CA . SER A 1 324 ? -11.891 -15.109 11.625 1 87.19 324 SER A CA 1
ATOM 2475 C C . SER A 1 324 ? -11.289 -16.5 11.398 1 87.19 324 SER A C 1
ATOM 2477 O O . SER A 1 324 ? -11.297 -17.344 12.297 1 87.19 324 SER A O 1
ATOM 2479 N N . ILE A 1 325 ? -10.961 -16.812 10.18 1 87.12 325 ILE A N 1
ATOM 2480 C CA . ILE A 1 325 ? -10.383 -18.109 9.875 1 87.12 325 ILE A CA 1
ATOM 2481 C C . ILE A 1 325 ? -9.195 -17.938 8.93 1 87.12 325 ILE A C 1
ATOM 2483 O O . ILE A 1 325 ? -9.273 -17.172 7.969 1 87.12 325 ILE A O 1
ATOM 2487 N N . ALA A 1 326 ? -8.094 -18.594 9.289 1 85.06 326 ALA A N 1
ATOM 2488 C CA . ALA A 1 326 ? -6.91 -18.578 8.43 1 85.06 326 ALA A CA 1
ATOM 2489 C C . ALA A 1 326 ? -7.164 -19.344 7.141 1 85.06 326 ALA A C 1
ATOM 2491 O O . ALA A 1 326 ? -7.941 -20.312 7.121 1 85.06 326 ALA A O 1
ATOM 2492 N N . ILE A 1 327 ? -6.512 -18.938 6.082 1 81.56 327 ILE A N 1
ATOM 2493 C CA . ILE A 1 327 ? -6.727 -19.531 4.762 1 81.56 327 ILE A CA 1
ATOM 2494 C C . ILE A 1 327 ? -6.434 -21.031 4.816 1 81.56 327 ILE A C 1
ATOM 2496 O O . ILE A 1 327 ? -7.102 -21.828 4.148 1 81.56 327 ILE A O 1
ATOM 2500 N N . ASP A 1 328 ? -5.438 -21.422 5.582 1 79.19 328 ASP A N 1
ATOM 2501 C CA . ASP A 1 328 ? -5.082 -22.828 5.676 1 79.19 328 ASP A CA 1
ATOM 2502 C C . ASP A 1 328 ? -6.223 -23.641 6.285 1 79.19 328 ASP A C 1
ATOM 2504 O O . ASP A 1 328 ? -6.539 -24.734 5.805 1 79.19 328 ASP A O 1
ATOM 2508 N N . GLU A 1 329 ? -6.82 -23.094 7.301 1 82.94 329 GLU A N 1
ATOM 2509 C CA . GLU A 1 329 ? -7.945 -23.766 7.949 1 82.94 329 GLU A CA 1
ATOM 2510 C C . GLU A 1 329 ? -9.164 -23.797 7.031 1 82.94 329 GLU A C 1
ATOM 2512 O O . GLU A 1 329 ? -9.898 -24.797 7 1 82.94 329 GLU A O 1
ATOM 2517 N N . LEU A 1 330 ? -9.289 -22.766 6.348 1 86.25 330 LEU A N 1
ATOM 2518 C CA . LEU A 1 330 ? -10.406 -22.656 5.422 1 86.25 330 LEU A CA 1
ATOM 2519 C C . LEU A 1 330 ? -10.289 -23.703 4.309 1 86.25 330 LEU A C 1
ATOM 2521 O O . LEU A 1 330 ? -11.289 -24.297 3.902 1 86.25 330 LEU A O 1
ATOM 2525 N N . THR A 1 331 ? -9.102 -23.859 3.799 1 81.19 331 THR A N 1
ATOM 2526 C CA . THR A 1 331 ? -8.844 -24.844 2.76 1 81.19 331 THR A CA 1
ATOM 2527 C C . THR A 1 331 ? -9.211 -26.234 3.24 1 81.19 331 THR A C 1
ATOM 2529 O O . THR A 1 331 ? -9.805 -27.016 2.496 1 81.19 331 THR A O 1
ATOM 2532 N N . LEU A 1 332 ? -8.922 -26.516 4.445 1 78 332 LEU A N 1
ATOM 2533 C CA . LEU A 1 332 ? -9.203 -27.828 5.035 1 78 332 LEU A CA 1
ATOM 2534 C C . LEU A 1 332 ? -10.711 -28.031 5.215 1 78 332 LEU A C 1
ATOM 2536 O O . LEU A 1 332 ? -11.227 -29.109 4.957 1 78 332 LEU A O 1
ATOM 2540 N N . LYS A 1 333 ? -11.422 -27 5.605 1 81.75 333 LYS A N 1
ATOM 2541 C CA . LYS A 1 333 ? -12.836 -27.094 5.938 1 81.75 333 LYS A CA 1
ATOM 2542 C C . LYS A 1 333 ? -13.688 -27.188 4.676 1 81.75 333 LYS A C 1
ATOM 2544 O O . LYS A 1 333 ? -14.727 -27.859 4.672 1 81.75 333 LYS A O 1
ATOM 2549 N N . ILE A 1 334 ? -13.258 -26.578 3.67 1 84.25 334 ILE A N 1
ATOM 2550 C CA . ILE A 1 334 ? -14.094 -26.469 2.479 1 84.25 334 ILE A CA 1
ATOM 2551 C C . ILE A 1 334 ? -13.719 -27.578 1.491 1 84.25 334 ILE A C 1
ATOM 2553 O O . ILE A 1 334 ? -14.562 -28.062 0.732 1 84.25 334 ILE A O 1
ATOM 2557 N N . GLY A 1 335 ? -12.453 -2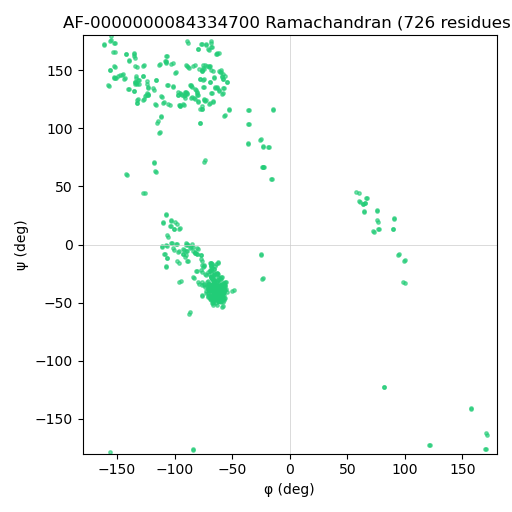7.984 1.465 1 77 335 GLY A N 1
ATOM 2558 C CA . GLY A 1 335 ? -12.008 -29.078 0.628 1 77 335 GLY A CA 1
ATOM 2559 C C . GLY A 1 335 ? -11.875 -28.703 -0.835 1 77 335 GLY A C 1
ATOM 2560 O O . GLY A 1 335 ? -12.062 -29.547 -1.717 1 77 335 GLY A O 1
ATOM 2561 N N . MET A 1 336 ? -11.742 -27.438 -1.121 1 78.62 336 MET A N 1
ATOM 2562 C CA . MET A 1 336 ? -11.562 -27.031 -2.51 1 78.62 336 MET A CA 1
ATOM 2563 C C . MET A 1 336 ? -10.102 -26.688 -2.797 1 78.62 336 MET A C 1
ATOM 2565 O O . MET A 1 336 ? -9.359 -26.312 -1.891 1 78.62 336 MET A O 1
ATOM 2569 N N . PRO A 1 337 ? -9.742 -26.812 -4.141 1 76.44 337 PRO A N 1
ATOM 2570 C CA . PRO A 1 337 ? -8.375 -26.453 -4.5 1 76.44 337 PRO A CA 1
ATOM 2571 C C . PRO A 1 337 ? -8.031 -25 -4.137 1 76.44 337 PRO A C 1
ATOM 2573 O O . PRO A 1 337 ? -8.883 -24.125 -4.242 1 76.44 337 PRO A O 1
ATOM 2576 N N . VAL A 1 338 ? -6.824 -24.75 -3.725 1 78.62 338 VAL A N 1
ATOM 2577 C CA . VAL A 1 338 ? -6.359 -23.469 -3.236 1 78.62 338 VAL A CA 1
ATOM 2578 C C . VAL A 1 338 ? -6.609 -22.391 -4.297 1 78.62 338 VAL A C 1
ATOM 2580 O O . VAL A 1 338 ? -6.992 -21.266 -3.969 1 78.62 338 VAL A O 1
ATOM 2583 N N . SER A 1 339 ? -6.398 -22.766 -5.555 1 77.75 339 SER A N 1
ATOM 2584 C CA . SER A 1 339 ? -6.594 -21.797 -6.633 1 77.75 339 SER A CA 1
ATOM 2585 C C . SER A 1 339 ? -8.039 -21.328 -6.699 1 77.75 339 SER A C 1
ATOM 2587 O O . SER A 1 339 ? -8.305 -20.125 -6.836 1 77.75 339 SER A O 1
ATOM 2589 N N . LEU A 1 340 ? -8.898 -22.234 -6.551 1 78.19 340 LEU A N 1
ATOM 2590 C CA . LEU A 1 340 ? -10.32 -21.906 -6.602 1 78.19 340 LEU A CA 1
ATOM 2591 C C . LEU A 1 340 ? -10.742 -21.125 -5.363 1 78.19 340 LEU A C 1
ATOM 2593 O O . LEU A 1 340 ? -11.508 -20.156 -5.457 1 78.19 340 LEU A O 1
ATOM 2597 N N . LEU A 1 341 ? -10.281 -21.625 -4.289 1 84.12 341 LEU A N 1
ATOM 2598 C CA . LEU A 1 341 ? -10.602 -20.953 -3.039 1 84.12 341 LEU A CA 1
ATOM 2599 C C . LEU A 1 341 ? -10.141 -19.5 -3.074 1 84.12 341 LEU A C 1
ATOM 2601 O O . LEU A 1 341 ? -10.891 -18.594 -2.717 1 84.12 341 LEU A O 1
ATOM 2605 N N . THR A 1 342 ? -8.945 -19.281 -3.484 1 81.88 342 THR A N 1
ATOM 2606 C CA . THR A 1 342 ? -8.375 -17.938 -3.531 1 81.88 342 THR A CA 1
ATOM 2607 C C . THR A 1 342 ? -9.164 -17.047 -4.48 1 81.88 342 THR A C 1
ATOM 2609 O O . THR A 1 342 ? -9.375 -15.859 -4.199 1 81.88 342 THR A O 1
ATOM 2612 N N . MET A 1 343 ? -9.547 -17.625 -5.539 1 80.62 343 MET A N 1
ATOM 2613 C CA . MET A 1 343 ? -10.344 -16.875 -6.496 1 80.62 343 MET A CA 1
ATOM 2614 C C . MET A 1 343 ? -11.664 -16.406 -5.871 1 80.62 343 MET A C 1
ATOM 2616 O O . MET A 1 343 ? -12.062 -15.258 -6.031 1 80.62 343 MET A O 1
ATOM 2620 N N . ASN A 1 344 ? -12.273 -17.312 -5.254 1 83.56 344 ASN A N 1
ATOM 2621 C CA . ASN A 1 344 ? -13.555 -17.016 -4.625 1 83.56 344 ASN A CA 1
ATOM 2622 C C . ASN A 1 344 ? -13.398 -16 -3.496 1 83.56 344 ASN A C 1
ATOM 2624 O O . ASN A 1 344 ? -14.227 -15.094 -3.344 1 83.56 344 ASN A O 1
ATOM 2628 N N . LEU A 1 345 ? -12.344 -16.203 -2.771 1 84.31 345 LEU A N 1
ATOM 2629 C CA . LEU A 1 345 ? -12.078 -15.273 -1.676 1 84.31 345 LEU A CA 1
ATOM 2630 C C . LEU A 1 345 ? -11.836 -13.867 -2.203 1 84.31 345 LEU A C 1
ATOM 2632 O O . LEU A 1 345 ? -12.344 -12.891 -1.642 1 84.31 345 LEU A O 1
ATOM 2636 N N . LEU A 1 346 ? -11.078 -13.789 -3.203 1 80.5 346 LEU A N 1
ATOM 2637 C CA . LEU A 1 346 ? -10.797 -12.492 -3.824 1 80.5 346 LEU A CA 1
ATOM 2638 C C . LEU A 1 346 ? -12.086 -11.836 -4.301 1 80.5 346 LEU A C 1
ATOM 2640 O O . LEU A 1 346 ? -12.305 -10.641 -4.07 1 80.5 346 LEU A O 1
ATOM 2644 N N . ASN A 1 347 ? -12.891 -12.633 -4.953 1 79.94 347 ASN A N 1
ATOM 2645 C CA . ASN A 1 347 ? -14.156 -12.109 -5.453 1 79.94 347 ASN A CA 1
ATOM 2646 C C . ASN A 1 347 ? -15.031 -11.578 -4.316 1 79.94 347 ASN A C 1
ATOM 2648 O O . ASN A 1 347 ? -15.625 -10.5 -4.438 1 79.94 347 ASN A O 1
ATOM 2652 N N . LEU A 1 348 ? -15.109 -12.32 -3.324 1 82 348 LEU A N 1
ATOM 2653 C CA . LEU A 1 348 ? -15.906 -11.938 -2.166 1 82 348 LEU A CA 1
ATOM 2654 C C . LEU A 1 348 ? -15.352 -10.664 -1.523 1 82 348 LEU A C 1
ATOM 2656 O O . LEU A 1 348 ? -16.109 -9.805 -1.082 1 82 348 LEU A O 1
ATOM 2660 N N . GLU A 1 349 ? -14.078 -10.602 -1.449 1 81.25 349 GLU A N 1
ATOM 2661 C CA . GLU A 1 349 ? -13.422 -9.43 -0.875 1 81.25 349 GLU A CA 1
ATOM 2662 C C . GLU A 1 349 ? -13.695 -8.18 -1.71 1 81.25 349 GLU A C 1
ATOM 2664 O O . GLU A 1 349 ? -13.984 -7.113 -1.164 1 81.25 349 GLU A O 1
ATOM 2669 N N . MET A 1 350 ? -13.656 -8.375 -2.914 1 75.25 350 MET A N 1
ATOM 2670 C CA . MET A 1 350 ? -13.867 -7.266 -3.838 1 75.25 350 MET A CA 1
ATOM 2671 C C . MET A 1 350 ? -15.297 -6.75 -3.752 1 75.25 350 MET A C 1
ATOM 2673 O O . MET A 1 350 ? -15.547 -5.559 -3.936 1 75.25 350 MET A O 1
ATOM 2677 N N . GLN A 1 351 ? -16.156 -7.695 -3.514 1 74.38 351 GLN A N 1
ATOM 2678 C CA . GLN A 1 351 ? -17.562 -7.332 -3.41 1 74.38 351 GLN A CA 1
ATOM 2679 C C . GLN A 1 351 ? -17.906 -6.812 -2.014 1 74.38 351 GLN A C 1
ATOM 2681 O O . GLN A 1 351 ? -19.016 -6.363 -1.764 1 74.38 351 GLN A O 1
ATOM 2686 N N . GLY A 1 352 ? -16.984 -6.918 -1.149 1 75.19 352 GLY A N 1
ATOM 2687 C CA . GLY A 1 352 ? -17.141 -6.328 0.171 1 75.19 352 GLY A CA 1
ATOM 2688 C C . GLY A 1 352 ? -17.781 -7.27 1.172 1 75.19 352 GLY A C 1
ATOM 2689 O O . GLY A 1 352 ? -18.156 -6.852 2.271 1 75.19 352 GLY A O 1
ATOM 2690 N N . PHE A 1 353 ? -17.844 -8.617 0.752 1 76.62 353 PHE A N 1
ATOM 2691 C CA . PHE A 1 353 ? -18.484 -9.57 1.643 1 76.62 353 PHE A CA 1
ATOM 2692 C C . PHE A 1 353 ? -17.562 -9.977 2.773 1 76.62 353 PHE A C 1
ATOM 2694 O O . PHE A 1 353 ? -18.016 -10.297 3.877 1 76.62 353 PHE A O 1
ATOM 2701 N N . ILE A 1 354 ? -16.266 -10.016 2.383 1 82.81 354 ILE A N 1
ATOM 2702 C CA . ILE A 1 354 ? -15.289 -10.453 3.373 1 82.81 354 ILE A CA 1
ATOM 2703 C C . ILE A 1 354 ? -14.086 -9.508 3.357 1 82.81 354 ILE A C 1
ATOM 2705 O O . ILE A 1 354 ? -13.953 -8.672 2.461 1 82.81 354 ILE A O 1
ATOM 2709 N N . ARG A 1 355 ? -13.312 -9.555 4.484 1 81.94 355 ARG A N 1
ATOM 2710 C CA . ARG A 1 355 ? -12.094 -8.758 4.562 1 81.94 355 ARG A CA 1
ATOM 2711 C C . ARG A 1 355 ? -10.906 -9.602 5.02 1 81.94 355 ARG A C 1
ATOM 2713 O O . ARG A 1 355 ? -11.078 -10.539 5.801 1 81.94 355 ARG A O 1
ATOM 2720 N N . SER A 1 356 ? -9.75 -9.297 4.387 1 79.69 356 SER A N 1
ATOM 2721 C CA . SER A 1 356 ? -8.516 -9.977 4.785 1 79.69 356 SER A CA 1
ATOM 2722 C C . SER A 1 356 ? -7.91 -9.328 6.027 1 79.69 356 SER A C 1
ATOM 2724 O O . SER A 1 356 ? -7.984 -8.109 6.199 1 79.69 356 SER A O 1
ATOM 2726 N N . MET A 1 357 ? -7.539 -10.141 6.949 1 73.5 357 MET A N 1
ATOM 2727 C CA . MET A 1 357 ? -6.891 -9.703 8.18 1 73.5 357 MET A CA 1
ATOM 2728 C C . MET A 1 357 ? -5.406 -10.055 8.172 1 73.5 357 MET A C 1
ATOM 2730 O O . MET A 1 357 ? -4.965 -10.875 7.371 1 73.5 357 MET A O 1
ATOM 2734 N N . PRO A 1 358 ? -4.676 -9.352 9.094 1 68.94 358 PRO A N 1
ATOM 2735 C CA . PRO A 1 358 ? -3.275 -9.766 9.227 1 68.94 358 PRO A CA 1
ATOM 2736 C C . PRO A 1 358 ? -3.127 -11.258 9.516 1 68.94 358 PRO A C 1
ATOM 2738 O O . PRO A 1 358 ? -3.92 -11.828 10.266 1 68.94 358 PRO A O 1
ATOM 2741 N N . GLY A 1 359 ? -2.15 -11.867 8.891 1 65.25 359 GLY A N 1
ATOM 2742 C CA . GLY A 1 359 ? -1.921 -13.289 9.086 1 65.25 359 GLY A CA 1
ATOM 2743 C C . GLY A 1 359 ? -2.68 -14.156 8.094 1 65.25 359 GLY A C 1
ATOM 2744 O O . GLY A 1 359 ? -3.043 -15.297 8.414 1 65.25 359 GLY A O 1
ATOM 2745 N N . LYS A 1 360 ? -3.078 -13.695 6.969 1 75.94 360 LYS A N 1
ATOM 2746 C CA . LYS A 1 360 ? -3.764 -14.406 5.891 1 75.94 360 LYS A CA 1
ATOM 2747 C C . LYS A 1 360 ? -5.09 -14.992 6.375 1 75.94 360 LYS A C 1
ATOM 2749 O O . LYS A 1 360 ? -5.383 -16.156 6.133 1 75.94 360 LYS A O 1
ATOM 2754 N N . ALA A 1 361 ? -5.742 -14.203 7.238 1 80.88 361 ALA A N 1
ATOM 2755 C CA . ALA A 1 361 ? -7.043 -14.602 7.762 1 80.88 361 ALA A CA 1
ATOM 2756 C C . ALA A 1 361 ? -8.164 -13.758 7.16 1 80.88 361 ALA A C 1
ATOM 2758 O O . ALA A 1 361 ? -7.914 -12.688 6.605 1 80.88 361 ALA A O 1
ATOM 2759 N N . TYR A 1 362 ? -9.383 -14.367 7.188 1 86.06 362 TYR A N 1
ATOM 2760 C CA . TYR A 1 362 ? -10.547 -13.703 6.594 1 86.06 362 TYR A CA 1
ATOM 2761 C C . TYR A 1 362 ? -11.703 -13.641 7.586 1 86.06 362 TYR A C 1
ATOM 2763 O O . TYR A 1 362 ? -11.836 -14.508 8.445 1 86.06 362 TYR A O 1
ATOM 2771 N N . CYS A 1 363 ? -12.477 -12.586 7.547 1 84.88 363 CYS A N 1
ATOM 2772 C CA . CYS A 1 363 ? -13.703 -12.422 8.32 1 84.88 363 CYS A CA 1
ATOM 2773 C C . CYS A 1 363 ? -14.789 -11.758 7.48 1 84.88 363 CYS A C 1
ATOM 2775 O O . CYS A 1 363 ? -14.5 -11.172 6.438 1 84.88 363 CYS A O 1
ATOM 2777 N N . ILE A 1 364 ? -15.977 -11.969 7.926 1 83.88 364 ILE A N 1
ATOM 2778 C CA . ILE A 1 364 ? -17.094 -11.312 7.246 1 83.88 364 ILE A CA 1
ATOM 2779 C C . ILE A 1 364 ? -17.031 -9.805 7.496 1 83.88 364 ILE A C 1
ATOM 2781 O O . ILE A 1 364 ? -16.719 -9.367 8.602 1 83.88 364 ILE A O 1
ATOM 2785 N N . SER A 1 365 ? -17.141 -9.062 6.375 1 75.56 365 SER A N 1
ATOM 2786 C CA . SER A 1 365 ? -17.094 -7.609 6.469 1 75.56 365 SER A CA 1
ATOM 2787 C C . SER A 1 365 ? -18.25 -7.066 7.305 1 75.56 365 SER A C 1
ATOM 2789 O O . SER A 1 365 ? -19.359 -7.605 7.273 1 75.56 365 SER A O 1
ATOM 2791 N N . MET B 1 1 ? 12.312 -46.281 -10.039 1 63.38 1 MET B N 1
ATOM 2792 C CA . MET B 1 1 ? 10.859 -46.125 -9.922 1 63.38 1 MET B CA 1
ATOM 2793 C C . MET B 1 1 ? 10.203 -46.094 -11.297 1 63.38 1 MET B C 1
ATOM 2795 O O . MET B 1 1 ? 10.781 -45.562 -12.25 1 63.38 1 MET B O 1
ATOM 2799 N N . SER B 1 2 ? 9.031 -46.906 -11.484 1 87.56 2 SER B N 1
ATOM 2800 C CA . SER B 1 2 ? 8.5 -47.156 -12.82 1 87.56 2 SER B CA 1
ATOM 2801 C C . SER B 1 2 ? 7.75 -45.938 -13.344 1 87.56 2 SER B C 1
ATOM 2803 O O . SER B 1 2 ? 6.859 -45.406 -12.672 1 87.56 2 SER B O 1
ATOM 2805 N N . LEU B 1 3 ? 8.312 -45.438 -14.398 1 94.38 3 LEU B N 1
ATOM 2806 C CA . LEU B 1 3 ? 7.715 -44.312 -15.102 1 94.38 3 LEU B CA 1
ATOM 2807 C C . LEU B 1 3 ? 6.227 -44.562 -15.344 1 94.38 3 LEU B C 1
ATOM 2809 O O . LEU B 1 3 ? 5.418 -43.656 -15.156 1 94.38 3 LEU B O 1
ATOM 2813 N N . ILE B 1 4 ? 5.906 -45.719 -15.656 1 96.5 4 ILE B N 1
ATOM 2814 C CA . ILE B 1 4 ? 4.523 -46.062 -15.977 1 96.5 4 ILE B CA 1
ATOM 2815 C C . ILE B 1 4 ? 3.645 -45.875 -14.75 1 96.5 4 ILE B C 1
ATOM 2817 O O . ILE B 1 4 ? 2.553 -45.312 -14.836 1 96.5 4 ILE B O 1
ATOM 2821 N N . HIS B 1 5 ? 4.105 -46.312 -13.625 1 96.38 5 HIS B N 1
ATOM 2822 C CA . HIS B 1 5 ? 3.324 -46.188 -12.398 1 96.38 5 HIS B CA 1
ATOM 2823 C C . HIS B 1 5 ? 3.215 -44.75 -11.945 1 96.38 5 HIS B C 1
ATOM 2825 O O . HIS B 1 5 ? 2.174 -44.344 -11.43 1 96.38 5 HIS B O 1
ATOM 2831 N N . GLN B 1 6 ? 4.297 -44 -12.102 1 96.69 6 GLN B N 1
ATOM 2832 C CA . GLN B 1 6 ? 4.266 -42.594 -11.773 1 96.69 6 GLN B CA 1
ATOM 2833 C C . GLN B 1 6 ? 3.229 -41.844 -12.617 1 96.69 6 GLN B C 1
ATOM 2835 O O . GLN B 1 6 ? 2.439 -41.062 -12.086 1 96.69 6 GLN B O 1
ATOM 2840 N N . LEU B 1 7 ? 3.23 -42.156 -13.883 1 97.88 7 LEU B N 1
ATOM 2841 C CA . LEU B 1 7 ? 2.264 -41.562 -14.797 1 97.88 7 LEU B CA 1
ATOM 2842 C C . LEU B 1 7 ? 0.845 -42 -14.453 1 97.88 7 LEU B C 1
ATOM 2844 O O . LEU B 1 7 ? -0.078 -41.188 -14.438 1 97.88 7 LEU B O 1
ATOM 2848 N N . ALA B 1 8 ? 0.686 -43.25 -14.164 1 96.75 8 ALA B N 1
ATOM 2849 C CA . ALA B 1 8 ? -0.63 -43.812 -13.914 1 96.75 8 ALA B CA 1
ATOM 2850 C C . ALA B 1 8 ? -1.303 -43.188 -12.711 1 96.75 8 ALA B C 1
ATOM 2852 O O . ALA B 1 8 ? -2.527 -43.031 -12.68 1 96.75 8 ALA B O 1
ATOM 2853 N N . LEU B 1 9 ? -0.495 -42.781 -11.766 1 95.38 9 LEU B N 1
ATOM 2854 C CA . LEU B 1 9 ? -1.018 -42.156 -10.57 1 95.38 9 LEU B CA 1
ATOM 2855 C C . LEU B 1 9 ? -1.831 -40.906 -10.93 1 95.38 9 LEU B C 1
ATOM 2857 O O . LEU B 1 9 ? -2.801 -40.562 -10.25 1 95.38 9 LEU B O 1
ATOM 2861 N N . THR B 1 10 ? -1.437 -40.156 -11.992 1 96 10 THR B N 1
ATOM 2862 C CA . THR B 1 10 ? -2.078 -38.906 -12.375 1 96 10 THR B CA 1
ATOM 2863 C C . THR B 1 10 ? -3.311 -39.188 -13.234 1 96 10 THR B C 1
ATOM 2865 O O . THR B 1 10 ? -4.066 -38.25 -13.547 1 96 10 THR B O 1
ATOM 2868 N N . PHE B 1 11 ? -3.549 -40.438 -13.602 1 95.75 11 PHE B N 1
ATOM 2869 C CA . PHE B 1 11 ? -4.656 -40.75 -14.5 1 95.75 11 PHE B CA 1
ATOM 2870 C C . PHE B 1 11 ? -5.789 -41.438 -13.742 1 95.75 11 PHE B C 1
ATOM 2872 O O . PHE B 1 11 ? -6.777 -41.875 -14.344 1 95.75 11 PHE B O 1
ATOM 2879 N N . ILE B 1 12 ? -5.539 -41.625 -12.438 1 92.88 12 ILE B N 1
ATOM 2880 C CA . ILE B 1 12 ? -6.621 -42.156 -11.633 1 92.88 12 ILE B CA 1
ATOM 2881 C C . ILE B 1 12 ? -7.734 -41.125 -11.477 1 92.88 12 ILE B C 1
ATOM 2883 O O . ILE B 1 12 ? -7.512 -40.062 -10.938 1 92.88 12 ILE B O 1
ATOM 2887 N N . LYS B 1 13 ? -8.898 -41.469 -11.891 1 90.19 13 LYS B N 1
ATOM 2888 C CA . LYS B 1 13 ? -10.023 -40.562 -11.859 1 90.19 13 LYS B CA 1
ATOM 2889 C C . LYS B 1 13 ? -10.375 -40.156 -10.422 1 90.19 13 LYS B C 1
ATOM 2891 O O . LYS B 1 13 ? -10.352 -41 -9.523 1 90.19 13 LYS B O 1
ATOM 2896 N N . ASN B 1 14 ? -10.609 -38.906 -10.211 1 87.44 14 ASN B N 1
ATOM 2897 C CA . ASN B 1 14 ? -11.102 -38.375 -8.953 1 87.44 14 ASN B CA 1
ATOM 2898 C C . ASN B 1 14 ? -10.023 -38.375 -7.875 1 87.44 14 ASN B C 1
ATOM 2900 O O . ASN B 1 14 ? -10.336 -38.312 -6.684 1 87.44 14 ASN B O 1
ATOM 2904 N N . ILE B 1 15 ? -8.828 -38.625 -8.25 1 88.94 15 ILE B N 1
ATOM 2905 C CA . ILE B 1 15 ? -7.711 -38.562 -7.32 1 88.94 15 ILE B CA 1
ATOM 2906 C C . ILE B 1 15 ? -6.816 -37.375 -7.688 1 88.94 15 ILE B C 1
ATOM 2908 O O . ILE B 1 15 ? -6.148 -37.406 -8.727 1 88.94 15 ILE B O 1
ATOM 2912 N N . GLY B 1 16 ? -6.828 -36.406 -6.883 1 89.38 16 GLY B N 1
ATOM 2913 C CA . GLY B 1 16 ? -5.984 -35.25 -7.094 1 89.38 16 GLY B CA 1
ATOM 2914 C C . GLY B 1 16 ? -4.57 -35.406 -6.566 1 89.38 16 GLY B C 1
ATOM 2915 O O . GLY B 1 16 ? -4.211 -36.5 -6.109 1 89.38 16 GLY B O 1
ATOM 2916 N N . PRO B 1 17 ? -3.863 -34.375 -6.691 1 92 17 PRO B N 1
ATOM 2917 C CA . PRO B 1 17 ? -2.451 -34.469 -6.316 1 92 17 PRO B CA 1
ATOM 2918 C C . PRO B 1 17 ? -2.254 -34.781 -4.836 1 92 17 PRO B C 1
ATOM 2920 O O . PRO B 1 17 ? -1.374 -35.594 -4.484 1 92 17 PRO B O 1
ATOM 2923 N N . VAL B 1 18 ? -3.072 -34.25 -3.998 1 89.31 18 VAL B N 1
ATOM 2924 C CA . VAL B 1 18 ? -2.928 -34.438 -2.559 1 89.31 18 VAL B CA 1
ATOM 2925 C C . VAL B 1 18 ? -3.176 -35.906 -2.207 1 89.31 18 VAL B C 1
ATOM 2927 O O . VAL B 1 18 ? -2.369 -36.531 -1.513 1 89.31 18 VAL B O 1
ATOM 2930 N N . LEU B 1 19 ? -4.227 -36.438 -2.684 1 88.75 19 LEU B N 1
ATOM 2931 C CA . LEU B 1 19 ? -4.582 -37.812 -2.404 1 88.75 19 LEU B CA 1
ATOM 2932 C C . LEU B 1 19 ? -3.572 -38.781 -3.031 1 88.75 19 LEU B C 1
ATOM 2934 O O . LEU B 1 19 ? -3.234 -39.812 -2.439 1 88.75 19 LEU B O 1
ATOM 2938 N N . ALA B 1 20 ? -3.168 -38.438 -4.207 1 92.88 20 ALA B N 1
ATOM 2939 C CA . ALA B 1 20 ? -2.182 -39.281 -4.879 1 92.88 20 ALA B CA 1
ATOM 2940 C C . ALA B 1 20 ? -0.902 -39.406 -4.055 1 92.88 20 ALA B C 1
ATOM 2942 O O . ALA B 1 20 ? -0.353 -40.5 -3.896 1 92.88 20 ALA B O 1
ATOM 2943 N N . LYS B 1 21 ? -0.459 -38.344 -3.531 1 92.81 21 LYS B N 1
ATOM 2944 C CA . LYS B 1 21 ? 0.758 -38.344 -2.725 1 92.81 21 LYS B CA 1
ATOM 2945 C C . LYS B 1 21 ? 0.548 -39.094 -1.411 1 92.81 21 LYS B C 1
ATOM 2947 O O . LYS B 1 21 ? 1.455 -39.781 -0.926 1 92.81 21 LYS B O 1
ATOM 2952 N N . SER B 1 22 ? -0.629 -38.969 -0.901 1 91.62 22 SER B N 1
ATOM 2953 C CA . SER B 1 22 ? -0.96 -39.719 0.306 1 91.62 22 SER B CA 1
ATOM 2954 C C . SER B 1 22 ? -0.935 -41.219 0.046 1 91.62 22 SER B C 1
ATOM 2956 O O . SER B 1 22 ? -0.47 -42 0.888 1 91.62 22 SER B O 1
ATOM 2958 N N . MET B 1 23 ? -1.463 -41.562 -1.073 1 91.5 23 MET B N 1
ATOM 2959 C CA . MET B 1 23 ? -1.457 -42.969 -1.456 1 91.5 23 MET B CA 1
ATOM 2960 C C . MET B 1 23 ? -0.03 -43.5 -1.576 1 91.5 23 MET B C 1
ATOM 2962 O O . MET B 1 23 ? 0.269 -44.625 -1.123 1 91.5 23 MET B O 1
ATOM 2966 N N . VAL B 1 24 ? 0.766 -42.719 -2.135 1 92.75 24 VAL B N 1
ATOM 2967 C CA . VAL B 1 24 ? 2.158 -43.125 -2.316 1 92.75 24 VAL B CA 1
ATOM 2968 C C . VAL B 1 24 ? 2.846 -43.25 -0.957 1 92.75 24 VAL B C 1
ATOM 2970 O O . VAL B 1 24 ? 3.596 -44.188 -0.71 1 92.75 24 VAL B O 1
ATOM 2973 N N . ALA B 1 25 ? 2.604 -42.281 -0.185 1 91.62 25 ALA B N 1
ATOM 2974 C CA . ALA B 1 25 ? 3.203 -42.281 1.146 1 91.62 25 ALA B CA 1
ATOM 2975 C C . ALA B 1 25 ? 2.789 -43.531 1.926 1 91.62 25 ALA B C 1
ATOM 2977 O O . ALA B 1 25 ? 3.605 -44.125 2.629 1 91.62 25 ALA B O 1
ATOM 2978 N N . TYR B 1 26 ? 1.59 -43.844 1.8 1 89.44 26 TYR B N 1
ATOM 2979 C CA . TYR B 1 26 ? 1.055 -45 2.52 1 89.44 26 TYR B CA 1
ATOM 2980 C C . TYR B 1 26 ? 1.579 -46.312 1.932 1 89.44 26 TYR B C 1
ATOM 2982 O O . TYR B 1 26 ? 1.938 -47.219 2.668 1 89.44 26 TYR B O 1
ATOM 2990 N N . ALA B 1 27 ? 1.608 -46.344 0.66 1 90.25 27 ALA B N 1
ATOM 2991 C CA . ALA B 1 27 ? 1.993 -47.594 -0.026 1 90.25 27 ALA B CA 1
ATOM 2992 C C . ALA B 1 27 ? 3.512 -47.75 -0.065 1 90.25 27 ALA B C 1
ATOM 2994 O O . ALA B 1 27 ? 4.023 -48.844 -0.26 1 90.25 27 ALA B O 1
ATOM 2995 N N . GLY B 1 28 ? 4.188 -46.594 0.061 1 89.44 28 GLY B N 1
ATOM 2996 C CA . GLY B 1 28 ? 5.641 -46.625 0.059 1 89.44 28 GLY B CA 1
ATOM 2997 C C . GLY B 1 28 ? 6.238 -46.25 -1.285 1 89.44 28 GLY B C 1
ATOM 2998 O O . GLY B 1 28 ? 7.398 -45.844 -1.362 1 89.44 28 GLY B O 1
ATOM 2999 N N . SER B 1 29 ? 5.512 -46.625 -2.316 1 91.81 29 SER B N 1
ATOM 3000 C CA . SER B 1 29 ? 5.957 -46.281 -3.66 1 91.81 29 SER B CA 1
ATOM 3001 C C . SER B 1 29 ? 4.781 -46.156 -4.625 1 91.81 29 SER B C 1
ATOM 3003 O O . SER B 1 29 ? 3.678 -46.625 -4.32 1 91.81 29 SER B O 1
ATOM 3005 N N . ALA B 1 30 ? 5.129 -45.531 -5.809 1 92.94 30 ALA B N 1
ATOM 3006 C CA . ALA B 1 30 ? 4.086 -45.438 -6.828 1 92.94 30 ALA B CA 1
ATOM 3007 C C . ALA B 1 30 ? 3.658 -46.812 -7.312 1 92.94 30 ALA B C 1
ATOM 3009 O O . ALA B 1 30 ? 2.473 -47.062 -7.559 1 92.94 30 ALA B O 1
ATOM 3010 N N . GLU B 1 31 ? 4.582 -47.719 -7.461 1 93.06 31 GLU B N 1
ATOM 3011 C CA . GLU B 1 31 ? 4.305 -49.062 -7.914 1 93.06 31 GLU B CA 1
ATOM 3012 C C . GLU B 1 31 ? 3.395 -49.812 -6.93 1 93.06 31 GLU B C 1
ATOM 3014 O O . GLU B 1 31 ? 2.457 -50.5 -7.34 1 93.06 31 GLU B O 1
ATOM 3019 N N . ASN B 1 32 ? 3.684 -49.562 -5.703 1 92.12 32 ASN B N 1
ATOM 3020 C CA . ASN B 1 32 ? 2.965 -50.281 -4.656 1 92.12 32 ASN B CA 1
ATOM 3021 C C . ASN B 1 32 ? 1.509 -49.844 -4.566 1 92.12 32 ASN B C 1
ATOM 3023 O O . ASN B 1 32 ? 0.652 -50.594 -4.09 1 92.12 32 ASN B O 1
ATOM 3027 N N . VAL B 1 33 ? 1.269 -48.688 -4.984 1 92.19 33 VAL B N 1
ATOM 3028 C CA . VAL B 1 33 ? -0.101 -48.188 -4.973 1 92.19 33 VAL B CA 1
ATOM 3029 C C . VAL B 1 33 ? -0.984 -49.062 -5.848 1 92.19 33 VAL B C 1
ATOM 3031 O O . VAL B 1 33 ? -2.145 -49.312 -5.516 1 92.19 33 VAL B O 1
ATOM 3034 N N . PHE B 1 34 ? -0.477 -49.562 -6.934 1 92.06 34 PHE B N 1
ATOM 3035 C CA . PHE B 1 34 ? -1.261 -50.312 -7.902 1 92.06 34 PHE B CA 1
ATOM 3036 C C . PHE B 1 34 ? -1.312 -51.781 -7.52 1 92.06 34 PHE B C 1
ATOM 3038 O O . PHE B 1 34 ? -1.992 -52.594 -8.18 1 92.06 34 PHE B O 1
ATOM 3045 N N . LEU B 1 35 ? -0.614 -52.062 -6.469 1 88.5 35 LEU B N 1
ATOM 3046 C CA . LEU B 1 35 ? -0.609 -53.438 -5.992 1 88.5 35 LEU B CA 1
ATOM 3047 C C . LEU B 1 35 ? -1.401 -53.594 -4.699 1 88.5 35 LEU B C 1
ATOM 3049 O O . LEU B 1 35 ? -1.668 -54.688 -4.238 1 88.5 35 LEU B O 1
ATOM 3053 N N . ILE B 1 36 ? -1.767 -52.469 -4.211 1 82.69 36 ILE B N 1
ATOM 3054 C CA . ILE B 1 36 ? -2.404 -52.469 -2.898 1 82.69 36 ILE B CA 1
ATOM 3055 C C . ILE B 1 36 ? -3.836 -52.969 -3.018 1 82.69 36 ILE B C 1
ATOM 3057 O O . ILE B 1 36 ? -4.531 -52.688 -3.992 1 82.69 36 ILE B O 1
ATOM 3061 N N . HIS B 1 37 ? -4.227 -53.75 -1.988 1 80.81 37 HIS B N 1
ATOM 3062 C CA . HIS B 1 37 ? -5.602 -54.219 -1.912 1 80.81 37 HIS B CA 1
ATOM 3063 C C . HIS B 1 37 ? -6.551 -53.094 -1.498 1 80.81 37 HIS B C 1
ATOM 3065 O O . HIS B 1 37 ? -6.164 -52.188 -0.757 1 80.81 37 HIS B O 1
ATOM 3071 N N . SER B 1 38 ? -7.762 -53.25 -1.985 1 78.31 38 SER B N 1
ATOM 3072 C CA . SER B 1 38 ? -8.781 -52.219 -1.732 1 78.31 38 SER B CA 1
ATOM 3073 C C . SER B 1 38 ? -8.953 -51.969 -0.237 1 78.31 38 SER B C 1
ATOM 3075 O O . SER B 1 38 ? -9.172 -50.844 0.189 1 78.31 38 SER B O 1
ATOM 3077 N N . SER B 1 39 ? -8.773 -52.938 0.524 1 79.56 39 SER B N 1
ATOM 3078 C CA . SER B 1 39 ? -8.969 -52.844 1.966 1 79.56 39 SER B CA 1
ATOM 3079 C C . SER B 1 39 ? -7.926 -51.938 2.604 1 79.56 39 SER B C 1
ATOM 3081 O O . SER B 1 39 ? -8.219 -51.219 3.564 1 79.56 39 SER B O 1
ATOM 3083 N N . LYS B 1 40 ? -6.805 -51.875 2.051 1 82.31 40 LYS B N 1
ATOM 3084 C CA . LYS B 1 40 ? -5.727 -51.062 2.588 1 82.31 40 LYS B CA 1
ATOM 3085 C C . LYS B 1 40 ? -5.863 -49.625 2.131 1 82.31 40 LYS B C 1
ATOM 3087 O O . LYS B 1 40 ? -5.441 -48.688 2.832 1 82.31 40 LYS B O 1
ATOM 3092 N N . LEU B 1 41 ? -6.465 -49.438 1.005 1 83.75 41 LEU B N 1
ATOM 3093 C CA . LEU B 1 41 ? -6.66 -48.094 0.459 1 83.75 41 LEU B CA 1
ATOM 3094 C C . LEU B 1 41 ? -7.625 -47.281 1.322 1 83.75 41 LEU B C 1
ATOM 3096 O O . LEU B 1 41 ? -7.523 -46.062 1.399 1 83.75 41 LEU B O 1
ATOM 3100 N N . GLU B 1 42 ? -8.5 -47.969 1.96 1 82.69 42 GLU B N 1
ATOM 3101 C CA . GLU B 1 42 ? -9.492 -47.344 2.824 1 82.69 42 GLU B CA 1
ATOM 3102 C C . GLU B 1 42 ? -8.828 -46.656 4.023 1 82.69 42 GLU B C 1
ATOM 3104 O O . GLU B 1 42 ? -9.406 -45.781 4.641 1 82.69 42 GLU B O 1
ATOM 3109 N N . LYS B 1 43 ? -7.641 -47.031 4.281 1 81.56 43 LYS B N 1
ATOM 3110 C CA . LYS B 1 43 ? -6.934 -46.5 5.445 1 81.56 43 LYS B CA 1
ATOM 3111 C C . LYS B 1 43 ? -6.188 -45.219 5.105 1 81.56 43 LYS B C 1
ATOM 3113 O O . LYS B 1 43 ? -5.688 -44.531 5.996 1 81.56 43 LYS B O 1
ATOM 3118 N N . VAL B 1 44 ? -6.074 -45 3.873 1 83.5 44 VAL B N 1
ATOM 3119 C CA . VAL B 1 44 ? -5.402 -43.75 3.459 1 83.5 44 VAL B CA 1
ATOM 3120 C C . VAL B 1 44 ? -6.242 -42.562 3.863 1 83.5 44 VAL B C 1
ATOM 3122 O O . VAL B 1 44 ? -7.426 -42.469 3.525 1 83.5 44 VAL B O 1
ATOM 3125 N N . PRO B 1 45 ? -5.648 -41.719 4.621 1 81 45 PRO B N 1
ATOM 3126 C CA . PRO B 1 45 ? -6.391 -40.531 5.066 1 81 45 PRO B CA 1
ATOM 3127 C C . PRO B 1 45 ? -6.906 -39.688 3.904 1 81 45 PRO B C 1
ATOM 3129 O O . PRO B 1 45 ? -6.176 -39.438 2.941 1 81 45 PRO B O 1
ATOM 3132 N N . GLY B 1 46 ? -8.211 -39.312 3.912 1 78.56 46 GLY B N 1
ATOM 3133 C CA . GLY B 1 46 ? -8.766 -38.375 2.965 1 78.56 46 GLY B CA 1
ATOM 3134 C C . GLY B 1 46 ? -9.5 -39.031 1.816 1 78.56 46 GLY B C 1
ATOM 3135 O O . GLY B 1 46 ? -10.203 -38.375 1.056 1 78.56 46 GLY B O 1
ATOM 3136 N N . ILE B 1 47 ? -9.281 -40.312 1.686 1 80 47 ILE B N 1
ATOM 3137 C CA . ILE B 1 47 ? -9.938 -41 0.565 1 80 47 ILE B CA 1
ATOM 3138 C C . ILE B 1 47 ? -11.281 -41.562 1.015 1 80 47 ILE B C 1
ATOM 3140 O O . ILE B 1 47 ? -11.359 -42.312 1.979 1 80 47 ILE B O 1
ATOM 3144 N N . ALA B 1 48 ? -12.227 -41.094 0.367 1 81.12 48 ALA B N 1
ATOM 3145 C CA . ALA B 1 48 ? -13.57 -41.562 0.678 1 81.12 48 ALA B CA 1
ATOM 3146 C C . ALA B 1 48 ? -13.797 -42.969 0.084 1 81.12 48 ALA B C 1
ATOM 3148 O O . ALA B 1 48 ? -13.227 -43.312 -0.955 1 81.12 48 ALA B O 1
ATOM 3149 N N . ALA B 1 49 ? -14.633 -43.719 0.77 1 80.62 49 ALA B N 1
ATOM 3150 C CA . ALA B 1 49 ? -14.961 -45.062 0.331 1 80.62 49 ALA B CA 1
ATOM 3151 C C . ALA B 1 49 ? -15.562 -45.062 -1.07 1 80.62 49 ALA B C 1
ATOM 3153 O O . ALA B 1 49 ? -15.273 -45.938 -1.881 1 80.62 49 ALA B O 1
ATOM 3154 N N . LYS B 1 50 ? -16.281 -44.094 -1.301 1 83.25 50 LYS B N 1
ATOM 3155 C CA . LYS B 1 50 ? -16.938 -44 -2.604 1 83.25 50 LYS B CA 1
ATOM 3156 C C . LYS B 1 50 ? -15.906 -43.812 -3.717 1 83.25 50 LYS B C 1
ATOM 3158 O O . LYS B 1 50 ? -16.078 -44.344 -4.816 1 83.25 50 LYS B O 1
ATOM 3163 N N . THR B 1 51 ? -14.898 -43.125 -3.445 1 84.56 51 THR B N 1
ATOM 3164 C CA . THR B 1 51 ? -13.844 -42.844 -4.418 1 84.56 51 THR B CA 1
ATOM 3165 C C . THR B 1 51 ? -13.055 -44.125 -4.715 1 84.56 51 THR B C 1
ATOM 3167 O O . THR B 1 51 ? -12.688 -44.375 -5.863 1 84.56 51 THR B O 1
ATOM 3170 N N . ILE B 1 52 ? -12.938 -44.906 -3.713 1 81.69 52 ILE B N 1
ATOM 3171 C CA . ILE B 1 52 ? -12.164 -46.125 -3.84 1 81.69 52 ILE B CA 1
ATOM 3172 C C . ILE B 1 52 ? -12.859 -47.094 -4.805 1 81.69 52 ILE B C 1
ATOM 3174 O O . ILE B 1 52 ? -12.211 -47.75 -5.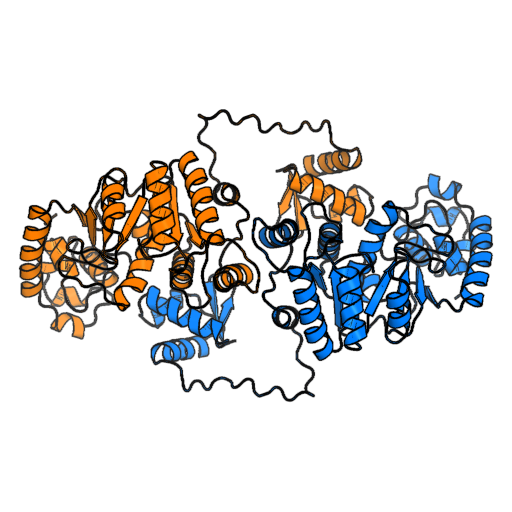625 1 81.69 52 ILE B O 1
ATOM 3178 N N . LYS B 1 53 ? -14.117 -47.094 -4.707 1 82.62 53 LYS B N 1
ATOM 3179 C CA . LYS B 1 53 ? -14.906 -48 -5.52 1 82.62 53 LYS B CA 1
ATOM 3180 C C . LYS B 1 53 ? -14.844 -47.625 -6.996 1 82.62 53 LYS B C 1
ATOM 3182 O O . LYS B 1 53 ? -15.031 -48.469 -7.871 1 82.62 53 LYS B O 1
ATOM 3187 N N . GLN B 1 54 ? -14.477 -46.5 -7.207 1 85.06 54 GLN B N 1
ATOM 3188 C CA . GLN B 1 54 ? -14.5 -46 -8.578 1 85.06 54 GLN B CA 1
ATOM 3189 C C . GLN B 1 54 ? -13.109 -46.031 -9.203 1 85.06 54 GLN B C 1
ATOM 3191 O O . GLN B 1 54 ? -12.961 -45.781 -10.398 1 85.06 54 GLN B O 1
ATOM 3196 N N . ILE B 1 55 ? -12.203 -46.406 -8.453 1 88.75 55 ILE B N 1
ATOM 3197 C CA . ILE B 1 55 ? -10.828 -46.375 -8.938 1 88.75 55 ILE B CA 1
ATOM 3198 C C . ILE B 1 55 ? -10.617 -47.5 -9.945 1 88.75 55 ILE B C 1
ATOM 3200 O O . ILE B 1 55 ? -10.914 -48.688 -9.656 1 88.75 55 ILE B O 1
ATOM 3204 N N . ASP B 1 56 ? -10.188 -47.156 -11.133 1 90.81 56 ASP B N 1
ATOM 3205 C CA . ASP B 1 56 ? -9.828 -48.125 -12.172 1 90.81 56 ASP B CA 1
ATOM 3206 C C . ASP B 1 56 ? -8.328 -48.094 -12.453 1 90.81 56 ASP B C 1
ATOM 3208 O O . ASP B 1 56 ? -7.883 -47.438 -13.391 1 90.81 56 ASP B O 1
ATOM 3212 N N . PHE B 1 57 ? -7.645 -49 -11.836 1 92.25 57 PHE B N 1
ATOM 3213 C CA . PHE B 1 57 ? -6.188 -49 -11.945 1 92.25 57 PHE B CA 1
ATOM 3214 C C . PHE B 1 57 ? -5.758 -49.5 -13.32 1 92.25 57 PHE B C 1
ATOM 3216 O O . PHE B 1 57 ? -4.754 -49.031 -13.867 1 92.25 57 PHE B O 1
ATOM 3223 N N . LYS B 1 58 ? -6.5 -50.406 -13.836 1 93.19 58 LYS B N 1
ATOM 3224 C CA . LYS B 1 58 ? -6.156 -50.938 -15.141 1 93.19 58 LYS B CA 1
ATOM 3225 C C . LYS B 1 58 ? -6.227 -49.875 -16.219 1 93.19 58 LYS B C 1
ATOM 3227 O O . LYS B 1 58 ? -5.324 -49.75 -17.062 1 93.19 58 LYS B O 1
ATOM 3232 N N . ALA B 1 59 ? -7.254 -49.156 -16.219 1 95.5 59 ALA B N 1
ATOM 3233 C CA . ALA B 1 59 ? -7.414 -48.062 -17.188 1 95.5 59 ALA B CA 1
ATOM 3234 C C . ALA B 1 59 ? -6.309 -47.031 -17.031 1 95.5 59 ALA B C 1
ATOM 3236 O O . ALA B 1 59 ? -5.809 -46.5 -18.031 1 95.5 59 ALA B O 1
ATOM 3237 N N . ALA B 1 60 ? -6 -46.688 -15.828 1 96.19 60 ALA B N 1
ATOM 3238 C CA . ALA B 1 60 ? -4.949 -45.719 -15.555 1 96.19 60 ALA B CA 1
ATOM 3239 C C . ALA B 1 60 ? -3.6 -46.219 -16.078 1 96.19 60 ALA B C 1
ATOM 3241 O O . ALA B 1 60 ? -2.832 -45.438 -16.641 1 96.19 60 ALA B O 1
ATOM 3242 N N . LEU B 1 61 ? -3.322 -47.5 -15.906 1 96.06 61 LEU B N 1
ATOM 3243 C CA . LEU B 1 61 ? -2.062 -48.062 -16.359 1 96.06 61 LEU B CA 1
ATOM 3244 C C . LEU B 1 61 ? -1.993 -48.094 -17.891 1 96.06 61 LEU B C 1
ATOM 3246 O O . LEU B 1 61 ? -0.936 -47.812 -18.469 1 96.06 61 LEU B O 1
ATOM 3250 N N . LEU B 1 62 ? -3.1 -48.344 -18.5 1 96.81 62 LEU B N 1
ATOM 3251 C CA . LEU B 1 62 ? -3.145 -48.375 -19.953 1 96.81 62 LEU B CA 1
ATOM 3252 C C . LEU B 1 62 ? -2.875 -46.969 -20.516 1 96.81 62 LEU B C 1
ATOM 3254 O O . LEU B 1 62 ? -2.104 -46.812 -21.469 1 96.81 62 LEU B O 1
ATOM 3258 N N . ARG B 1 63 ? -3.521 -46.031 -19.969 1 97.06 63 ARG B N 1
ATOM 3259 C CA . ARG B 1 63 ? -3.295 -44.656 -20.391 1 97.06 63 ARG B CA 1
ATOM 3260 C C . ARG B 1 63 ? -1.846 -44.25 -20.156 1 97.06 63 ARG B C 1
ATOM 3262 O O . ARG B 1 63 ? -1.265 -43.5 -20.953 1 97.06 63 ARG B O 1
ATOM 3269 N N . ALA B 1 64 ? -1.306 -44.656 -19.078 1 97.88 64 ALA B N 1
ATOM 3270 C CA . ALA B 1 64 ? 0.081 -44.344 -18.719 1 97.88 64 ALA B CA 1
ATOM 3271 C C . ALA B 1 64 ? 1.044 -44.906 -19.766 1 97.88 64 ALA B C 1
ATOM 3273 O O . ALA B 1 64 ? 2.062 -44.312 -20.078 1 97.88 64 ALA B O 1
ATOM 3274 N N . GLU B 1 65 ? 0.752 -46.062 -20.219 1 97.5 65 GLU B N 1
ATOM 3275 C CA . GLU B 1 65 ? 1.59 -46.688 -21.25 1 97.5 65 GLU B CA 1
ATOM 3276 C C . GLU B 1 65 ? 1.6 -45.844 -22.516 1 97.5 65 GLU B C 1
ATOM 3278 O O . GLU B 1 65 ? 2.65 -45.656 -23.141 1 97.5 65 GLU B O 1
ATOM 3283 N N . GLN B 1 66 ? 0.442 -45.438 -22.875 1 97.69 66 GLN B N 1
ATOM 3284 C CA . GLN B 1 66 ? 0.33 -44.594 -24.047 1 97.69 66 GLN B CA 1
ATOM 3285 C C . GLN B 1 66 ? 1.128 -43.281 -23.859 1 97.69 66 GLN B C 1
ATOM 3287 O O . GLN B 1 66 ? 1.846 -42.875 -24.766 1 97.69 66 GLN B O 1
ATOM 3292 N N . GLU B 1 67 ? 0.976 -42.688 -22.719 1 98.19 67 GLU B N 1
ATOM 3293 C CA . GLU B 1 67 ? 1.686 -41.438 -22.453 1 98.19 67 GLU B CA 1
ATOM 3294 C C . GLU B 1 67 ? 3.193 -41.656 -22.391 1 98.19 67 GLU B C 1
ATOM 3296 O O . GLU B 1 67 ? 3.973 -40.812 -22.828 1 98.19 67 GLU B O 1
ATOM 3301 N N . ALA B 1 68 ? 3.594 -42.75 -21.781 1 97.75 68 ALA B N 1
ATOM 3302 C CA . ALA B 1 68 ? 5.012 -43.094 -21.703 1 97.75 68 ALA B CA 1
ATOM 3303 C C . ALA B 1 68 ? 5.629 -43.188 -23.094 1 97.75 68 ALA B C 1
ATOM 3305 O O . ALA B 1 68 ? 6.758 -42.75 -23.328 1 97.75 68 ALA B O 1
ATOM 3306 N N . ALA B 1 69 ? 4.891 -43.812 -23.969 1 97.5 69 ALA B N 1
ATOM 3307 C CA . ALA B 1 69 ? 5.352 -43.906 -25.344 1 97.5 69 ALA B CA 1
ATOM 3308 C C . ALA B 1 69 ? 5.496 -42.531 -25.984 1 97.5 69 ALA B C 1
ATOM 3310 O O . ALA B 1 69 ? 6.465 -42.281 -26.703 1 97.5 69 ALA B O 1
ATOM 3311 N N . TYR B 1 70 ? 4.594 -41.75 -25.75 1 97.62 70 TYR B N 1
ATOM 3312 C CA . TYR B 1 70 ? 4.605 -40.406 -26.312 1 97.62 70 TYR B CA 1
ATOM 3313 C C . TYR B 1 70 ?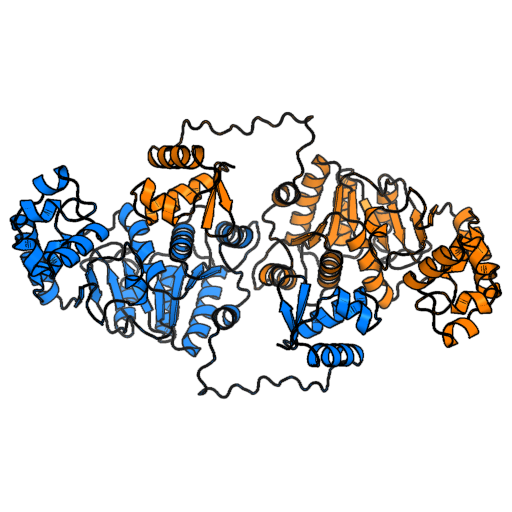 5.793 -39.594 -25.797 1 97.62 70 TYR B C 1
ATOM 3315 O O . TYR B 1 70 ? 6.508 -38.969 -26.562 1 97.62 70 TYR B O 1
ATOM 3323 N N . VAL B 1 71 ? 5.961 -39.531 -24.469 1 97.38 71 VAL B N 1
ATOM 3324 C CA . VAL B 1 71 ? 7.004 -38.719 -23.844 1 97.38 71 VAL B CA 1
ATOM 3325 C C . VAL B 1 71 ? 8.375 -39.219 -24.312 1 97.38 71 VAL B C 1
ATOM 3327 O O . VAL B 1 71 ? 9.289 -38.406 -24.516 1 97.38 71 VAL B O 1
ATOM 3330 N N . THR B 1 72 ? 8.516 -40.5 -24.469 1 96.56 72 THR B N 1
ATOM 3331 C CA . THR B 1 72 ? 9.773 -41.062 -24.969 1 96.56 72 THR B CA 1
ATOM 3332 C C . THR B 1 72 ? 10.023 -40.625 -26.406 1 96.56 72 THR B C 1
ATOM 3334 O O . THR B 1 72 ? 11.125 -40.188 -26.75 1 96.56 72 THR B O 1
ATOM 3337 N N . LYS B 1 73 ? 9.031 -40.75 -27.188 1 97.19 73 LYS B N 1
ATOM 3338 C CA . LYS B 1 73 ? 9.125 -40.438 -28.609 1 97.19 73 LYS B CA 1
ATOM 3339 C C . LYS B 1 73 ? 9.492 -38.969 -28.828 1 97.19 73 LYS B C 1
ATOM 3341 O O . LYS B 1 73 ? 10.211 -38.625 -29.766 1 97.19 73 LYS B O 1
ATOM 3346 N N . HIS B 1 74 ? 9.031 -38.156 -28.016 1 96.81 74 HIS B N 1
ATOM 3347 C CA . HIS B 1 74 ? 9.18 -36.719 -28.234 1 96.81 74 HIS B CA 1
ATOM 3348 C C . HIS B 1 74 ? 10.211 -36.125 -27.281 1 96.81 74 HIS B C 1
ATOM 3350 O O . HIS B 1 74 ? 10.312 -34.875 -27.156 1 96.81 74 HIS B O 1
ATOM 3356 N N . ASN B 1 75 ? 10.906 -36.906 -26.562 1 95.38 75 ASN B N 1
ATOM 3357 C CA . ASN B 1 75 ? 11.984 -36.5 -25.656 1 95.38 75 ASN B CA 1
ATOM 3358 C C . ASN B 1 75 ? 11.5 -35.5 -24.609 1 95.38 75 ASN B C 1
ATOM 3360 O O . ASN B 1 75 ? 12.109 -34.469 -24.422 1 95.38 75 ASN B O 1
ATOM 3364 N N . ILE B 1 76 ? 10.391 -35.75 -24.031 1 97.19 76 ILE B N 1
ATOM 3365 C CA . ILE B 1 76 ? 9.82 -34.969 -22.953 1 97.19 76 ILE B CA 1
ATOM 3366 C C . ILE B 1 76 ? 10.305 -35.5 -21.609 1 97.19 76 ILE B C 1
ATOM 3368 O O . ILE B 1 76 ? 10.266 -36.719 -21.375 1 97.19 76 ILE B O 1
ATOM 3372 N N . ASP B 1 77 ? 10.773 -34.656 -20.797 1 96.75 77 ASP B N 1
ATOM 3373 C CA . ASP B 1 77 ? 11.188 -35.062 -19.453 1 96.75 77 ASP B CA 1
ATOM 3374 C C . ASP B 1 77 ? 9.977 -35.188 -18.516 1 96.75 77 ASP B C 1
ATOM 3376 O O . ASP B 1 77 ? 9.141 -34.281 -18.484 1 96.75 77 ASP B O 1
ATOM 3380 N N . VAL B 1 78 ? 9.852 -36.281 -17.844 1 97.44 78 VAL B N 1
ATOM 3381 C CA . VAL B 1 78 ? 8.844 -36.438 -16.812 1 97.44 78 VAL B CA 1
ATOM 3382 C C . VAL B 1 78 ? 9.492 -36.375 -15.43 1 97.44 78 VAL B C 1
ATOM 3384 O O . VAL B 1 78 ? 10.391 -37.156 -15.109 1 97.44 78 VAL B O 1
ATOM 3387 N N . ILE B 1 79 ? 9.031 -35.406 -14.633 1 97.44 79 ILE B N 1
ATOM 3388 C CA . ILE B 1 79 ? 9.648 -35.156 -13.336 1 97.44 79 ILE B CA 1
ATOM 3389 C C . ILE B 1 79 ? 8.648 -35.469 -12.219 1 97.44 79 ILE B C 1
ATOM 3391 O O . ILE B 1 79 ? 7.73 -34.688 -11.961 1 97.44 79 ILE B O 1
ATOM 3395 N N . PHE B 1 80 ? 8.867 -36.562 -11.562 1 97.12 80 PHE B N 1
ATOM 3396 C CA . PHE B 1 80 ? 8.039 -36.969 -10.438 1 97.12 80 PHE B CA 1
ATOM 3397 C C . PHE B 1 80 ? 8.367 -36.125 -9.203 1 97.12 80 PHE B C 1
ATOM 3399 O O . PHE B 1 80 ? 9.477 -35.625 -9.07 1 97.12 80 PHE B O 1
ATOM 3406 N N . TYR B 1 81 ? 7.438 -35.969 -8.289 1 96.75 81 TYR B N 1
ATOM 3407 C CA . TYR B 1 81 ? 7.602 -35.031 -7.195 1 96.75 81 TYR B CA 1
ATOM 3408 C C . TYR B 1 81 ? 8.711 -35.469 -6.25 1 96.75 81 TYR B C 1
ATOM 3410 O O . TYR B 1 81 ? 9.227 -34.656 -5.469 1 96.75 81 TYR B O 1
ATOM 3418 N N . THR B 1 82 ? 9.164 -36.688 -6.273 1 94.88 82 THR B N 1
ATOM 3419 C CA . THR B 1 82 ? 10.258 -37.156 -5.422 1 94.88 82 THR B CA 1
ATOM 3420 C C . THR B 1 82 ? 11.602 -37.031 -6.145 1 94.88 82 THR B C 1
ATOM 3422 O O . THR B 1 82 ? 12.648 -37.25 -5.555 1 94.88 82 THR B O 1
ATOM 3425 N N . ASP B 1 83 ? 11.547 -36.688 -7.457 1 95.19 83 ASP B N 1
ATOM 3426 C CA . ASP B 1 83 ? 12.75 -36.469 -8.258 1 95.19 83 ASP B CA 1
ATOM 3427 C C . ASP B 1 83 ? 13.531 -35.25 -7.785 1 95.19 83 ASP B C 1
ATOM 3429 O O . ASP B 1 83 ? 12.938 -34.25 -7.414 1 95.19 83 ASP B O 1
ATOM 3433 N N . ALA B 1 84 ? 14.844 -35.281 -7.82 1 95.88 84 ALA B N 1
ATOM 3434 C CA . ALA B 1 84 ? 15.695 -34.156 -7.422 1 95.88 84 ALA B CA 1
ATOM 3435 C C . ALA B 1 84 ? 15.508 -32.969 -8.367 1 95.88 84 ALA B C 1
ATOM 3437 O O . ALA B 1 84 ? 15.727 -31.828 -7.973 1 95.88 84 ALA B O 1
ATOM 3438 N N . ARG B 1 85 ? 15.109 -33.219 -9.609 1 96.31 85 ARG B N 1
ATOM 3439 C CA . ARG B 1 85 ? 14.914 -32.188 -10.617 1 96.31 85 ARG B CA 1
ATOM 3440 C C . ARG B 1 85 ? 13.625 -31.406 -10.352 1 96.31 85 ARG B C 1
ATOM 3442 O O . ARG B 1 85 ? 13.422 -30.328 -10.906 1 96.31 85 ARG B O 1
ATOM 3449 N N . TYR B 1 86 ? 12.711 -32.031 -9.531 1 98 86 TYR B N 1
ATOM 3450 C CA . TYR B 1 86 ? 11.453 -31.359 -9.211 1 98 86 TYR B CA 1
ATOM 3451 C C . TYR B 1 86 ? 11.711 -30.062 -8.477 1 98 86 TYR B C 1
ATOM 3453 O O . TYR B 1 86 ? 12.562 -29.984 -7.594 1 98 86 TYR B O 1
ATOM 3461 N N . PRO B 1 87 ? 11.07 -29.016 -8.898 1 98.12 87 PRO B N 1
ATOM 3462 C CA . PRO B 1 87 ? 11.289 -27.75 -8.188 1 98.12 87 PRO B CA 1
ATOM 3463 C C . PRO B 1 87 ? 11.062 -27.875 -6.684 1 98.12 87 PRO B C 1
ATOM 3465 O O . PRO B 1 87 ? 9.93 -28.094 -6.242 1 98.12 87 PRO B O 1
ATOM 3468 N N . LYS B 1 88 ? 12.078 -27.672 -5.949 1 97.69 88 LYS B N 1
ATOM 3469 C CA . LYS B 1 88 ? 12.023 -27.859 -4.5 1 97.69 88 LYS B CA 1
ATOM 3470 C C . LYS B 1 88 ? 11.023 -26.891 -3.865 1 97.69 88 LYS B C 1
ATOM 3472 O O . LYS B 1 88 ? 10.312 -27.266 -2.922 1 97.69 88 LYS B O 1
ATOM 3477 N N . ARG B 1 89 ? 10.953 -25.703 -4.367 1 97.69 89 ARG B N 1
ATOM 3478 C CA . ARG B 1 89 ? 10.008 -24.719 -3.855 1 97.69 89 ARG B CA 1
ATOM 3479 C C . ARG B 1 89 ? 8.57 -25.188 -4.047 1 97.69 89 ARG B C 1
ATOM 3481 O O . ARG B 1 89 ? 7.734 -25.016 -3.156 1 97.69 89 ARG B O 1
ATOM 3488 N N . LEU B 1 90 ? 8.297 -25.75 -5.141 1 97.88 90 LEU B N 1
ATOM 3489 C CA . LEU B 1 90 ? 6.957 -26.219 -5.465 1 97.88 90 LEU B CA 1
ATOM 3490 C C . LEU B 1 90 ? 6.594 -27.438 -4.625 1 97.88 90 LEU B C 1
ATOM 3492 O O . LEU B 1 90 ? 5.438 -27.609 -4.23 1 97.88 90 LEU B O 1
ATOM 3496 N N . ARG B 1 91 ? 7.543 -28.219 -4.355 1 96.69 91 ARG B N 1
ATOM 3497 C CA . ARG B 1 91 ? 7.34 -29.438 -3.578 1 96.69 91 ARG B CA 1
ATOM 3498 C C . ARG B 1 91 ? 6.773 -29.125 -2.197 1 96.69 91 ARG B C 1
ATOM 3500 O O . ARG B 1 91 ? 6.004 -29.906 -1.641 1 96.69 91 ARG B O 1
ATOM 3507 N N . ALA B 1 92 ? 7.074 -27.984 -1.729 1 93.88 92 ALA B N 1
ATOM 3508 C CA . ALA B 1 92 ? 6.664 -27.578 -0.392 1 93.88 92 ALA B CA 1
ATOM 3509 C C . ALA B 1 92 ? 5.188 -27.188 -0.367 1 93.88 92 ALA B C 1
ATOM 3511 O O . ALA B 1 92 ? 4.586 -27.078 0.704 1 93.88 92 ALA B O 1
ATOM 3512 N N . CYS B 1 93 ? 4.66 -27.047 -1.507 1 92.94 93 CYS B N 1
ATOM 3513 C CA . CYS B 1 93 ? 3.248 -26.688 -1.597 1 92.94 93 CYS B CA 1
ATOM 3514 C C . CYS B 1 93 ? 2.373 -27.938 -1.53 1 92.94 93 CYS B C 1
ATOM 3516 O O . CYS B 1 93 ? 2.639 -28.922 -2.217 1 92.94 93 CYS B O 1
ATOM 3518 N N . ASN B 1 94 ? 1.345 -27.906 -0.81 1 87.25 94 ASN B N 1
ATOM 3519 C CA . ASN B 1 94 ? 0.508 -29.078 -0.547 1 87.25 94 ASN B CA 1
ATOM 3520 C C . ASN B 1 94 ? -0.155 -29.594 -1.822 1 87.25 94 ASN B C 1
ATOM 3522 O O . ASN B 1 94 ? -0.303 -30.797 -2.008 1 87.25 94 ASN B O 1
ATOM 3526 N N . ASP B 1 95 ? -0.528 -28.688 -2.617 1 91.31 95 ASP B N 1
ATOM 3527 C CA . ASP B 1 95 ? -1.272 -29.078 -3.812 1 91.31 95 ASP B CA 1
ATOM 3528 C C . ASP B 1 95 ? -0.356 -29.156 -5.031 1 91.31 95 ASP B C 1
ATOM 3530 O O . ASP B 1 95 ? -0.822 -29.078 -6.172 1 91.31 95 ASP B O 1
ATOM 3534 N N . ALA B 1 96 ? 0.919 -29.234 -4.805 1 95.31 96 ALA B N 1
ATOM 3535 C CA . ALA B 1 96 ? 1.873 -29.359 -5.902 1 95.31 96 ALA B CA 1
ATOM 3536 C C . ALA B 1 96 ? 1.551 -30.578 -6.777 1 95.31 96 ALA B C 1
ATOM 3538 O O . ALA B 1 96 ? 1.089 -31.594 -6.281 1 95.31 96 ALA B O 1
ATOM 3539 N N . PRO B 1 97 ? 1.783 -30.469 -8.039 1 96.75 97 PRO B N 1
ATOM 3540 C CA . PRO B 1 97 ? 1.536 -31.609 -8.93 1 96.75 97 PRO B CA 1
ATOM 3541 C C . PRO B 1 97 ? 2.369 -32.844 -8.555 1 96.75 97 PRO B C 1
ATOM 3543 O O . PRO B 1 97 ? 3.496 -32.688 -8.07 1 96.75 97 PRO B O 1
ATOM 3546 N N . VAL B 1 98 ? 1.79 -34 -8.852 1 96.06 98 VAL B N 1
ATOM 3547 C CA . VAL B 1 98 ? 2.488 -35.25 -8.617 1 96.06 98 VAL B CA 1
ATOM 3548 C C . VAL B 1 98 ? 3.623 -35.406 -9.633 1 96.06 98 VAL B C 1
ATOM 3550 O O . VAL B 1 98 ? 4.645 -36.031 -9.336 1 96.06 98 VAL B O 1
ATOM 3553 N N . LEU B 1 99 ? 3.33 -34.875 -10.719 1 96.44 99 LEU B N 1
ATOM 3554 C CA . LEU B 1 99 ? 4.258 -35.031 -11.836 1 96.44 99 LEU B CA 1
ATOM 3555 C C . LEU B 1 99 ? 4.238 -33.781 -12.742 1 96.44 99 LEU B C 1
ATOM 3557 O O . LEU B 1 99 ? 3.193 -33.156 -12.922 1 96.44 99 LEU B O 1
ATOM 3561 N N . LEU B 1 100 ? 5.457 -33.469 -13.312 1 98.06 100 LEU B N 1
ATOM 3562 C CA . LEU B 1 100 ? 5.578 -32.375 -14.273 1 98.06 100 LEU B CA 1
ATOM 3563 C C . LEU B 1 100 ? 6.191 -32.875 -15.578 1 98.06 100 LEU B C 1
ATOM 3565 O O . LEU B 1 100 ? 7.102 -33.688 -15.57 1 98.06 100 LEU B O 1
ATOM 3569 N N . TYR B 1 101 ? 5.676 -32.375 -16.672 1 98.31 101 TYR B N 1
ATOM 3570 C CA . TYR B 1 101 ? 6.277 -32.562 -17.984 1 98.31 101 TYR B CA 1
ATOM 3571 C C . TYR B 1 101 ? 7.129 -31.344 -18.359 1 98.31 101 TYR B C 1
ATOM 3573 O O . TYR B 1 101 ? 6.684 -30.203 -18.25 1 98.31 101 TYR B O 1
ATOM 3581 N N . ALA B 1 102 ? 8.359 -31.625 -18.797 1 98 102 ALA B N 1
ATOM 3582 C CA . ALA B 1 102 ? 9.258 -30.516 -19.062 1 98 102 ALA B CA 1
ATOM 3583 C C . ALA B 1 102 ? 9.969 -30.688 -20.406 1 98 102 ALA B C 1
ATOM 3585 O O . ALA B 1 102 ? 10.266 -31.812 -20.812 1 98 102 ALA B O 1
ATOM 3586 N N . GLN B 1 103 ? 10.188 -29.625 -21.047 1 97.12 103 GLN B N 1
ATOM 3587 C CA . GLN B 1 103 ? 11.023 -29.531 -22.234 1 97.12 103 GLN B CA 1
ATOM 3588 C C . GLN B 1 103 ? 11.992 -28.359 -22.141 1 97.12 103 GLN B C 1
ATOM 3590 O O . GLN B 1 103 ? 11.609 -27.281 -21.672 1 97.12 103 GLN B O 1
ATOM 3595 N N . GLY B 1 104 ? 13.297 -28.531 -22.562 1 95.75 104 GLY B N 1
ATOM 3596 C CA . GLY B 1 104 ? 14.297 -27.484 -22.516 1 95.75 104 GLY B CA 1
ATOM 3597 C C . GLY B 1 104 ? 15.5 -27.844 -21.672 1 95.75 104 GLY B C 1
ATOM 3598 O O . GLY B 1 104 ? 15.703 -29 -21.328 1 95.75 104 GLY B O 1
ATOM 3599 N N . LYS B 1 105 ? 16.375 -26.875 -21.469 1 89.25 105 LYS B N 1
ATOM 3600 C CA . LYS B 1 105 ? 17.625 -27.016 -20.734 1 89.25 105 LYS B CA 1
ATOM 3601 C C . LYS B 1 105 ? 17.625 -26.109 -19.5 1 89.25 105 LYS B C 1
ATOM 3603 O O . LYS B 1 105 ? 18.25 -25.047 -19.5 1 89.25 105 LYS B O 1
ATOM 3608 N N . VAL B 1 106 ? 16.828 -26.5 -18.578 1 85.19 106 VAL B N 1
ATOM 3609 C CA . VAL B 1 106 ? 16.797 -25.531 -17.484 1 85.19 106 VAL B CA 1
ATOM 3610 C C . VAL B 1 106 ? 16.906 -26.266 -16.141 1 85.19 106 VAL B C 1
ATOM 3612 O O . VAL B 1 106 ? 16.391 -27.375 -15.992 1 85.19 106 VAL B O 1
ATOM 3615 N N . ASP B 1 107 ? 17.688 -25.672 -15.328 1 94.62 107 ASP B N 1
ATOM 3616 C CA . ASP B 1 107 ? 17.672 -26.016 -13.906 1 94.62 107 ASP B CA 1
ATOM 3617 C C . ASP B 1 107 ? 16.469 -25.406 -13.195 1 94.62 107 ASP B C 1
ATOM 3619 O O . ASP B 1 107 ? 16.344 -24.172 -13.125 1 94.62 107 ASP B O 1
ATOM 3623 N N . LEU B 1 108 ? 15.633 -26.266 -12.703 1 97.19 108 LEU B N 1
ATOM 3624 C CA . LEU B 1 108 ? 14.414 -25.766 -12.062 1 97.19 108 LEU B CA 1
ATOM 3625 C C . LEU B 1 108 ? 14.68 -25.406 -10.602 1 97.19 108 LEU B C 1
ATOM 3627 O O . LEU B 1 108 ? 13.781 -24.938 -9.906 1 97.19 108 LEU B O 1
ATOM 3631 N N . ASN B 1 109 ? 15.945 -25.578 -10.141 1 97.44 109 ASN B N 1
ATOM 3632 C CA . ASN B 1 109 ? 16.266 -25.344 -8.742 1 97.44 109 ASN B CA 1
ATOM 3633 C C . ASN B 1 109 ? 17.453 -24.375 -8.594 1 97.44 109 ASN B C 1
ATOM 3635 O O . ASN B 1 109 ? 18.391 -24.641 -7.836 1 97.44 109 ASN B O 1
ATOM 3639 N N . PRO B 1 110 ? 17.438 -23.344 -9.344 1 96.5 110 PRO B N 1
ATOM 3640 C CA . PRO B 1 110 ? 18.469 -22.344 -9.086 1 96.5 110 PRO B CA 1
ATOM 3641 C C . PRO B 1 110 ? 18.281 -21.625 -7.75 1 96.5 110 PRO B C 1
ATOM 3643 O O . PRO B 1 110 ? 17.234 -21.781 -7.109 1 96.5 110 PRO B O 1
ATOM 3646 N N . GLN B 1 111 ? 19.25 -20.891 -7.391 1 95.56 111 GLN B N 1
ATOM 3647 C CA . GLN B 1 111 ? 19.234 -20.219 -6.098 1 95.56 111 GLN B CA 1
ATOM 3648 C C . GLN B 1 111 ? 18.125 -19.188 -6.027 1 95.56 111 GLN B C 1
ATOM 3650 O O . GLN B 1 111 ? 17.531 -18.969 -4.965 1 95.56 111 GLN B O 1
ATOM 3655 N N . ARG B 1 112 ? 17.906 -18.516 -7.18 1 97.06 112 ARG B N 1
ATOM 3656 C CA . ARG B 1 112 ? 16.938 -17.422 -7.219 1 97.06 112 ARG B CA 1
ATOM 3657 C C . ARG B 1 112 ? 15.922 -17.625 -8.336 1 97.06 112 ARG B C 1
ATOM 3659 O O . ARG B 1 112 ? 16.297 -17.797 -9.5 1 97.06 112 ARG B O 1
ATOM 3666 N N . VAL B 1 113 ? 14.648 -17.609 -7.98 1 98.38 113 VAL B N 1
ATOM 3667 C CA . VAL B 1 113 ? 13.57 -17.797 -8.945 1 98.38 113 VAL B CA 1
ATOM 3668 C C . VAL B 1 113 ? 12.5 -16.719 -8.742 1 98.38 113 VAL B C 1
ATOM 3670 O O . VAL B 1 113 ? 11.992 -16.547 -7.637 1 98.38 113 VAL B O 1
ATOM 3673 N N . ILE B 1 114 ? 12.188 -15.984 -9.805 1 98.69 114 ILE B N 1
ATOM 3674 C CA . ILE B 1 114 ? 11.18 -14.938 -9.719 1 98.69 114 ILE B CA 1
ATOM 3675 C C . ILE B 1 114 ? 10.078 -15.195 -10.742 1 98.69 114 ILE B C 1
ATOM 3677 O O . ILE B 1 114 ? 10.359 -15.391 -11.93 1 98.69 114 ILE B O 1
ATOM 3681 N N . SER B 1 115 ? 8.844 -15.18 -10.289 1 98.81 115 SER B N 1
ATOM 3682 C CA . SER B 1 115 ? 7.695 -15.219 -11.18 1 98.81 115 SER B CA 1
ATOM 3683 C C . SER B 1 115 ? 7.246 -13.812 -11.562 1 98.81 115 SER B C 1
ATOM 3685 O O . SER B 1 115 ? 7.16 -12.93 -10.711 1 98.81 115 SER B O 1
ATOM 3687 N N . ILE B 1 116 ? 7.039 -13.586 -12.836 1 98.88 116 ILE B N 1
ATOM 3688 C CA . ILE B 1 116 ? 6.535 -12.32 -13.344 1 98.88 116 ILE B CA 1
ATOM 3689 C C . ILE B 1 116 ? 5.18 -12.531 -14.008 1 98.88 116 ILE B C 1
ATOM 3691 O O . ILE B 1 116 ? 5.055 -13.328 -14.945 1 98.88 116 ILE B O 1
ATOM 3695 N N . VAL B 1 117 ? 4.125 -11.82 -13.5 1 98.75 117 VAL B N 1
ATOM 3696 C CA . VAL B 1 117 ? 2.777 -12 -14.023 1 98.75 117 VAL B CA 1
ATOM 3697 C C . VAL B 1 117 ? 2.111 -10.641 -14.227 1 98.75 117 VAL B C 1
ATOM 3699 O O . VAL B 1 117 ? 2.59 -9.633 -13.711 1 98.75 117 VAL B O 1
ATOM 3702 N N . GLY B 1 118 ? 1.029 -10.688 -14.992 1 98.38 118 GLY B N 1
ATOM 3703 C CA . GLY B 1 118 ? 0.274 -9.469 -15.211 1 98.38 118 GLY B CA 1
ATOM 3704 C C . GLY B 1 118 ? -0.798 -9.609 -16.266 1 98.38 118 GLY B C 1
ATOM 3705 O O . GLY B 1 118 ? -1.163 -10.727 -16.641 1 98.38 118 GLY B O 1
ATOM 3706 N N . THR B 1 119 ? -1.263 -8.5 -16.766 1 97.31 119 THR B N 1
ATOM 3707 C CA . THR B 1 119 ? -2.377 -8.43 -17.703 1 97.31 119 THR B CA 1
ATOM 3708 C C . THR B 1 119 ? -1.959 -8.945 -19.078 1 97.31 119 THR B C 1
ATOM 3710 O O . THR B 1 119 ? -0.779 -8.898 -19.438 1 97.31 119 THR B O 1
ATOM 3713 N N . ARG B 1 120 ? -2.938 -9.453 -19.844 1 96.31 120 ARG B N 1
ATOM 3714 C CA . ARG B 1 120 ? -2.727 -9.875 -21.219 1 96.31 120 ARG B CA 1
ATOM 3715 C C . ARG B 1 120 ? -2.66 -8.672 -22.156 1 96.31 120 ARG B C 1
ATOM 3717 O O . ARG B 1 120 ? -2.277 -8.797 -23.328 1 96.31 120 ARG B O 1
ATOM 3724 N N . LYS B 1 121 ? -3.004 -7.48 -21.578 1 96.31 121 LYS B N 1
ATOM 3725 C CA . LYS B 1 121 ? -3.012 -6.234 -22.344 1 96.31 121 LYS B CA 1
ATOM 3726 C C . LYS B 1 121 ? -1.972 -5.254 -21.812 1 96.31 121 LYS B C 1
ATOM 3728 O O . LYS B 1 121 ? -2.295 -4.105 -21.5 1 96.31 121 LYS B O 1
ATOM 3733 N N . ALA B 1 122 ? -0.756 -5.641 -21.891 1 96.5 122 ALA B N 1
ATOM 3734 C CA . ALA B 1 122 ? 0.339 -4.852 -21.328 1 96.5 122 ALA B CA 1
ATOM 3735 C C . ALA B 1 122 ? 0.476 -3.514 -22.047 1 96.5 122 ALA B C 1
ATOM 3737 O O . ALA B 1 122 ? 0.344 -3.445 -23.266 1 96.5 122 ALA B O 1
ATOM 3738 N N . THR B 1 123 ? 0.626 -2.477 -21.312 1 97.44 123 THR B N 1
ATOM 3739 C CA . THR B 1 123 ? 0.923 -1.162 -21.859 1 97.44 123 THR B CA 1
ATOM 3740 C C . THR B 1 123 ? 2.43 -0.961 -22 1 97.44 123 THR B C 1
ATOM 3742 O O . THR B 1 123 ? 3.215 -1.836 -21.625 1 97.44 123 THR B O 1
ATOM 3745 N N . ALA B 1 124 ? 2.77 0.185 -22.625 1 97.12 124 ALA B N 1
ATOM 3746 C CA . ALA B 1 124 ? 4.188 0.518 -22.719 1 97.12 124 ALA B CA 1
ATOM 3747 C C . ALA B 1 124 ? 4.824 0.606 -21.328 1 97.12 124 ALA B C 1
ATOM 3749 O O . ALA B 1 124 ? 5.977 0.209 -21.141 1 97.12 124 ALA B O 1
ATOM 3750 N N . TYR B 1 125 ? 4.047 1.092 -20.391 1 96.81 125 TYR B N 1
ATOM 3751 C CA . TYR B 1 125 ? 4.52 1.194 -19 1 96.81 125 TYR B CA 1
ATOM 3752 C C . TYR B 1 125 ? 4.891 -0.176 -18.453 1 96.81 125 TYR B C 1
ATOM 3754 O O . TYR B 1 125 ? 5.988 -0.363 -17.922 1 96.81 125 TYR B O 1
ATOM 3762 N N . GLY B 1 126 ? 4.016 -1.115 -18.625 1 97.69 126 GLY B N 1
ATOM 3763 C CA . GLY B 1 126 ? 4.258 -2.465 -18.141 1 97.69 126 GLY B CA 1
ATOM 3764 C C . GLY B 1 126 ? 5.43 -3.145 -18.828 1 97.69 126 GLY B C 1
ATOM 3765 O O . GLY B 1 126 ? 6.23 -3.814 -18.172 1 97.69 126 GLY B O 1
ATOM 3766 N N . LYS B 1 127 ? 5.547 -2.996 -20.125 1 97.88 127 LYS B N 1
ATOM 3767 C CA . LYS B 1 127 ? 6.629 -3.615 -20.875 1 97.88 127 LYS B CA 1
ATOM 3768 C C . LYS B 1 127 ? 7.984 -3.057 -20.469 1 97.88 127 LYS B C 1
ATOM 3770 O O . LYS B 1 127 ? 8.969 -3.797 -20.375 1 97.88 127 LYS B O 1
ATOM 3775 N N . ASP B 1 128 ? 7.98 -1.772 -20.203 1 97.25 128 ASP B N 1
ATOM 3776 C CA . ASP B 1 128 ? 9.219 -1.141 -19.75 1 97.25 128 ASP B CA 1
ATOM 3777 C C . ASP B 1 128 ? 9.633 -1.666 -18.375 1 97.25 128 ASP B C 1
ATOM 3779 O O . ASP B 1 128 ? 10.812 -1.896 -18.125 1 97.25 128 ASP B O 1
ATOM 3783 N N . LEU B 1 129 ? 8.727 -1.787 -17.531 1 97.56 129 LEU B N 1
ATOM 3784 C CA . LEU B 1 129 ? 9.008 -2.32 -16.203 1 97.56 129 LEU B CA 1
ATOM 3785 C C . LEU B 1 129 ? 9.539 -3.746 -16.297 1 97.56 129 LEU B C 1
ATOM 3787 O O . LEU B 1 129 ? 10.453 -4.117 -15.555 1 97.56 129 LEU B O 1
ATOM 3791 N N . CYS B 1 130 ? 8.938 -4.582 -17.188 1 97.5 130 CYS B N 1
ATOM 3792 C CA . CYS B 1 130 ? 9.406 -5.945 -17.391 1 97.5 130 CYS B CA 1
ATOM 3793 C C . CYS B 1 130 ? 10.867 -5.961 -17.844 1 97.5 130 CYS B C 1
ATOM 3795 O O . CYS B 1 130 ? 11.672 -6.734 -17.312 1 97.5 130 CYS B O 1
ATOM 3797 N N . LYS B 1 131 ? 11.125 -5.105 -18.75 1 97.62 131 LYS B N 1
ATOM 3798 C CA . LYS B 1 131 ? 12.484 -5.012 -19.281 1 97.62 131 LYS B CA 1
ATOM 3799 C C . LYS B 1 131 ? 13.484 -4.68 -18.172 1 97.62 131 LYS B C 1
ATOM 3801 O O . LYS B 1 131 ? 14.5 -5.359 -18.031 1 97.62 131 LYS B O 1
ATOM 3806 N N . GLU B 1 132 ? 13.164 -3.674 -17.391 1 97.12 132 GLU B N 1
ATOM 3807 C CA . GLU B 1 132 ? 14.047 -3.252 -16.312 1 97.12 132 GLU B CA 1
ATOM 3808 C C . GLU B 1 132 ? 14.211 -4.359 -15.273 1 97.12 132 GLU B C 1
ATOM 3810 O O . GLU B 1 132 ? 15.312 -4.578 -14.766 1 97.12 132 GLU B O 1
ATOM 3815 N N . LEU B 1 133 ? 13.148 -4.988 -14.961 1 98.06 133 LEU B N 1
ATOM 3816 C CA . LEU B 1 133 ? 13.18 -6.043 -13.953 1 98.06 133 LEU B CA 1
ATOM 3817 C C . LEU B 1 133 ? 14.047 -7.207 -14.414 1 98.06 133 LEU B C 1
ATOM 3819 O O . LEU B 1 133 ? 14.891 -7.699 -13.656 1 98.06 133 LEU B O 1
ATOM 3823 N N . VAL B 1 134 ? 13.875 -7.664 -15.656 1 98.44 134 VAL B N 1
ATOM 3824 C CA . VAL B 1 134 ? 14.633 -8.797 -16.172 1 98.44 134 VAL B CA 1
ATOM 3825 C C . VAL B 1 134 ? 16.109 -8.445 -16.266 1 98.44 134 VAL B C 1
ATOM 3827 O O . VAL B 1 134 ? 16.969 -9.281 -16 1 98.44 134 VAL B O 1
ATOM 3830 N N . GLU B 1 135 ? 16.391 -7.172 -16.578 1 96.88 135 GLU B N 1
ATOM 3831 C CA . GLU B 1 135 ? 17.766 -6.711 -16.594 1 96.88 135 GLU B CA 1
ATOM 3832 C C . GLU B 1 135 ? 18.406 -6.84 -15.211 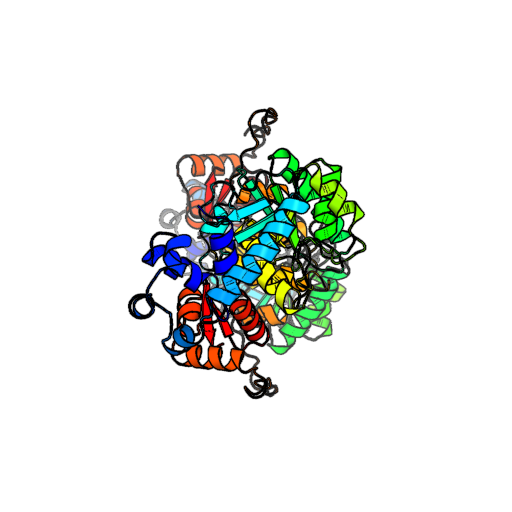1 96.88 135 GLU B C 1
ATOM 3834 O O . GLU B 1 135 ? 19.547 -7.301 -15.086 1 96.88 135 GLU B O 1
ATOM 3839 N N . GLU B 1 136 ? 17.656 -6.422 -14.258 1 95.06 136 GLU B N 1
ATOM 3840 C CA . GLU B 1 136 ? 18.156 -6.527 -12.891 1 95.06 136 GLU B CA 1
ATOM 3841 C C . GLU B 1 136 ? 18.328 -7.988 -12.477 1 95.06 136 GLU B C 1
ATOM 3843 O O . GLU B 1 136 ? 19.328 -8.344 -11.844 1 95.06 136 GLU B O 1
ATOM 3848 N N . LEU B 1 137 ? 17.422 -8.828 -12.844 1 96.38 137 LEU B N 1
ATOM 3849 C CA . LEU B 1 137 ? 17.453 -10.242 -12.477 1 96.38 137 LEU B CA 1
ATOM 3850 C C . LEU B 1 137 ? 18.641 -10.945 -13.133 1 96.38 137 LEU B C 1
ATOM 3852 O O . LEU B 1 137 ? 19.188 -11.898 -12.578 1 96.38 137 LEU B O 1
ATOM 3856 N N . HIS B 1 138 ? 18.984 -10.477 -14.273 1 95.81 138 HIS B N 1
ATOM 3857 C CA . HIS B 1 138 ? 20.156 -11.016 -14.977 1 95.81 138 HIS B CA 1
ATOM 3858 C C . HIS B 1 138 ? 21.406 -10.906 -14.117 1 95.81 138 HIS B C 1
ATOM 3860 O O . HIS B 1 138 ? 22.219 -11.828 -14.078 1 95.81 138 HIS B O 1
ATOM 3866 N N . THR B 1 139 ? 21.484 -9.773 -13.398 1 93.44 139 THR B N 1
ATOM 3867 C CA . THR B 1 139 ? 22.672 -9.508 -12.594 1 93.44 139 THR B CA 1
ATOM 3868 C C . THR B 1 139 ? 22.75 -10.477 -11.414 1 93.44 139 THR B C 1
ATOM 3870 O O . THR B 1 139 ? 23.828 -10.695 -10.852 1 93.44 139 THR B O 1
ATOM 3873 N N . TYR B 1 140 ? 21.719 -11.125 -11.102 1 93.44 140 TYR B N 1
ATOM 3874 C CA . TYR B 1 140 ? 21.688 -12 -9.938 1 93.44 140 TYR B CA 1
ATOM 3875 C C . TYR B 1 140 ? 21.594 -13.461 -10.359 1 93.44 140 TYR B C 1
ATOM 3877 O O . TYR B 1 140 ? 21.531 -14.352 -9.516 1 93.44 140 TYR B O 1
ATOM 3885 N N . GLY B 1 141 ? 21.531 -13.742 -11.672 1 93.75 141 GLY B N 1
ATOM 3886 C CA . GLY B 1 141 ? 21.438 -15.102 -12.172 1 93.75 141 GLY B CA 1
ATOM 3887 C C . GLY B 1 141 ? 20.125 -15.781 -11.805 1 93.75 141 GLY B C 1
ATOM 3888 O O . GLY B 1 141 ? 20.109 -16.969 -11.461 1 93.75 141 GLY B O 1
ATOM 3889 N N . ALA B 1 142 ? 19.094 -15.016 -11.891 1 96.5 142 ALA B N 1
ATOM 3890 C CA . ALA B 1 142 ? 17.797 -15.539 -11.469 1 96.5 142 ALA B CA 1
ATOM 3891 C C . ALA B 1 142 ? 17.094 -16.25 -12.617 1 96.5 142 ALA B C 1
ATOM 3893 O O . ALA B 1 142 ? 17.328 -15.945 -13.789 1 96.5 142 ALA B O 1
ATOM 3894 N N . LEU B 1 143 ? 16.266 -17.203 -12.281 1 98.38 143 LEU B N 1
ATOM 3895 C CA . LEU B 1 143 ? 15.344 -17.828 -13.227 1 98.38 143 LEU B CA 1
ATOM 3896 C C . LEU B 1 143 ? 14.016 -17.078 -13.266 1 98.38 143 LEU B C 1
ATOM 3898 O O . LEU B 1 143 ? 13.438 -16.781 -12.219 1 98.38 143 LEU B O 1
ATOM 3902 N N . VAL B 1 144 ? 13.586 -16.75 -14.453 1 98.75 144 VAL B N 1
ATOM 3903 C CA . VAL B 1 144 ? 12.297 -16.078 -14.625 1 98.75 144 VAL B CA 1
ATOM 3904 C C . VAL B 1 144 ? 11.227 -17.109 -14.977 1 98.75 144 VAL B C 1
ATOM 3906 O O . VAL B 1 144 ? 11.398 -17.906 -15.898 1 98.75 144 VAL B O 1
ATOM 3909 N N . VAL B 1 145 ? 10.125 -17.094 -14.242 1 98.88 145 VAL B N 1
ATOM 3910 C CA . VAL B 1 145 ? 9.008 -18 -14.492 1 98.88 145 VAL B CA 1
ATOM 3911 C C . VAL B 1 145 ? 7.758 -17.203 -14.836 1 98.88 145 VAL B C 1
ATOM 3913 O O . VAL B 1 145 ? 7.465 -16.188 -14.195 1 98.88 145 VAL B O 1
ATOM 3916 N N . SER B 1 146 ? 7.023 -17.594 -15.859 1 98.75 146 SER B N 1
ATOM 3917 C CA . SER B 1 146 ? 5.766 -16.969 -16.234 1 98.75 146 SER B CA 1
ATOM 3918 C C . SER B 1 146 ? 4.883 -17.922 -17.031 1 98.75 146 SER B C 1
ATOM 3920 O O . SER B 1 146 ? 5.234 -19.078 -17.234 1 98.75 146 SER B O 1
ATOM 3922 N N . GLY B 1 147 ? 3.689 -17.531 -17.5 1 97.56 147 GLY B N 1
ATOM 3923 C CA . GLY B 1 147 ? 2.691 -18.422 -18.062 1 97.56 147 GLY B CA 1
ATOM 3924 C C . GLY B 1 147 ? 2.711 -18.453 -19.578 1 97.56 147 GLY B C 1
ATOM 3925 O O . GLY B 1 147 ? 2.008 -19.25 -20.203 1 97.56 147 GLY B O 1
ATOM 3926 N N . LEU B 1 148 ? 3.4 -17.484 -20.172 1 97.81 148 LEU B N 1
ATOM 3927 C CA . LEU B 1 148 ? 3.561 -17.391 -21.625 1 97.81 148 LEU B CA 1
ATOM 3928 C C . LEU B 1 148 ? 2.283 -16.859 -22.266 1 97.81 148 LEU B C 1
ATOM 3930 O O . LEU B 1 148 ? 2.057 -17.094 -23.469 1 97.81 148 LEU B O 1
ATOM 3934 N N . ALA B 1 149 ? 1.332 -16.312 -21.531 1 96.88 149 ALA B N 1
ATOM 3935 C CA . ALA B 1 149 ? 0.171 -15.625 -22.094 1 96.88 149 ALA B CA 1
ATOM 3936 C C . ALA B 1 149 ? 0.582 -14.32 -22.781 1 96.88 149 ALA B C 1
ATOM 3938 O O . ALA B 1 149 ? 1.76 -13.953 -22.766 1 96.88 149 ALA B O 1
ATOM 3939 N N . TYR B 1 150 ? -0.367 -13.711 -23.391 1 96.94 150 TYR B N 1
ATOM 3940 C CA . TYR B 1 150 ? -0.135 -12.383 -23.953 1 96.94 150 TYR B CA 1
ATOM 3941 C C . TYR B 1 150 ? 0.2 -11.383 -22.844 1 96.94 150 TYR B C 1
ATOM 3943 O O . TYR B 1 150 ? 0.021 -11.68 -21.656 1 96.94 150 TYR B O 1
ATOM 3951 N N . GLY B 1 151 ? 0.743 -10.227 -23.297 1 98.25 151 GLY B N 1
ATOM 3952 C CA . GLY B 1 151 ? 0.965 -9.141 -22.359 1 98.25 151 GLY B CA 1
ATOM 3953 C C . GLY B 1 151 ? 2.248 -9.297 -21.562 1 98.25 151 GLY B C 1
ATOM 3954 O O . GLY B 1 151 ? 3.324 -9.469 -22.141 1 98.25 151 GLY B O 1
ATOM 3955 N N . ILE B 1 152 ? 2.066 -9.312 -20.297 1 98.69 152 ILE B N 1
ATOM 3956 C CA . ILE B 1 152 ? 3.223 -9.242 -19.406 1 98.69 152 ILE B CA 1
ATOM 3957 C C . ILE B 1 152 ? 4.004 -10.555 -19.484 1 98.69 152 ILE B C 1
ATOM 3959 O O . ILE B 1 152 ? 5.238 -10.547 -19.484 1 98.69 152 ILE B O 1
ATOM 3963 N N . ASP B 1 153 ? 3.312 -11.703 -19.578 1 98.56 153 ASP B N 1
ATOM 3964 C CA . ASP B 1 153 ? 3.99 -12.992 -19.594 1 98.56 153 ASP B CA 1
ATOM 3965 C C . ASP B 1 153 ? 4.988 -13.086 -20.75 1 98.56 153 ASP B C 1
ATOM 3967 O O . ASP B 1 153 ? 6.164 -13.383 -20.531 1 98.56 153 ASP B O 1
ATOM 3971 N N . VAL B 1 154 ? 4.52 -12.82 -21.906 1 98.56 154 VAL B N 1
ATOM 3972 C CA . VAL B 1 154 ? 5.383 -12.977 -23.062 1 98.56 154 VAL B CA 1
ATOM 3973 C C . VAL B 1 154 ? 6.469 -11.898 -23.047 1 98.56 154 VAL B C 1
ATOM 3975 O O . VAL B 1 154 ? 7.594 -12.141 -23.484 1 98.56 154 VAL B O 1
ATOM 3978 N N . ALA B 1 155 ? 6.117 -10.695 -22.562 1 98.56 155 ALA B N 1
ATOM 3979 C CA . ALA B 1 155 ? 7.125 -9.641 -22.453 1 98.56 155 ALA B CA 1
ATOM 3980 C C . ALA B 1 155 ? 8.281 -10.086 -21.562 1 98.56 155 ALA B C 1
ATOM 3982 O O . ALA B 1 155 ? 9.445 -9.852 -21.891 1 98.56 155 ALA B O 1
ATOM 3983 N N . ALA B 1 156 ? 7.984 -10.695 -20.484 1 98.75 156 ALA B N 1
ATOM 3984 C CA . ALA B 1 156 ? 9.008 -11.195 -19.562 1 98.75 156 ALA B CA 1
ATOM 3985 C C . ALA B 1 156 ? 9.898 -12.227 -20.25 1 98.75 156 ALA B C 1
ATOM 3987 O O . ALA B 1 156 ? 11.125 -12.18 -20.109 1 98.75 156 ALA B O 1
ATOM 3988 N N . HIS B 1 157 ? 9.305 -13.133 -20.969 1 98.75 157 HIS B N 1
ATOM 3989 C CA . HIS B 1 157 ? 10.07 -14.164 -21.656 1 98.75 157 HIS B CA 1
ATOM 3990 C C . HIS B 1 157 ? 10.93 -13.57 -22.766 1 98.75 157 HIS B C 1
ATOM 3992 O O . HIS B 1 157 ? 12.094 -13.938 -22.922 1 98.75 157 HIS B O 1
ATOM 3998 N N . LYS B 1 158 ? 10.344 -12.641 -23.531 1 98.62 158 LYS B N 1
ATOM 3999 C CA . LYS B 1 158 ? 11.086 -12 -24.609 1 98.62 158 LYS B CA 1
ATOM 4000 C C . LYS B 1 158 ? 12.32 -11.281 -24.062 1 98.62 158 LYS B C 1
ATOM 4002 O O . LYS B 1 158 ? 13.414 -11.406 -24.625 1 98.62 158 LYS B O 1
ATOM 4007 N N . ASP B 1 159 ? 12.086 -10.547 -23.031 1 98.62 159 ASP B N 1
ATOM 4008 C CA . ASP B 1 159 ? 13.195 -9.836 -22.422 1 98.62 159 ASP B CA 1
ATOM 4009 C C . ASP B 1 159 ? 14.234 -10.812 -21.859 1 98.62 159 ASP B C 1
ATOM 4011 O O . ASP B 1 159 ? 15.438 -10.57 -21.953 1 98.62 159 ASP B O 1
ATOM 4015 N N . SER B 1 160 ? 13.797 -11.906 -21.328 1 98.69 160 SER B N 1
ATOM 4016 C CA . SER B 1 160 ? 14.695 -12.922 -20.812 1 98.69 160 SER B CA 1
ATOM 4017 C C . SER B 1 160 ? 15.547 -13.531 -21.922 1 98.69 160 SER B C 1
ATOM 4019 O O . SER B 1 160 ? 16.766 -13.688 -21.766 1 98.69 160 SER B O 1
ATOM 4021 N N . VAL B 1 161 ? 14.914 -13.836 -22.984 1 98.38 161 VAL B N 1
ATOM 4022 C CA . VAL B 1 161 ? 15.617 -14.406 -24.125 1 98.38 161 VAL B CA 1
ATOM 4023 C C . VAL B 1 161 ? 16.641 -13.406 -24.656 1 98.38 161 VAL B C 1
ATOM 4025 O O . VAL B 1 161 ? 17.781 -13.766 -24.922 1 98.38 161 VAL B O 1
ATOM 4028 N N . ARG B 1 162 ? 16.188 -12.18 -24.781 1 97.94 162 ARG B N 1
ATOM 4029 C CA . ARG B 1 162 ? 17.047 -11.125 -25.312 1 97.94 162 ARG B CA 1
ATOM 4030 C C . ARG B 1 162 ? 18.297 -10.953 -24.453 1 97.94 162 ARG B C 1
ATOM 4032 O O . ARG B 1 162 ? 19.391 -10.727 -24.984 1 97.94 162 ARG B O 1
ATOM 4039 N N . LEU B 1 163 ? 18.156 -11.133 -23.156 1 97.44 163 LEU B N 1
ATOM 4040 C CA . LEU B 1 163 ? 19.25 -10.867 -22.234 1 97.44 163 LEU B CA 1
ATOM 4041 C C . LEU B 1 163 ? 19.922 -12.164 -21.797 1 97.44 163 LEU B C 1
ATOM 4043 O O . LEU B 1 163 ? 20.781 -12.156 -20.906 1 97.44 163 LEU B O 1
ATOM 4047 N N . ASN B 1 164 ? 19.469 -13.289 -22.297 1 96.69 164 ASN B N 1
ATOM 4048 C CA . ASN B 1 164 ? 19.984 -14.617 -21.984 1 96.69 164 ASN B CA 1
ATOM 4049 C C . ASN B 1 164 ? 19.781 -14.977 -20.516 1 96.69 164 ASN B C 1
ATOM 4051 O O . ASN B 1 164 ? 20.703 -15.508 -19.875 1 96.69 164 ASN B O 1
ATOM 4055 N N . VAL B 1 165 ? 18.688 -14.516 -20 1 97.69 165 VAL B N 1
ATOM 4056 C CA . VAL B 1 165 ? 18.234 -14.93 -18.672 1 97.69 165 VAL B CA 1
ATOM 4057 C C . VAL B 1 165 ? 17.422 -16.219 -18.781 1 97.69 165 VAL B C 1
ATOM 4059 O O . VAL B 1 165 ? 16.516 -16.312 -19.609 1 97.69 165 VAL B O 1
ATOM 4062 N N . PRO B 1 166 ? 17.797 -17.25 -18.016 1 98.31 166 PRO B N 1
ATOM 4063 C CA . PRO B 1 166 ? 16.969 -18.469 -18.078 1 98.31 166 PRO B CA 1
ATOM 4064 C C . PRO B 1 166 ? 15.508 -18.219 -17.734 1 98.31 166 PRO B C 1
ATOM 4066 O O . PRO B 1 166 ? 15.211 -17.469 -16.797 1 98.31 166 PRO B O 1
ATOM 4069 N N . THR B 1 167 ? 14.602 -18.781 -18.531 1 98.69 167 THR B N 1
ATOM 4070 C CA . THR B 1 167 ? 13.18 -18.516 -18.328 1 98.69 167 THR B CA 1
ATOM 4071 C C . THR B 1 167 ? 12.359 -19.766 -18.625 1 98.69 167 THR B C 1
ATOM 4073 O O . THR B 1 167 ? 12.695 -20.547 -19.516 1 98.69 167 THR B O 1
ATOM 4076 N N . VAL B 1 168 ? 11.336 -19.969 -17.844 1 98.75 168 VAL B N 1
ATOM 4077 C CA . VAL B 1 168 ? 10.461 -21.125 -17.984 1 98.75 168 VAL B CA 1
ATOM 4078 C C . VAL B 1 168 ? 9.008 -20.672 -18.141 1 98.75 168 VAL B C 1
ATOM 4080 O O . VAL B 1 168 ? 8.523 -19.859 -17.344 1 98.75 168 VAL B O 1
ATOM 4083 N N . GLY B 1 169 ? 8.352 -21.156 -19.125 1 98.69 169 GLY B N 1
ATOM 4084 C CA . GLY B 1 169 ? 6.918 -20.969 -19.297 1 98.69 169 GLY B CA 1
ATOM 4085 C C . GLY B 1 169 ? 6.09 -22.125 -18.766 1 98.69 169 GLY B C 1
ATOM 4086 O O . GLY B 1 169 ? 6.254 -23.266 -19.203 1 98.69 169 GLY B O 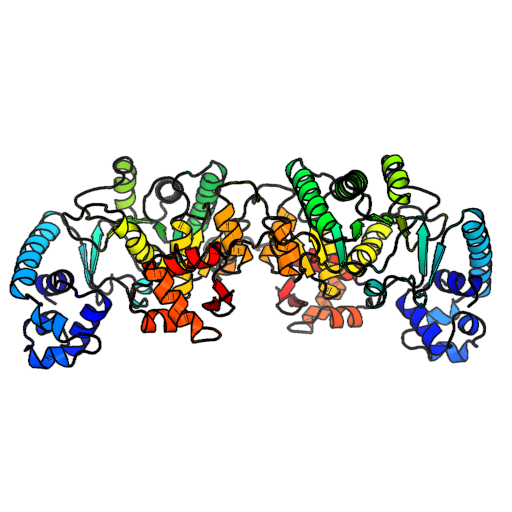1
ATOM 4087 N N . VAL B 1 170 ? 5.242 -21.828 -17.828 1 98.75 170 VAL B N 1
ATOM 4088 C CA . VAL B 1 170 ? 4.332 -22.859 -17.312 1 98.75 170 VAL B CA 1
ATOM 4089 C C . VAL B 1 170 ? 3.023 -22.828 -18.094 1 98.75 170 VAL B C 1
ATOM 4091 O O . VAL B 1 170 ? 2.35 -21.797 -18.156 1 98.75 170 VAL B O 1
ATOM 4094 N N . LEU B 1 171 ? 2.641 -23.969 -18.594 1 98.25 171 LEU B N 1
ATOM 4095 C CA . LEU B 1 171 ? 1.534 -24 -19.547 1 98.25 171 LEU B CA 1
ATOM 4096 C C . LEU B 1 171 ? 0.29 -24.609 -18.922 1 98.25 171 LEU B C 1
ATOM 4098 O O . LEU B 1 171 ? 0.385 -25.328 -17.922 1 98.25 171 LEU B O 1
ATOM 4102 N N . GLY B 1 172 ? -0.877 -24.281 -19.516 1 96.81 172 GLY B N 1
ATOM 4103 C CA . GLY B 1 172 ? -2.15 -24.828 -19.094 1 96.81 172 GLY B CA 1
ATOM 4104 C C . GLY B 1 172 ? -2.668 -25.922 -20.031 1 96.81 172 GLY B C 1
ATOM 4105 O O . GLY B 1 172 ? -3.877 -26.125 -20.141 1 96.81 172 GLY B O 1
ATOM 4106 N N . HIS B 1 173 ? -1.813 -26.484 -20.766 1 97.44 173 HIS B N 1
ATOM 4107 C CA . HIS B 1 173 ? -2.094 -27.531 -21.734 1 97.44 173 HIS B CA 1
ATOM 4108 C C . HIS B 1 173 ? -0.879 -28.438 -21.922 1 97.44 173 HIS B C 1
ATOM 4110 O O . HIS B 1 173 ? 0.16 -28.234 -21.297 1 97.44 173 HIS B O 1
ATOM 4116 N N . GLY B 1 174 ? -1.086 -29.5 -22.672 1 97.38 174 GLY B N 1
ATOM 4117 C CA . GLY B 1 174 ? 0.019 -30.406 -22.922 1 97.38 174 GLY B CA 1
ATOM 4118 C C . GLY B 1 174 ? 1.084 -29.828 -23.828 1 97.38 174 GLY B C 1
ATOM 4119 O O . GLY B 1 174 ? 0.869 -28.781 -24.453 1 97.38 174 GLY B O 1
ATOM 4120 N N . LEU B 1 175 ? 2.219 -30.484 -23.891 1 97.38 175 LEU B N 1
ATOM 4121 C CA . LEU B 1 175 ? 3.359 -29.984 -24.656 1 97.38 175 LEU B CA 1
ATOM 4122 C C . LEU B 1 175 ? 3.191 -30.266 -26.141 1 97.38 175 LEU B C 1
ATOM 4124 O O . LEU B 1 175 ? 3.996 -29.812 -26.953 1 97.38 175 LEU B O 1
ATOM 4128 N N . ASP B 1 176 ? 2.119 -30.969 -26.531 1 96.44 176 ASP B N 1
ATOM 4129 C CA . ASP B 1 176 ? 1.85 -31.312 -27.922 1 96.44 176 ASP B CA 1
ATOM 4130 C C . ASP B 1 176 ? 1.218 -30.141 -28.672 1 96.44 176 ASP B C 1
ATOM 4132 O O . ASP B 1 176 ? 1.041 -30.188 -29.891 1 96.44 176 ASP B O 1
ATOM 4136 N N . ARG B 1 177 ? 0.905 -29.172 -27.953 1 95.06 177 ARG B N 1
ATOM 4137 C CA . ARG B 1 177 ? 0.363 -27.938 -28.516 1 95.06 177 ARG B CA 1
ATOM 4138 C C . ARG B 1 177 ? 0.889 -26.719 -27.781 1 95.06 177 ARG B C 1
ATOM 4140 O O . ARG B 1 177 ? 1.549 -26.844 -26.75 1 95.06 177 ARG B O 1
ATOM 4147 N N . LEU B 1 178 ? 0.719 -25.531 -28.453 1 95.19 178 LEU B N 1
ATOM 4148 C CA . LEU B 1 178 ? 1.116 -24.297 -27.797 1 95.19 178 LEU B CA 1
ATOM 4149 C C . LEU B 1 178 ? 0.017 -23.25 -27.922 1 95.19 178 LEU B C 1
ATOM 4151 O O . LEU B 1 178 ? -0.428 -22.922 -29.016 1 95.19 178 LEU B O 1
ATOM 4155 N N . TYR B 1 179 ? -0.398 -22.828 -26.812 1 93.06 179 TYR B N 1
ATOM 4156 C CA . TYR B 1 179 ? -1.367 -21.734 -26.719 1 93.06 179 TYR B CA 1
ATOM 4157 C C . TYR B 1 179 ? -0.822 -20.609 -25.859 1 93.06 179 TYR B C 1
ATOM 4159 O O . TYR B 1 179 ? -0.398 -20.828 -24.719 1 93.06 179 TYR B O 1
ATOM 4167 N N . PRO B 1 180 ? -0.892 -19.344 -26.359 1 94.75 180 PRO B N 1
ATOM 4168 C CA . PRO B 1 180 ? -1.333 -19 -27.719 1 94.75 180 PRO B CA 1
ATOM 4169 C C . PRO B 1 180 ? -0.335 -19.438 -28.781 1 94.75 180 PRO B C 1
ATOM 4171 O O . PRO B 1 180 ? 0.876 -19.422 -28.547 1 94.75 180 PRO B O 1
ATOM 4174 N N . ALA B 1 181 ? -0.834 -19.672 -29.938 1 94.38 181 ALA B N 1
ATOM 4175 C CA . ALA B 1 181 ? -0.005 -20.156 -31.031 1 94.38 181 ALA B CA 1
ATOM 4176 C C . ALA B 1 181 ? 0.985 -19.094 -31.484 1 94.38 181 ALA B C 1
ATOM 4178 O O . ALA B 1 181 ? 2.08 -19.422 -31.953 1 94.38 181 ALA B O 1
ATOM 4179 N N . ALA B 1 182 ? 0.641 -17.875 -31.328 1 95.75 182 ALA B N 1
ATOM 4180 C CA . ALA B 1 182 ? 1.455 -16.734 -31.766 1 95.75 182 ALA B CA 1
ATOM 4181 C C . ALA B 1 182 ? 2.793 -16.703 -31.031 1 95.75 182 ALA B C 1
ATOM 4183 O O . ALA B 1 182 ? 3.74 -16.062 -31.469 1 95.75 182 ALA B O 1
ATOM 4184 N N . HIS B 1 183 ? 2.926 -17.438 -29.953 1 97.38 183 HIS B N 1
ATOM 4185 C CA . HIS B 1 183 ? 4.125 -17.344 -29.125 1 97.38 183 HIS B CA 1
ATOM 4186 C C . HIS B 1 183 ? 5.047 -18.531 -29.375 1 97.38 183 HIS B C 1
ATOM 4188 O O . HIS B 1 183 ? 5.965 -18.781 -28.578 1 97.38 183 HIS B O 1
ATOM 4194 N N . ARG B 1 184 ? 4.844 -19.25 -30.453 1 96.81 184 ARG B N 1
ATOM 4195 C CA . ARG B 1 184 ? 5.645 -20.422 -30.781 1 96.81 184 ARG B CA 1
ATOM 4196 C C . ARG B 1 184 ? 7.113 -20.047 -30.969 1 96.81 184 ARG B C 1
ATOM 4198 O O . ARG B 1 184 ? 8 -20.719 -30.453 1 96.81 184 ARG B O 1
ATOM 4205 N N . SER B 1 185 ? 7.336 -18.969 -31.672 1 97.31 185 SER B N 1
ATOM 4206 C CA . SER B 1 185 ? 8.711 -18.562 -31.938 1 97.31 185 SER B CA 1
ATOM 4207 C C . SER B 1 185 ? 9.477 -18.266 -30.656 1 97.31 185 SER B C 1
ATOM 4209 O O . SER B 1 185 ? 10.609 -18.719 -30.484 1 97.31 185 SER B O 1
ATOM 4211 N N . ILE B 1 186 ? 8.812 -17.516 -29.766 1 98 186 ILE B N 1
ATOM 4212 C CA . ILE B 1 186 ? 9.477 -17.172 -28.516 1 98 186 ILE B CA 1
ATOM 4213 C C . ILE B 1 186 ? 9.648 -18.438 -27.656 1 98 186 ILE B C 1
ATOM 4215 O O . ILE B 1 186 ? 10.672 -18.609 -27 1 98 186 ILE B O 1
ATOM 4219 N N . ALA B 1 187 ? 8.711 -19.297 -27.688 1 98.12 187 ALA B N 1
ATOM 4220 C CA . ALA B 1 187 ? 8.789 -20.547 -26.938 1 98.12 187 ALA B CA 1
ATOM 4221 C C . ALA B 1 187 ? 9.992 -21.375 -27.375 1 98.12 187 ALA B C 1
ATOM 4223 O O . ALA B 1 187 ? 10.695 -21.953 -26.547 1 98.12 187 ALA B O 1
ATOM 4224 N N . ASP B 1 188 ? 10.172 -21.406 -28.641 1 97.56 188 ASP B N 1
ATOM 4225 C CA . ASP B 1 188 ? 11.297 -22.141 -29.203 1 97.56 188 ASP B CA 1
ATOM 4226 C C . ASP B 1 188 ? 12.633 -21.578 -28.719 1 97.56 188 ASP B C 1
ATOM 4228 O O . ASP B 1 188 ? 13.555 -22.312 -28.391 1 97.56 188 ASP B O 1
ATOM 4232 N N . LYS B 1 189 ? 12.703 -20.297 -28.719 1 98 189 LYS B N 1
ATOM 4233 C CA . LYS B 1 189 ? 13.922 -19.625 -28.266 1 98 189 LYS B CA 1
ATOM 4234 C C . LYS B 1 189 ? 14.156 -19.875 -26.781 1 98 189 LYS B C 1
ATOM 4236 O O . LYS B 1 189 ? 15.297 -19.984 -26.328 1 98 189 LYS B O 1
ATOM 4241 N N . MET B 1 190 ? 13.094 -19.969 -26 1 98.19 190 MET B N 1
ATOM 4242 C CA . MET B 1 190 ? 13.172 -20.203 -24.562 1 98.19 190 MET B CA 1
ATOM 4243 C C . MET B 1 190 ? 13.852 -21.547 -24.281 1 98.19 190 MET B C 1
ATOM 4245 O O . MET B 1 190 ? 14.508 -21.703 -23.25 1 98.19 190 MET B O 1
ATOM 4249 N N . LEU B 1 191 ? 13.727 -22.5 -25.188 1 97.5 191 LEU B N 1
ATOM 4250 C CA . LEU B 1 191 ? 14.234 -23.859 -24.969 1 97.5 191 LEU B CA 1
ATOM 4251 C C . LEU B 1 191 ? 15.766 -23.859 -24.938 1 97.5 191 LEU B C 1
ATOM 4253 O O . LEU B 1 191 ? 16.375 -24.781 -24.391 1 97.5 191 LEU B O 1
ATOM 4257 N N . LEU B 1 192 ? 16.344 -22.844 -25.453 1 96.56 192 LEU B N 1
ATOM 4258 C CA . LEU B 1 192 ? 17.797 -22.781 -25.531 1 96.56 192 LEU B CA 1
ATOM 4259 C C . LEU B 1 192 ? 18.406 -22.453 -24.172 1 96.56 192 LEU B C 1
ATOM 4261 O O . LEU B 1 192 ? 19.516 -22.906 -23.859 1 96.56 192 LEU B O 1
ATOM 4265 N N . ASN B 1 193 ? 17.75 -21.656 -23.406 1 96.75 193 ASN B N 1
ATOM 4266 C CA . ASN B 1 193 ? 18.156 -21.281 -22.062 1 96.75 193 ASN B CA 1
ATOM 4267 C C . ASN B 1 193 ? 16.953 -21.172 -21.125 1 96.75 193 ASN B C 1
ATOM 4269 O O . ASN B 1 193 ? 16.766 -20.141 -20.484 1 96.75 193 ASN B O 1
ATOM 4273 N N . GLY B 1 194 ? 16.281 -22.25 -20.984 1 97.94 194 GLY B N 1
ATOM 4274 C CA . GLY B 1 194 ? 15.055 -22.344 -20.234 1 97.94 194 GLY B CA 1
ATOM 4275 C C . GLY B 1 194 ? 14.195 -23.531 -20.656 1 97.94 194 GLY B C 1
ATOM 4276 O O . GLY B 1 194 ? 14.703 -24.625 -20.859 1 97.94 194 GLY B O 1
ATOM 4277 N N . GLY B 1 195 ? 12.852 -23.219 -20.656 1 97.94 195 GLY B N 1
ATOM 4278 C CA . GLY B 1 195 ? 12.031 -24.344 -21.062 1 97.94 195 GLY B CA 1
ATOM 4279 C C . GLY B 1 195 ? 10.547 -24.109 -20.844 1 97.94 195 GLY B C 1
ATOM 4280 O O . GLY B 1 195 ? 10.125 -22.984 -20.594 1 97.94 195 GLY B O 1
ATOM 4281 N N . LEU B 1 196 ? 9.836 -25.141 -21.125 1 98.44 196 LEU B N 1
ATOM 4282 C CA . LEU B 1 196 ? 8.398 -25.219 -20.922 1 98.44 196 LEU B CA 1
ATOM 4283 C C . LEU B 1 196 ? 8.047 -26.281 -19.891 1 98.44 196 LEU B C 1
ATOM 4285 O O . LEU B 1 196 ? 8.703 -27.328 -19.844 1 98.44 196 LEU B O 1
ATOM 4289 N N . LEU B 1 197 ? 7.105 -25.953 -19.125 1 98.44 197 LEU B N 1
ATOM 4290 C CA . LEU B 1 197 ? 6.688 -26.828 -18.031 1 98.44 197 LEU B CA 1
ATOM 4291 C C . LEU B 1 197 ? 5.168 -26.953 -17.969 1 98.44 197 LEU B C 1
ATOM 4293 O O . LEU B 1 197 ? 4.457 -25.969 -18.188 1 98.44 197 LEU B O 1
ATOM 4297 N N . THR B 1 198 ? 4.629 -28.125 -17.703 1 98.38 198 THR B N 1
ATOM 4298 C CA . THR B 1 198 ? 3.189 -28.312 -17.547 1 98.38 198 THR B CA 1
ATOM 4299 C C . THR B 1 198 ? 2.887 -29.547 -16.703 1 98.38 198 THR B C 1
ATOM 4301 O O . THR B 1 198 ? 3.715 -30.453 -16.594 1 98.38 198 THR B O 1
ATOM 4304 N N . GLU B 1 199 ? 1.789 -29.5 -16 1 97.81 199 GLU B N 1
ATOM 4305 C CA . GLU B 1 199 ? 1.345 -30.672 -15.266 1 97.81 199 GLU B CA 1
ATOM 4306 C C . GLU B 1 199 ? 0.418 -31.547 -16.125 1 97.81 199 GLU B C 1
ATOM 4308 O O . GLU B 1 199 ? 0.035 -32.625 -15.711 1 97.81 199 GLU B O 1
ATOM 4313 N N . TYR B 1 200 ? 0.159 -31.125 -17.375 1 97.69 200 TYR B N 1
ATOM 4314 C CA . TYR B 1 200 ? -0.852 -31.781 -18.188 1 97.69 200 TYR B CA 1
ATOM 4315 C C . TYR B 1 200 ? -0.207 -32.719 -19.203 1 97.69 200 TYR B C 1
ATOM 4317 O O . TYR B 1 200 ? 0.792 -32.375 -19.844 1 97.69 200 TYR B O 1
ATOM 4325 N N . PRO B 1 201 ? -0.779 -33.875 -19.328 1 97.88 201 PRO B N 1
ATOM 4326 C CA . PRO B 1 201 ? -0.274 -34.812 -20.344 1 97.88 201 PRO B CA 1
ATOM 4327 C C . PRO B 1 201 ? -0.618 -34.406 -21.766 1 97.88 201 PRO B C 1
ATOM 4329 O O . PRO B 1 201 ? -1.362 -33.438 -21.969 1 97.88 201 PRO B O 1
ATOM 4332 N N . SER B 1 202 ? -0.025 -35.156 -22.688 1 97.5 202 SER B N 1
ATOM 4333 C CA . SER B 1 202 ? -0.322 -34.906 -24.094 1 97.5 202 SER B CA 1
ATOM 4334 C C . SER B 1 202 ? -1.816 -35.031 -24.375 1 97.5 202 SER B C 1
ATOM 4336 O O . SER B 1 202 ? -2.512 -35.812 -23.734 1 97.5 202 SER B O 1
ATOM 4338 N N . GLY B 1 203 ? -2.297 -34.188 -25.219 1 96.19 203 GLY B N 1
ATOM 4339 C CA . GLY B 1 203 ? -3.695 -34.219 -25.625 1 96.19 203 GLY B CA 1
ATOM 4340 C C . GLY B 1 203 ? -4.574 -33.281 -24.812 1 96.19 203 GLY B C 1
ATOM 4341 O O . GLY B 1 203 ? -5.742 -33.062 -25.156 1 96.19 203 GLY B O 1
ATOM 4342 N N . THR B 1 204 ? -4.027 -32.719 -23.781 1 96.44 204 THR B N 1
ATOM 4343 C CA . THR B 1 204 ? -4.805 -31.781 -22.969 1 96.44 204 THR B CA 1
ATOM 4344 C C . THR B 1 204 ? -4.98 -30.453 -23.672 1 96.44 204 THR B C 1
ATOM 4346 O O . THR B 1 204 ? -3.996 -29.781 -23.984 1 96.44 204 THR B O 1
ATOM 4349 N N . ALA B 1 205 ? -6.203 -30.016 -23.828 1 94.44 205 ALA B N 1
ATOM 4350 C CA . ALA B 1 205 ? -6.531 -28.75 -24.469 1 94.44 205 ALA B CA 1
ATOM 4351 C C . ALA B 1 205 ? -6.43 -27.594 -23.469 1 94.44 205 ALA B C 1
ATOM 4353 O O . ALA B 1 205 ? -6.508 -27.797 -22.25 1 94.44 205 ALA B O 1
ATOM 4354 N N . PRO B 1 206 ? -6.176 -26.391 -23.953 1 94.06 206 PRO B N 1
ATOM 4355 C CA . PRO B 1 206 ? -6.117 -25.203 -23.094 1 94.06 206 PRO B CA 1
ATOM 4356 C C . PRO B 1 206 ? -7.496 -24.75 -22.625 1 94.06 206 PRO B C 1
ATOM 4358 O O . PRO B 1 206 ? -7.926 -23.641 -22.969 1 94.06 206 PRO B O 1
ATOM 4361 N N . ASP B 1 207 ? -8 -25.484 -21.766 1 92 207 ASP B N 1
ATOM 4362 C CA . ASP B 1 207 ? -9.305 -25.141 -21.219 1 92 207 ASP B CA 1
ATOM 4363 C C . ASP B 1 207 ? -9.188 -24.031 -20.172 1 92 207 ASP B C 1
ATOM 4365 O O . ASP B 1 207 ? -8.188 -23.938 -19.469 1 92 207 ASP B O 1
ATOM 4369 N N . ARG B 1 208 ? -10.234 -23.25 -20.047 1 86.81 208 ARG B N 1
ATOM 4370 C CA . ARG B 1 208 ? -10.25 -22.078 -19.188 1 86.81 208 ARG B CA 1
ATOM 4371 C C . ARG B 1 208 ? -9.93 -22.453 -17.75 1 86.81 208 ARG B C 1
ATOM 4373 O O . ARG B 1 208 ? -9.266 -21.688 -17.031 1 86.81 208 ARG B O 1
ATOM 4380 N N . GLU B 1 209 ? -10.32 -23.547 -17.312 1 85.88 209 GLU B N 1
ATOM 4381 C CA . GLU B 1 209 ? -10.164 -23.953 -15.922 1 85.88 209 GLU B CA 1
ATOM 4382 C C . GLU B 1 209 ? -8.727 -24.359 -15.625 1 85.88 209 GLU B C 1
ATOM 4384 O O . GLU B 1 209 ? -8.312 -24.375 -14.461 1 85.88 209 GLU B O 1
ATOM 4389 N N . ASN B 1 210 ? -7.914 -24.641 -16.672 1 91.81 210 ASN B N 1
ATOM 4390 C CA . ASN B 1 210 ? -6.539 -25.078 -16.484 1 91.81 210 ASN B CA 1
ATOM 4391 C C . ASN B 1 210 ? -5.641 -23.938 -16.031 1 91.81 210 ASN B C 1
ATOM 4393 O O . ASN B 1 210 ? -4.613 -24.156 -15.391 1 91.81 210 ASN B O 1
ATOM 4397 N N . PHE B 1 211 ? -6.066 -22.766 -16.391 1 90.19 211 PHE B N 1
ATOM 4398 C CA . PHE B 1 211 ? -5.145 -21.641 -16.234 1 90.19 211 PHE B CA 1
ATOM 4399 C C . PHE B 1 211 ? -5.055 -21.219 -14.773 1 90.19 211 PHE B C 1
ATOM 4401 O O . PHE B 1 211 ? -3.957 -21.047 -14.234 1 90.19 211 PHE B O 1
ATOM 4408 N N . PRO B 1 212 ? -6.148 -21.141 -14.117 1 86 212 PRO B N 1
ATOM 4409 C CA . PRO B 1 212 ? -6.02 -20.891 -12.68 1 86 212 PRO B CA 1
ATOM 4410 C C . PRO B 1 212 ? -5.242 -21.984 -11.953 1 86 212 PRO B C 1
ATOM 4412 O O . PRO B 1 212 ? -4.438 -21.688 -11.062 1 86 212 PRO B O 1
ATOM 4415 N N . ALA B 1 213 ? -5.461 -23.188 -12.305 1 90.38 213 ALA B N 1
ATOM 4416 C CA . ALA B 1 213 ? -4.723 -24.297 -11.711 1 90.38 213 ALA B CA 1
ATOM 4417 C C . ALA B 1 213 ? -3.229 -24.188 -12.008 1 90.38 213 ALA B C 1
ATOM 4419 O O . ALA B 1 213 ? -2.395 -24.453 -11.141 1 90.38 213 ALA B O 1
ATOM 4420 N N . ARG B 1 214 ? -2.975 -23.781 -13.18 1 95.25 214 ARG B N 1
ATOM 4421 C CA . ARG B 1 214 ? -1.593 -23.609 -13.617 1 95.25 214 ARG B CA 1
ATOM 4422 C C . ARG B 1 214 ? -0.908 -22.5 -12.836 1 95.25 214 ARG B C 1
ATOM 4424 O O . ARG B 1 214 ? 0.279 -22.594 -12.516 1 95.25 214 ARG B O 1
ATOM 4431 N N . ASN B 1 215 ? -1.64 -21.516 -12.414 1 95.88 215 ASN B N 1
ATOM 4432 C CA . ASN B 1 215 ? -1.064 -20.391 -11.688 1 95.88 215 ASN B CA 1
ATOM 4433 C C . ASN B 1 215 ? -0.449 -20.828 -10.359 1 95.88 215 ASN B C 1
ATOM 4435 O O . ASN B 1 215 ? 0.484 -20.203 -9.867 1 95.88 215 ASN B O 1
ATOM 4439 N N . ARG B 1 216 ? -0.929 -21.938 -9.836 1 95.38 216 ARG B N 1
ATOM 4440 C CA . ARG B 1 216 ? -0.364 -22.438 -8.586 1 95.38 216 ARG B CA 1
ATOM 4441 C C . ARG B 1 216 ? 1.089 -22.875 -8.773 1 95.38 216 ARG B C 1
ATOM 4443 O O . ARG B 1 216 ? 1.901 -22.734 -7.859 1 95.38 216 ARG B O 1
ATOM 4450 N N . ILE B 1 217 ? 1.377 -23.359 -9.945 1 98 217 ILE B N 1
ATOM 4451 C CA . ILE B 1 217 ? 2.738 -23.781 -10.25 1 98 217 ILE B CA 1
ATOM 4452 C C . ILE B 1 217 ? 3.637 -22.562 -10.422 1 98 217 ILE B C 1
ATOM 4454 O O . ILE B 1 217 ? 4.758 -22.531 -9.914 1 98 217 ILE B O 1
ATOM 4458 N N . VAL B 1 218 ? 3.139 -21.531 -11.062 1 98.31 218 VAL B N 1
ATOM 4459 C CA . VAL B 1 218 ? 3.871 -20.297 -11.266 1 98.31 218 VAL B CA 1
ATOM 4460 C C . VAL B 1 218 ? 4.215 -19.672 -9.914 1 98.31 218 VAL B C 1
ATOM 4462 O O . VAL B 1 218 ? 5.352 -19.25 -9.68 1 98.31 218 VAL B O 1
ATOM 4465 N N . ALA B 1 219 ? 3.271 -19.625 -9.047 1 97.75 219 ALA B N 1
ATOM 4466 C CA . ALA B 1 219 ? 3.451 -19.062 -7.719 1 97.75 219 ALA B CA 1
ATOM 4467 C C . ALA B 1 219 ? 4.34 -19.938 -6.855 1 97.75 219 ALA B C 1
ATOM 4469 O O . ALA B 1 219 ? 5.215 -19.453 -6.141 1 97.75 219 ALA B O 1
ATOM 4470 N N . GLY B 1 220 ? 4.164 -21.203 -6.98 1 97.56 220 GLY B N 1
ATOM 4471 C CA . GLY B 1 220 ? 4.789 -22.156 -6.074 1 97.56 220 GLY B CA 1
ATOM 4472 C C . GLY B 1 220 ? 6.262 -22.375 -6.367 1 97.56 220 GLY B C 1
ATOM 4473 O O . GLY B 1 220 ? 7.039 -22.703 -5.465 1 97.56 220 GLY B O 1
ATOM 4474 N N . MET B 1 221 ? 6.68 -22.094 -7.547 1 97.44 221 MET B N 1
ATOM 4475 C CA . MET B 1 221 ? 8.047 -22.406 -7.953 1 97.44 221 MET B CA 1
ATOM 4476 C C . MET B 1 221 ? 8.977 -21.234 -7.652 1 97.44 221 MET B C 1
ATOM 4478 O O . MET B 1 221 ? 10.203 -21.359 -7.773 1 97.44 221 MET B O 1
ATOM 4482 N N . ALA B 1 222 ? 8.453 -20.172 -7.219 1 98.19 222 ALA B N 1
ATOM 4483 C CA . ALA B 1 222 ? 9.258 -18.938 -7.168 1 98.19 222 ALA B CA 1
ATOM 4484 C C . ALA B 1 222 ? 9.5 -18.516 -5.727 1 98.19 222 ALA B C 1
ATOM 4486 O O . ALA B 1 222 ? 8.742 -18.859 -4.824 1 98.19 222 ALA B O 1
ATOM 4487 N N . ASP B 1 223 ? 10.625 -17.75 -5.547 1 97.69 223 ASP B N 1
ATOM 4488 C CA . ASP B 1 223 ? 10.875 -17.094 -4.273 1 97.69 223 ASP B CA 1
ATOM 4489 C C . ASP B 1 223 ? 9.875 -15.953 -4.047 1 97.69 223 ASP B C 1
ATOM 4491 O O . ASP B 1 223 ? 9.477 -15.688 -2.908 1 97.69 223 ASP B O 1
ATOM 4495 N N . ALA B 1 224 ? 9.578 -15.336 -5.113 1 98.38 224 ALA B N 1
ATOM 4496 C CA . ALA B 1 224 ? 8.633 -14.227 -5.066 1 98.38 224 ALA B CA 1
ATOM 4497 C C . ALA B 1 224 ? 7.895 -14.078 -6.395 1 98.38 224 ALA B C 1
ATOM 4499 O O . ALA B 1 224 ? 8.391 -14.516 -7.438 1 98.38 224 ALA B O 1
ATOM 4500 N N . THR B 1 225 ? 6.727 -13.555 -6.281 1 98.75 225 THR B N 1
ATOM 4501 C CA . THR B 1 225 ? 5.922 -13.227 -7.453 1 98.75 225 THR B CA 1
ATOM 4502 C C . THR B 1 225 ? 5.793 -11.711 -7.621 1 98.75 225 THR B C 1
ATOM 4504 O O . THR B 1 225 ? 5.434 -11.008 -6.676 1 98.75 225 THR B O 1
ATOM 4507 N N . VAL B 1 226 ? 6.137 -11.234 -8.812 1 98.81 226 VAL B N 1
ATOM 4508 C CA . VAL B 1 226 ? 6.031 -9.805 -9.094 1 98.81 226 VAL B CA 1
ATOM 4509 C C . VAL B 1 226 ? 4.883 -9.555 -10.062 1 98.81 226 VAL B C 1
ATOM 4511 O O . VAL B 1 226 ? 4.867 -10.086 -11.18 1 98.81 226 VAL B O 1
ATOM 4514 N N . VAL B 1 227 ? 3.924 -8.734 -9.664 1 98.81 227 VAL B N 1
ATOM 4515 C CA . VAL B 1 227 ? 2.824 -8.305 -10.523 1 98.81 227 VAL B CA 1
ATOM 4516 C C . VAL B 1 227 ? 3.158 -6.961 -11.164 1 98.81 227 VAL B C 1
ATOM 4518 O O . VAL B 1 227 ? 3.305 -5.953 -10.469 1 98.81 227 VAL B O 1
ATOM 4521 N N . ILE B 1 228 ? 3.223 -6.926 -12.477 1 98.56 228 ILE B N 1
ATOM 4522 C CA . ILE B 1 228 ? 3.689 -5.746 -13.195 1 98.56 228 ILE B CA 1
ATOM 4523 C C . ILE B 1 228 ? 2.521 -4.793 -13.438 1 98.56 228 ILE B C 1
ATOM 4525 O O . ILE B 1 228 ? 2.574 -3.627 -13.039 1 98.56 228 ILE B O 1
ATOM 4529 N N . GLU B 1 229 ? 1.471 -5.277 -14.133 1 98.12 229 GLU B N 1
ATOM 4530 C CA . GLU B 1 229 ? 0.188 -4.645 -14.43 1 98.12 229 GLU B CA 1
ATOM 4531 C C . GLU B 1 229 ? -0.957 -5.652 -14.336 1 98.12 229 GLU B C 1
ATOM 4533 O O . GLU B 1 229 ? -0.845 -6.773 -14.836 1 98.12 229 GLU B O 1
ATOM 4538 N N . ALA B 1 230 ? -1.953 -5.176 -13.68 1 97.19 230 ALA B N 1
ATOM 4539 C CA . ALA B 1 230 ? -3.113 -6.059 -13.578 1 97.19 230 ALA B CA 1
ATOM 4540 C C . ALA B 1 230 ? -4.383 -5.262 -13.289 1 97.19 230 ALA B C 1
ATOM 4542 O O . ALA B 1 230 ? -4.359 -4.293 -12.531 1 97.19 230 ALA B O 1
ATOM 4543 N N . GLY B 1 231 ? -5.422 -5.637 -13.969 1 94 231 GLY B N 1
ATOM 4544 C CA . GLY B 1 231 ? -6.73 -5.145 -13.57 1 94 231 GLY B CA 1
ATOM 4545 C C . GLY B 1 231 ? -7.281 -5.852 -12.344 1 94 231 GLY B C 1
ATOM 4546 O O . GLY B 1 231 ? -6.73 -6.859 -11.898 1 94 231 GLY B O 1
ATOM 4547 N N . ILE B 1 232 ? -8.336 -5.395 -11.844 1 88.56 232 ILE B N 1
ATOM 4548 C CA . ILE B 1 232 ? -8.914 -5.887 -10.602 1 88.56 232 ILE B CA 1
ATOM 4549 C C . ILE B 1 232 ? -9.438 -7.309 -10.797 1 88.56 232 ILE B C 1
ATOM 4551 O O . ILE B 1 232 ? -9.5 -8.094 -9.852 1 88.56 232 ILE B O 1
ATOM 4555 N N . LYS B 1 233 ? -9.828 -7.707 -12.016 1 82 233 LYS B N 1
ATOM 4556 C CA . LYS B 1 233 ? -10.359 -9.039 -12.305 1 82 233 LYS B CA 1
ATOM 4557 C C . LYS B 1 233 ? -9.344 -9.875 -13.078 1 82 233 LYS B C 1
ATOM 4559 O O . LYS B 1 233 ? -9.703 -10.875 -13.703 1 82 233 LYS B O 1
ATOM 4564 N N . GLY B 1 234 ? -8.164 -9.562 -12.922 1 84.25 234 GLY B N 1
ATOM 4565 C CA . GLY B 1 234 ? -7.16 -10.242 -13.727 1 84.25 234 GLY B CA 1
ATOM 4566 C C . GLY B 1 234 ? -6.633 -11.508 -13.078 1 84.25 234 GLY B C 1
ATOM 4567 O O . GLY B 1 234 ? -6.629 -11.633 -11.852 1 84.25 234 GLY B O 1
ATOM 4568 N N . GLY B 1 235 ? -6.16 -12.438 -13.898 1 89.62 235 GLY B N 1
ATOM 4569 C CA . GLY B 1 235 ? -5.582 -13.688 -13.445 1 89.62 235 GLY B CA 1
ATOM 4570 C C . GLY B 1 235 ? -4.328 -13.492 -12.609 1 89.62 235 GLY B C 1
ATOM 4571 O O . GLY B 1 235 ? -3.998 -14.336 -11.766 1 89.62 235 GLY B O 1
ATOM 4572 N N . ALA B 1 236 ? -3.707 -12.398 -12.852 1 94.75 236 ALA B N 1
ATOM 4573 C CA . ALA B 1 236 ? -2.49 -12.102 -12.102 1 94.75 236 ALA B CA 1
ATOM 4574 C C . ALA B 1 236 ? -2.789 -11.961 -10.609 1 94.75 236 ALA B C 1
ATOM 4576 O O . ALA B 1 236 ? -1.963 -12.32 -9.773 1 94.75 236 ALA B O 1
ATOM 4577 N N . LEU B 1 237 ? -3.949 -11.422 -10.273 1 93.69 237 LEU B N 1
ATOM 4578 C CA . LEU B 1 237 ? -4.316 -11.281 -8.875 1 93.69 237 LEU B CA 1
ATOM 4579 C C . LEU B 1 237 ? -4.5 -12.641 -8.211 1 93.69 237 LEU B C 1
ATOM 4581 O O . LEU B 1 237 ? -4.18 -12.82 -7.035 1 93.69 237 LEU B O 1
ATOM 4585 N N . ILE B 1 238 ? -4.988 -13.555 -9.016 1 90.06 238 ILE B N 1
ATOM 4586 C CA . ILE B 1 238 ? -5.148 -14.922 -8.516 1 90.06 238 ILE B CA 1
ATOM 4587 C C . ILE B 1 238 ? -3.779 -15.516 -8.195 1 90.06 238 ILE B C 1
ATOM 4589 O O . ILE B 1 238 ? -3.6 -16.141 -7.141 1 90.06 238 ILE B O 1
ATOM 4593 N N . THR B 1 239 ? -2.889 -15.305 -9.07 1 96.31 239 THR B N 1
ATOM 4594 C CA . THR B 1 239 ? -1.538 -15.812 -8.844 1 96.31 239 THR B CA 1
ATOM 4595 C C . THR B 1 239 ? -0.936 -15.203 -7.582 1 96.31 239 THR B C 1
ATOM 4597 O O . THR B 1 239 ? -0.303 -15.906 -6.793 1 96.31 239 THR B O 1
ATOM 4600 N N . ALA B 1 240 ? -1.135 -13.906 -7.43 1 96.25 240 ALA B N 1
ATOM 4601 C CA . ALA B 1 240 ? -0.638 -13.219 -6.242 1 96.25 240 ALA B CA 1
ATOM 4602 C C . ALA B 1 240 ? -1.258 -13.805 -4.973 1 96.25 240 ALA B C 1
ATOM 4604 O O . ALA B 1 240 ? -0.562 -14.016 -3.977 1 96.25 240 ALA B O 1
ATOM 4605 N N . GLU B 1 241 ? -2.506 -14.078 -5.031 1 91.38 241 GLU B N 1
ATOM 4606 C CA . GLU B 1 241 ? -3.211 -14.633 -3.879 1 91.38 241 GLU B CA 1
ATOM 4607 C C . GLU B 1 241 ? -2.717 -16.031 -3.551 1 91.38 241 GLU B C 1
ATOM 4609 O O . GLU B 1 241 ? -2.576 -16.391 -2.381 1 91.38 241 GLU B O 1
ATOM 4614 N N . ILE B 1 242 ? -2.518 -16.766 -4.523 1 91.81 242 ILE B N 1
ATOM 4615 C CA . ILE B 1 242 ? -1.994 -18.125 -4.332 1 91.81 242 ILE B CA 1
ATOM 4616 C C . ILE B 1 242 ? -0.601 -18.047 -3.711 1 91.81 242 ILE B C 1
ATOM 4618 O O . ILE B 1 242 ? -0.3 -18.781 -2.764 1 91.81 242 ILE B O 1
ATOM 4622 N N . ALA B 1 243 ? 0.191 -17.188 -4.215 1 96.19 243 ALA B N 1
ATOM 4623 C CA . ALA B 1 243 ? 1.527 -17.016 -3.654 1 96.19 243 ALA B CA 1
ATOM 4624 C C . ALA B 1 243 ? 1.456 -16.672 -2.17 1 96.19 243 ALA B C 1
ATOM 4626 O O . ALA B 1 243 ? 2.182 -17.25 -1.356 1 96.19 243 ALA B O 1
ATOM 4627 N N . ASN B 1 244 ? 0.578 -15.75 -1.89 1 92.38 244 ASN B N 1
ATOM 4628 C CA . ASN B 1 244 ? 0.385 -15.383 -0.491 1 92.38 244 ASN B CA 1
ATOM 4629 C C . ASN B 1 244 ? -0.016 -16.594 0.354 1 92.38 244 ASN B C 1
ATOM 4631 O O . ASN B 1 244 ? 0.477 -16.766 1.47 1 92.38 244 ASN B O 1
ATOM 4635 N N . SER B 1 245 ? -0.878 -17.406 -0.214 1 87.12 245 SER B N 1
ATOM 4636 C CA . SER B 1 245 ? -1.347 -18.578 0.515 1 87.12 245 SER B CA 1
ATOM 4637 C C . SER B 1 245 ? -0.211 -19.578 0.758 1 87.12 245 SER B C 1
ATOM 4639 O O . SER B 1 245 ? -0.245 -20.344 1.723 1 87.12 245 SER B O 1
ATOM 4641 N N . TYR B 1 246 ? 0.794 -19.547 -0.071 1 92.69 246 TYR B N 1
ATOM 4642 C CA . TYR B 1 246 ? 1.965 -20.406 0.073 1 92.69 246 TYR B CA 1
ATOM 4643 C C . TYR B 1 246 ? 3.021 -19.75 0.948 1 92.69 246 TYR B C 1
ATOM 4645 O O . TYR B 1 246 ? 4.133 -20.266 1.093 1 92.69 246 TYR B O 1
ATOM 4653 N N . ASN B 1 247 ? 2.727 -18.578 1.417 1 92 247 ASN B N 1
ATOM 4654 C CA . ASN B 1 247 ? 3.658 -17.797 2.215 1 92 247 ASN B CA 1
ATOM 4655 C C . ASN B 1 247 ? 4.887 -17.391 1.404 1 92 247 ASN B C 1
ATOM 4657 O O . ASN B 1 247 ? 6.012 -17.469 1.895 1 92 247 ASN B O 1
ATOM 4661 N N . ARG B 1 248 ? 4.617 -17.125 0.173 1 95.31 248 ARG B N 1
ATOM 4662 C CA . ARG B 1 248 ? 5.645 -16.562 -0.701 1 95.31 248 ARG B CA 1
ATOM 4663 C C . ARG B 1 248 ? 5.48 -15.055 -0.834 1 95.31 248 ARG B C 1
ATOM 4665 O O . ARG B 1 248 ? 4.355 -14.547 -0.869 1 95.31 248 ARG B O 1
ATOM 4672 N N . ASP B 1 249 ? 6.582 -14.352 -0.995 1 96.5 249 ASP B N 1
ATOM 4673 C CA . ASP B 1 249 ? 6.527 -12.898 -1.11 1 96.5 249 ASP B CA 1
ATOM 4674 C C . ASP B 1 249 ? 5.875 -12.477 -2.426 1 96.5 249 ASP B C 1
ATOM 4676 O O . ASP B 1 249 ? 6.055 -13.133 -3.453 1 96.5 249 ASP B O 1
ATOM 4680 N N . VAL B 1 250 ? 5.098 -11.5 -2.33 1 98.25 250 VAL B N 1
ATOM 4681 C CA . VAL B 1 250 ? 4.484 -10.906 -3.512 1 98.25 250 VAL B CA 1
ATOM 4682 C C . VAL B 1 250 ? 4.836 -9.422 -3.584 1 98.25 250 VAL B C 1
ATOM 4684 O O . VAL B 1 250 ? 4.836 -8.727 -2.566 1 98.25 250 VAL B O 1
ATOM 4687 N N . PHE B 1 251 ? 5.211 -8.961 -4.766 1 98.56 251 PHE B N 1
ATOM 4688 C CA . PHE B 1 251 ? 5.488 -7.551 -5.02 1 98.56 251 PHE B CA 1
ATOM 4689 C C . PHE B 1 251 ? 4.68 -7.047 -6.207 1 98.56 251 PHE B C 1
ATOM 4691 O O . PHE B 1 251 ? 4.266 -7.832 -7.062 1 98.56 251 PHE B O 1
ATOM 4698 N N . ALA B 1 252 ? 4.43 -5.777 -6.223 1 98.56 252 ALA B N 1
ATOM 4699 C CA . ALA B 1 252 ? 3.699 -5.172 -7.332 1 98.56 252 ALA B CA 1
ATOM 4700 C C . ALA B 1 252 ? 4.211 -3.762 -7.621 1 98.56 252 ALA B C 1
ATOM 4702 O O . ALA B 1 252 ? 4.684 -3.068 -6.719 1 98.56 252 ALA B O 1
ATOM 4703 N N . PHE B 1 253 ? 4.199 -3.402 -8.828 1 98.56 253 PHE B N 1
ATOM 4704 C CA . PHE B 1 253 ? 4.477 -2.023 -9.211 1 98.56 253 PHE B CA 1
ATOM 4705 C C . PHE B 1 253 ? 3.209 -1.178 -9.148 1 98.56 253 PHE B C 1
ATOM 4707 O O . PHE B 1 253 ? 2.143 -1.614 -9.586 1 98.56 253 PHE B O 1
ATOM 4714 N N . PRO B 1 254 ? 3.357 0.009 -8.609 1 98.19 254 PRO B N 1
ATOM 4715 C CA . PRO B 1 254 ? 2.188 0.888 -8.539 1 98.19 254 PRO B CA 1
ATOM 4716 C C . PRO B 1 254 ? 1.894 1.591 -9.859 1 98.19 254 PRO B C 1
ATOM 4718 O O . PRO B 1 254 ? 2.693 1.514 -10.797 1 98.19 254 PRO B O 1
ATOM 4721 N N . GLY B 1 255 ? 0.76 2.184 -9.953 1 98 255 GLY B N 1
ATOM 4722 C CA . GLY B 1 255 ? 0.355 3.055 -11.047 1 98 255 GLY B CA 1
ATOM 4723 C C . GLY B 1 255 ? -0.724 4.043 -10.656 1 98 255 GLY B C 1
ATOM 4724 O O . GLY B 1 255 ? -1.141 4.086 -9.492 1 98 255 GLY B O 1
ATOM 4725 N N . ARG B 1 256 ? -1.032 4.895 -11.57 1 97.69 256 ARG B N 1
ATOM 4726 C CA . ARG B 1 256 ? -2.072 5.883 -11.305 1 97.69 256 ARG B CA 1
ATOM 4727 C C . ARG B 1 256 ? -3.402 5.211 -10.992 1 97.69 256 ARG B C 1
ATOM 4729 O O . ARG B 1 256 ? -3.707 4.145 -11.523 1 97.69 256 ARG B O 1
ATOM 4736 N N . VAL B 1 257 ? -4.16 5.852 -10.18 1 96.19 257 VAL B N 1
ATOM 4737 C CA . VAL B 1 257 ? -5.418 5.266 -9.727 1 96.19 257 VAL B CA 1
ATOM 4738 C C . VAL B 1 257 ? -6.383 5.133 -10.898 1 96.19 257 VAL B C 1
ATOM 4740 O O . VAL B 1 257 ? -7.273 4.277 -10.891 1 96.19 257 VAL B O 1
ATOM 4743 N N . ASN B 1 258 ? -6.164 5.906 -11.984 1 93.81 258 ASN B N 1
ATOM 4744 C CA . ASN B 1 258 ? -7.082 5.879 -13.117 1 93.81 258 ASN B CA 1
ATOM 4745 C C . ASN B 1 258 ? -6.559 4.98 -14.234 1 93.81 258 ASN B C 1
ATOM 4747 O O . ASN B 1 258 ? -7.18 4.879 -15.297 1 93.81 258 ASN B O 1
ATOM 4751 N N . ASP B 1 259 ? -5.41 4.383 -14.023 1 95.62 259 ASP B N 1
ATOM 4752 C CA . ASP B 1 259 ? -4.922 3.393 -14.977 1 95.62 259 ASP B CA 1
ATOM 4753 C C . ASP B 1 259 ? -5.602 2.041 -14.758 1 95.62 259 ASP B C 1
ATOM 4755 O O . ASP B 1 259 ? -5.453 1.429 -13.703 1 95.62 259 ASP B O 1
ATOM 4759 N N . GLU B 1 260 ? -6.203 1.561 -15.766 1 94.62 260 GLU B N 1
ATOM 4760 C CA . GLU B 1 260 ? -6.992 0.335 -15.68 1 94.62 260 GLU B CA 1
ATOM 4761 C C . GLU B 1 260 ? -6.137 -0.838 -15.203 1 94.62 260 GLU B C 1
ATOM 4763 O O . GLU B 1 260 ? -6.566 -1.616 -14.352 1 94.62 260 GLU B O 1
ATOM 4768 N N . PHE B 1 261 ? -4.977 -0.917 -15.688 1 95.88 261 PHE B N 1
ATOM 4769 C CA . PHE B 1 261 ? -4.16 -2.096 -15.422 1 95.88 261 PHE B CA 1
ATOM 4770 C C . PHE B 1 261 ? -3.225 -1.85 -14.242 1 95.88 261 PHE B C 1
ATOM 4772 O O . PHE B 1 261 ? -2.26 -2.592 -14.039 1 95.88 261 PHE B O 1
ATOM 4779 N N . SER B 1 262 ? -3.492 -0.771 -13.484 1 97.31 262 SER B N 1
ATOM 4780 C CA . SER B 1 262 ? -2.803 -0.553 -12.219 1 97.31 262 SER B CA 1
ATOM 4781 C C . SER B 1 262 ? -3.727 -0.817 -11.039 1 97.31 262 SER B C 1
ATOM 4783 O O . SER B 1 262 ? -3.268 -0.929 -9.898 1 97.31 262 SER B O 1
ATOM 4785 N N . GLU B 1 263 ? -5.023 -0.961 -11.344 1 96.12 263 GLU B N 1
ATOM 4786 C CA . GLU B 1 263 ? -6.023 -1.111 -10.289 1 96.12 263 GLU B CA 1
ATOM 4787 C C . GLU B 1 263 ? -5.738 -2.342 -9.43 1 96.12 263 GLU B C 1
ATOM 4789 O O . GLU B 1 263 ? -5.832 -2.283 -8.203 1 96.12 263 GLU B O 1
ATOM 4794 N N . GLY B 1 264 ? -5.445 -3.449 -10.094 1 96.06 264 GLY B N 1
ATOM 4795 C CA . GLY B 1 264 ? -5.148 -4.672 -9.367 1 96.06 264 GLY B CA 1
ATOM 4796 C C . GLY B 1 264 ? -3.895 -4.574 -8.516 1 96.06 264 GLY B C 1
ATOM 4797 O O . GLY B 1 264 ? -3.869 -5.039 -7.379 1 96.06 264 GLY B O 1
ATOM 4798 N N . CYS B 1 265 ? -2.85 -3.984 -9.094 1 98 265 CYS B N 1
ATOM 4799 C CA . CYS B 1 265 ? -1.601 -3.801 -8.359 1 98 265 CYS B CA 1
ATOM 4800 C C . CYS B 1 265 ? -1.811 -2.912 -7.141 1 98 265 CYS B C 1
ATOM 4802 O O . CYS B 1 265 ? -1.369 -3.248 -6.039 1 98 265 CYS B O 1
ATOM 4804 N N . ASN B 1 266 ? -2.488 -1.772 -7.348 1 97.25 266 ASN B N 1
ATOM 4805 C CA . ASN B 1 266 ? -2.771 -0.862 -6.242 1 97.25 266 ASN B CA 1
ATOM 4806 C C . ASN B 1 266 ? -3.602 -1.54 -5.156 1 97.25 266 ASN B C 1
ATOM 4808 O O . ASN B 1 266 ? -3.395 -1.294 -3.967 1 97.25 266 ASN B O 1
ATOM 4812 N N . TYR B 1 267 ? -4.516 -2.383 -5.531 1 94.19 267 TYR B N 1
ATOM 4813 C CA . TYR B 1 267 ? -5.348 -3.123 -4.59 1 94.19 267 TYR B CA 1
ATOM 4814 C C . TYR B 1 267 ? -4.504 -4.035 -3.709 1 94.19 267 TYR B C 1
ATOM 4816 O O . TYR B 1 267 ? -4.66 -4.047 -2.486 1 94.19 267 TYR B O 1
ATOM 4824 N N . LEU B 1 268 ? -3.625 -4.789 -4.359 1 95.44 268 LEU B N 1
ATOM 4825 C CA . LEU B 1 268 ? -2.764 -5.703 -3.617 1 95.44 268 LEU B CA 1
ATOM 4826 C C . LEU B 1 268 ? -1.921 -4.945 -2.598 1 95.44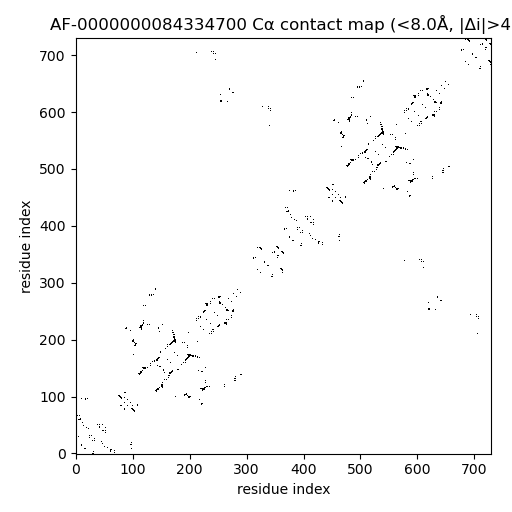 268 LEU B C 1
ATOM 4828 O O . LEU B 1 268 ? -1.795 -5.375 -1.448 1 95.44 268 LEU B O 1
ATOM 4832 N N . ILE B 1 269 ? -1.396 -3.816 -2.975 1 96.12 269 ILE B N 1
ATOM 4833 C CA . ILE B 1 269 ? -0.519 -3.021 -2.119 1 96.12 269 ILE B CA 1
ATOM 4834 C C . ILE B 1 269 ? -1.324 -2.426 -0.967 1 96.12 269 ILE B C 1
ATOM 4836 O O . ILE B 1 269 ? -0.909 -2.498 0.192 1 96.12 269 ILE B O 1
ATOM 4840 N N . ARG B 1 270 ? -2.441 -1.888 -1.328 1 93.69 270 ARG B N 1
ATOM 4841 C CA . ARG B 1 270 ? -3.295 -1.244 -0.335 1 93.69 270 ARG B CA 1
ATOM 4842 C C . ARG B 1 270 ? -3.664 -2.217 0.781 1 93.69 270 ARG B C 1
ATOM 4844 O O . ARG B 1 270 ? -3.75 -1.826 1.947 1 93.69 270 ARG B O 1
ATOM 4851 N N . HIS B 1 271 ? -3.822 -3.428 0.386 1 89.69 271 HIS B N 1
ATOM 4852 C CA . HIS B 1 271 ? -4.32 -4.406 1.346 1 89.69 271 HIS B CA 1
ATOM 4853 C C . HIS B 1 271 ? -3.182 -5.25 1.912 1 89.69 271 HIS B C 1
ATOM 4855 O O . HIS B 1 271 ? -3.416 -6.332 2.451 1 89.69 271 HIS B O 1
ATOM 4861 N N . HIS B 1 272 ? -1.974 -4.789 1.676 1 90.12 272 HIS B N 1
ATOM 4862 C CA . HIS B 1 272 ? -0.773 -5.395 2.244 1 90.12 272 HIS B CA 1
ATOM 4863 C C . HIS B 1 272 ? -0.576 -6.816 1.729 1 90.12 272 HIS B C 1
ATOM 4865 O O . HIS B 1 272 ? -0.083 -7.68 2.457 1 90.12 272 HIS B O 1
ATOM 4871 N N . LYS B 1 273 ? -1.041 -7.086 0.556 1 93.12 273 LYS B N 1
ATOM 4872 C CA . LYS B 1 273 ? -0.894 -8.391 -0.079 1 93.12 273 LYS B CA 1
ATOM 4873 C C . LYS B 1 273 ? 0.296 -8.406 -1.035 1 93.12 273 LYS B C 1
ATOM 4875 O O . LYS B 1 273 ? 0.643 -9.453 -1.587 1 93.12 273 LYS B O 1
ATOM 4880 N N . ALA B 1 274 ? 0.876 -7.246 -1.222 1 96.94 274 ALA B N 1
ATOM 4881 C CA . ALA B 1 274 ? 2.09 -7.109 -2.023 1 96.94 274 ALA B CA 1
ATOM 4882 C C . ALA B 1 274 ? 2.936 -5.938 -1.541 1 96.94 274 ALA B C 1
ATOM 4884 O O . ALA B 1 274 ? 2.4 -4.902 -1.132 1 96.94 274 ALA B O 1
ATOM 4885 N N . GLY B 1 275 ? 4.191 -6.094 -1.575 1 96.75 275 GLY B N 1
ATOM 4886 C CA . GLY B 1 275 ? 5.09 -4.969 -1.373 1 96.75 275 GLY B CA 1
ATOM 4887 C C . GLY B 1 275 ? 5.219 -4.082 -2.596 1 96.75 275 GLY B C 1
ATOM 4888 O O . GLY B 1 275 ? 5.238 -4.57 -3.727 1 96.75 275 GLY B O 1
ATOM 4889 N N . LEU B 1 276 ? 5.305 -2.83 -2.375 1 97.19 276 LEU B N 1
ATOM 4890 C CA . LEU B 1 276 ? 5.426 -1.881 -3.475 1 97.19 276 LEU B CA 1
ATOM 4891 C C . LEU B 1 276 ? 6.863 -1.815 -3.982 1 97.19 276 LEU B C 1
ATOM 4893 O O . LEU B 1 276 ? 7.801 -1.7 -3.189 1 97.19 276 LEU B O 1
ATOM 4897 N N . LEU B 1 277 ? 7.023 -1.929 -5.297 1 96.88 277 LEU B N 1
ATOM 4898 C CA . LEU B 1 277 ? 8.32 -1.745 -5.938 1 96.88 277 LEU B CA 1
ATOM 4899 C C . LEU B 1 277 ? 8.375 -0.408 -6.668 1 96.88 277 LEU B C 1
ATOM 4901 O O . LEU B 1 277 ? 7.422 -0.025 -7.348 1 96.88 277 LEU B O 1
ATOM 4905 N N . THR B 1 278 ? 9.484 0.273 -6.531 1 93.69 278 THR B N 1
ATOM 4906 C CA . THR B 1 278 ? 9.664 1.516 -7.273 1 93.69 278 THR B CA 1
ATOM 4907 C C . THR B 1 278 ? 10.672 1.33 -8.406 1 93.69 278 THR B C 1
ATOM 4909 O O . THR B 1 278 ? 10.758 2.16 -9.312 1 93.69 278 THR B O 1
ATOM 4912 N N . ASN B 1 279 ? 11.414 0.343 -8.281 1 90.06 279 ASN B N 1
ATOM 4913 C CA . ASN B 1 279 ? 12.367 -0.081 -9.305 1 90.06 279 ASN B CA 1
ATOM 4914 C C . ASN B 1 279 ? 12.789 -1.534 -9.102 1 90.06 279 ASN B C 1
ATOM 4916 O O . ASN B 1 279 ? 12.414 -2.164 -8.117 1 90.06 279 ASN B O 1
ATOM 4920 N N . ALA B 1 280 ? 13.516 -2.053 -10.039 1 87.81 280 ALA B N 1
ATOM 4921 C CA . ALA B 1 280 ? 13.898 -3.463 -10.023 1 87.81 280 ALA B CA 1
ATOM 4922 C C . ALA B 1 280 ? 14.844 -3.762 -8.867 1 87.81 280 ALA B C 1
ATOM 4924 O O . ALA B 1 280 ? 14.797 -4.848 -8.281 1 87.81 280 ALA B O 1
ATOM 4925 N N . ALA B 1 281 ? 15.633 -2.83 -8.469 1 88.62 281 ALA B N 1
ATOM 4926 C CA . ALA B 1 281 ? 16.609 -3.016 -7.398 1 88.62 281 ALA B CA 1
ATOM 4927 C C . ALA B 1 281 ? 15.914 -3.199 -6.051 1 88.62 281 ALA B C 1
ATOM 4929 O O . ALA B 1 281 ? 16.422 -3.885 -5.168 1 88.62 281 ALA B O 1
ATOM 4930 N N . ASP B 1 282 ? 14.75 -2.625 -5.93 1 90 282 ASP B N 1
ATOM 4931 C CA . ASP B 1 282 ? 13.969 -2.766 -4.707 1 90 282 ASP B CA 1
ATOM 4932 C C . ASP B 1 282 ? 13.695 -4.234 -4.398 1 90 282 ASP B C 1
ATOM 4934 O O . ASP B 1 282 ? 13.641 -4.633 -3.23 1 90 282 ASP B O 1
ATOM 4938 N N . LEU B 1 283 ? 13.547 -5 -5.441 1 94.38 283 LEU B N 1
ATOM 4939 C CA . LEU B 1 283 ? 13.211 -6.406 -5.27 1 94.38 283 LEU B CA 1
ATOM 4940 C C . LEU B 1 283 ? 14.359 -7.164 -4.617 1 94.38 283 LEU B C 1
ATOM 4942 O O . LEU B 1 283 ? 14.156 -7.898 -3.645 1 94.38 283 LEU B O 1
ATOM 4946 N N . ALA B 1 284 ? 15.531 -7.02 -5.176 1 91.69 284 ALA B N 1
ATOM 4947 C CA . ALA B 1 284 ? 16.703 -7.691 -4.637 1 91.69 284 ALA B CA 1
ATOM 4948 C C . ALA B 1 284 ? 16.938 -7.32 -3.174 1 91.69 284 ALA B C 1
ATOM 4950 O O . ALA B 1 284 ? 17.266 -8.18 -2.352 1 91.69 284 ALA B O 1
ATOM 4951 N N . TYR B 1 285 ? 16.734 -6.027 -2.932 1 87.69 285 TYR B N 1
ATOM 4952 C CA . TYR B 1 285 ? 16.891 -5.543 -1.566 1 87.69 285 TYR B CA 1
ATOM 4953 C C . TYR B 1 285 ? 15.883 -6.203 -0.633 1 87.69 285 TYR B C 1
ATOM 4955 O O . TYR B 1 285 ? 16.25 -6.688 0.442 1 87.69 285 TYR B O 1
ATOM 4963 N N . ALA B 1 286 ? 14.68 -6.242 -1.054 1 91 286 ALA B N 1
ATOM 4964 C CA . ALA B 1 286 ? 13.602 -6.805 -0.243 1 91 286 ALA B CA 1
ATOM 4965 C C . ALA B 1 286 ? 13.836 -8.289 0.022 1 91 286 ALA B C 1
ATOM 4967 O O . ALA B 1 286 ? 13.477 -8.797 1.086 1 91 286 ALA B O 1
ATOM 4968 N N . LEU B 1 287 ? 14.453 -8.969 -0.937 1 93.94 287 LEU B N 1
ATOM 4969 C CA . LEU B 1 287 ? 14.664 -10.406 -0.825 1 93.94 287 LEU B CA 1
ATOM 4970 C C . LEU B 1 287 ? 16.016 -10.711 -0.18 1 93.94 287 LEU B C 1
ATOM 4972 O O . LEU B 1 287 ? 16.375 -11.875 0.001 1 93.94 287 LEU B O 1
ATOM 4976 N N . GLY B 1 288 ? 16.75 -9.648 0.06 1 89.88 288 GLY B N 1
ATOM 4977 C CA . GLY B 1 288 ? 18.031 -9.805 0.729 1 89.88 288 GLY B CA 1
ATOM 4978 C C . GLY B 1 288 ? 19.109 -10.359 -0.18 1 89.88 288 GLY B C 1
ATOM 4979 O O . GLY B 1 288 ? 19.984 -11.102 0.269 1 89.88 288 GLY B O 1
ATOM 4980 N N . TRP B 1 289 ? 18.984 -10.078 -1.448 1 90.06 289 TRP B N 1
ATOM 4981 C CA . TRP B 1 289 ? 19.953 -10.594 -2.402 1 90.06 289 TRP B CA 1
ATOM 4982 C C . TRP B 1 289 ? 21.203 -9.719 -2.436 1 90.06 289 TRP B C 1
ATOM 4984 O O . TRP B 1 289 ? 21.109 -8.492 -2.35 1 90.06 289 TRP B O 1
ATOM 4994 N N . GLU B 1 290 ? 22.312 -10.25 -2.238 1 77.94 290 GLU B N 1
ATOM 4995 C CA . GLU B 1 290 ? 23.594 -9.555 -2.412 1 77.94 290 GLU B CA 1
ATOM 4996 C C . GLU B 1 290 ? 24.156 -9.789 -3.807 1 77.94 290 GLU B C 1
ATOM 4998 O O . GLU B 1 290 ? 24 -10.867 -4.375 1 77.94 290 GLU B O 1
ATOM 5003 N N . LYS B 1 291 ? 24.453 -8.664 -4.328 1 65.31 291 LYS B N 1
ATOM 5004 C CA . LYS B 1 291 ? 25.047 -8.828 -5.652 1 65.31 291 LYS B CA 1
ATOM 5005 C C . LYS B 1 291 ? 26.266 -9.734 -5.602 1 65.31 291 LYS B C 1
ATOM 5007 O O . LYS B 1 291 ? 27.062 -9.664 -4.664 1 65.31 291 LYS B O 1
ATOM 5012 N N . ASP B 1 292 ? 26.203 -10.875 -6.16 1 55.03 292 ASP B N 1
ATOM 5013 C CA . ASP B 1 292 ? 27.375 -11.742 -6.242 1 55.03 292 ASP B CA 1
ATOM 5014 C C . ASP B 1 292 ? 28.641 -10.922 -6.465 1 55.03 292 ASP B C 1
ATOM 5016 O O . ASP B 1 292 ? 28.594 -9.852 -7.082 1 55.03 292 ASP B O 1
ATOM 5020 N N . GLU B 1 293 ? 29.625 -10.898 -5.531 1 44.34 293 GLU B N 1
ATOM 5021 C CA . GLU B 1 293 ? 30.938 -10.273 -5.414 1 44.34 293 GLU B CA 1
ATOM 5022 C C . GLU B 1 293 ? 31.531 -9.961 -6.789 1 44.34 293 GLU B C 1
ATOM 5024 O O . GLU B 1 293 ? 32.625 -9.398 -6.891 1 44.34 293 GLU B O 1
ATOM 5029 N N . LEU B 1 294 ? 31.25 -10.68 -7.859 1 41.03 294 LEU B N 1
ATOM 5030 C CA . LEU B 1 294 ? 32.219 -10.375 -8.891 1 41.03 294 LEU B CA 1
ATOM 5031 C C . LEU B 1 294 ? 32.156 -8.914 -9.32 1 41.03 294 LEU B C 1
ATOM 5033 O O . LEU B 1 294 ? 32.906 -8.461 -10.164 1 41.03 294 LEU B O 1
ATOM 5037 N N . ILE B 1 295 ? 31.016 -8.453 -9.461 1 38.19 295 ILE B N 1
ATOM 5038 C CA . ILE B 1 295 ? 31.141 -7.062 -9.867 1 38.19 295 ILE B CA 1
ATOM 5039 C C . ILE B 1 295 ? 31.484 -6.195 -8.656 1 38.19 295 ILE B C 1
ATOM 5041 O O . ILE B 1 295 ? 30.766 -6.223 -7.648 1 38.19 295 ILE B O 1
ATOM 5045 N N . PRO B 1 296 ? 32.656 -5.805 -8.562 1 34.06 296 PRO B N 1
ATOM 5046 C CA . PRO B 1 296 ? 33.125 -4.922 -7.477 1 34.06 296 PRO B CA 1
ATOM 5047 C C . PRO B 1 296 ? 32.062 -3.9 -7.074 1 34.06 296 PRO B C 1
ATOM 5049 O O . PRO B 1 296 ? 31.422 -3.285 -7.941 1 34.06 296 PRO B O 1
ATOM 5052 N N . LYS B 1 297 ? 31.297 -4.359 -6.227 1 37.31 297 LYS B N 1
ATOM 5053 C CA . LYS B 1 297 ? 30.469 -3.258 -5.738 1 37.31 297 LYS B CA 1
ATOM 5054 C C . LYS B 1 297 ? 31.172 -1.919 -5.91 1 37.31 297 LYS B C 1
ATOM 5056 O O . LYS B 1 297 ? 32.312 -1.749 -5.457 1 37.31 297 LYS B O 1
ATOM 5061 N N . LYS B 1 298 ? 30.953 -1.334 -6.969 1 32.03 298 LYS B N 1
ATOM 5062 C CA . LYS B 1 298 ? 31.484 0.004 -6.727 1 32.03 298 LYS B CA 1
ATOM 5063 C C . LYS B 1 298 ? 31.25 0.434 -5.281 1 32.03 298 LYS B C 1
ATOM 5065 O O . LYS B 1 298 ? 30.172 0.238 -4.738 1 32.03 298 LYS B O 1
ATOM 5070 N N . PRO B 1 299 ? 32.281 0.386 -4.488 1 31.33 299 PRO B N 1
ATOM 5071 C CA . PRO B 1 299 ? 32.031 0.948 -3.156 1 31.33 299 PRO B CA 1
ATOM 5072 C C . PRO B 1 299 ? 30.875 1.942 -3.139 1 31.33 299 PRO B C 1
ATOM 5074 O O . PRO B 1 299 ? 30.875 2.902 -3.912 1 31.33 299 PRO B O 1
ATOM 5077 N N . ASN B 1 300 ? 29.719 1.383 -3.387 1 34.25 300 ASN B N 1
ATOM 5078 C CA . ASN B 1 300 ? 28.781 2.467 -3.113 1 34.25 300 ASN B CA 1
ATOM 5079 C C . ASN B 1 300 ? 29.391 3.5 -2.162 1 34.25 300 ASN B C 1
ATOM 5081 O O . ASN B 1 300 ? 29.828 3.158 -1.062 1 34.25 300 ASN B O 1
ATOM 5085 N N . GLN B 1 301 ? 30.094 4.359 -2.715 1 30.86 301 GLN B N 1
ATOM 5086 C CA . GLN B 1 301 ? 30.641 5.484 -1.971 1 30.86 301 GLN B CA 1
ATOM 5087 C C . GLN B 1 301 ? 29.844 5.758 -0.704 1 30.86 301 GLN B C 1
ATOM 5089 O O . GLN B 1 301 ? 28.672 6.137 -0.775 1 30.86 301 GLN B O 1
ATOM 5094 N N . LEU B 1 302 ? 29.891 4.84 0.237 1 33.47 302 LEU B N 1
ATOM 5095 C CA . LEU B 1 302 ? 29.578 5.496 1.501 1 33.47 302 LEU B CA 1
ATOM 5096 C C . LEU B 1 302 ? 29.703 7.012 1.371 1 33.47 302 LEU B C 1
ATOM 5098 O O . LEU B 1 302 ? 30.797 7.539 1.186 1 33.47 302 LEU B O 1
ATOM 5102 N N . MET B 1 303 ? 29.031 7.465 0.521 1 35.94 303 MET B N 1
ATOM 5103 C CA . MET B 1 303 ? 29.125 8.922 0.604 1 35.94 303 MET B CA 1
ATOM 5104 C C . MET B 1 303 ? 29.641 9.352 1.976 1 35.94 303 MET B C 1
ATOM 5106 O O . MET B 1 303 ? 29.047 9.008 3 1 35.94 303 MET B O 1
ATOM 5110 N N . LEU B 1 304 ? 30.938 9.336 2.125 1 39.06 304 LEU B N 1
ATOM 5111 C CA . LEU B 1 304 ? 31.656 9.859 3.277 1 39.06 304 LEU B CA 1
ATOM 5112 C C . LEU B 1 304 ? 30.766 10.742 4.133 1 39.06 304 LEU B C 1
ATOM 5114 O O . LEU B 1 304 ? 30 11.555 3.607 1 39.06 304 LEU B O 1
ATOM 5118 N N . ALA B 1 305 ? 30.516 10.312 5.398 1 45.25 305 ALA B N 1
ATOM 5119 C CA . ALA B 1 305 ? 30.078 11.148 6.516 1 45.25 305 ALA B CA 1
ATOM 5120 C C . ALA B 1 305 ? 30.5 12.594 6.324 1 45.25 305 ALA B C 1
ATOM 5122 O O . ALA B 1 305 ? 30.266 13.438 7.195 1 45.25 305 ALA B O 1
ATOM 5123 N N . MET B 1 306 ? 31.312 12.719 5.301 1 48.25 306 MET B N 1
ATOM 5124 C CA . MET B 1 306 ? 31.984 14.016 5.199 1 48.25 306 MET B CA 1
ATOM 5125 C C . MET B 1 306 ? 30.984 15.117 4.863 1 48.25 306 MET B C 1
ATOM 5127 O O . MET B 1 306 ? 31.203 16.281 5.199 1 48.25 306 MET B O 1
ATOM 5131 N N . ASP B 1 307 ? 29.75 14.656 4.223 1 62 307 ASP B N 1
ATOM 5132 C CA . ASP B 1 307 ? 28.938 15.773 3.758 1 62 307 ASP B CA 1
ATOM 5133 C C . ASP B 1 307 ? 27.672 15.922 4.594 1 62 307 ASP B C 1
ATOM 5135 O O . ASP B 1 307 ? 26.672 16.469 4.125 1 62 307 ASP B O 1
ATOM 5139 N N . LEU B 1 308 ? 27.844 15.289 5.691 1 77.19 308 LEU B N 1
ATOM 5140 C CA . LEU B 1 308 ? 26.703 15.469 6.57 1 77.19 308 LEU B CA 1
ATOM 5141 C C . LEU B 1 308 ? 26.703 16.859 7.195 1 77.19 308 LEU B C 1
ATOM 5143 O O . LEU B 1 308 ? 27.766 17.391 7.531 1 77.19 308 LEU B O 1
ATOM 5147 N N . THR B 1 309 ? 25.594 17.344 7.156 1 79.19 309 THR B N 1
ATOM 5148 C CA . THR B 1 309 ? 25.469 18.594 7.895 1 79.19 309 THR B CA 1
ATOM 5149 C C . THR B 1 309 ? 25.703 18.359 9.391 1 79.19 309 THR B C 1
ATOM 5151 O O . THR B 1 309 ? 25.75 17.219 9.844 1 79.19 309 THR B O 1
ATOM 5154 N N . ALA B 1 310 ? 25.922 19.406 10.055 1 82.94 310 ALA B N 1
ATOM 5155 C CA . ALA B 1 310 ? 26.141 19.328 11.492 1 82.94 310 ALA B CA 1
ATOM 5156 C C . ALA B 1 310 ? 24.984 18.625 12.188 1 82.94 310 ALA B C 1
ATOM 5158 O O . ALA B 1 310 ? 25.188 17.766 13.055 1 82.94 310 ALA B O 1
ATOM 5159 N N . ASP B 1 311 ? 23.797 18.875 11.75 1 86.12 311 ASP B N 1
ATOM 5160 C CA . ASP B 1 311 ? 22.609 18.281 12.344 1 86.12 311 ASP B CA 1
ATOM 5161 C C . ASP B 1 311 ? 22.547 16.781 12.047 1 86.12 311 ASP B C 1
ATOM 5163 O O . ASP B 1 311 ? 22.219 15.984 12.93 1 86.12 311 ASP B O 1
ATOM 5167 N N . GLU B 1 312 ? 22.906 16.453 10.891 1 87.19 312 GLU B N 1
ATOM 5168 C CA . GLU B 1 312 ? 22.859 15.047 10.484 1 87.19 312 GLU B CA 1
ATOM 5169 C C . GLU B 1 312 ? 23.906 14.227 11.25 1 87.19 312 GLU B C 1
ATOM 5171 O O . GLU B 1 312 ? 23.656 13.078 11.609 1 87.19 312 GLU B O 1
ATOM 5176 N N . ARG B 1 313 ? 25.031 14.883 11.461 1 85.75 313 ARG B N 1
ATOM 5177 C CA . ARG B 1 313 ? 26.094 14.211 12.195 1 85.75 313 ARG B CA 1
ATOM 5178 C C . ARG B 1 313 ? 25.672 13.922 13.633 1 85.75 313 ARG B C 1
ATOM 5180 O O . ARG B 1 313 ? 25.984 12.859 14.18 1 85.75 313 ARG B O 1
ATOM 5187 N N . LEU B 1 314 ? 25.016 14.914 14.172 1 87.69 314 LEU B N 1
ATOM 5188 C CA . LEU B 1 314 ? 24.531 14.75 15.531 1 87.69 314 LEU B CA 1
ATOM 5189 C C . LEU B 1 314 ? 23.578 13.562 15.625 1 87.69 314 LEU B C 1
ATOM 5191 O O . LEU B 1 314 ? 23.641 12.789 16.578 1 87.69 314 LEU B O 1
ATOM 5195 N N . ILE B 1 315 ? 22.75 13.438 14.688 1 89.62 315 ILE B N 1
ATOM 5196 C CA . ILE B 1 315 ? 21.781 12.352 14.641 1 89.62 315 ILE B CA 1
ATOM 5197 C C . ILE B 1 315 ? 22.5 11.016 14.5 1 89.62 315 ILE B C 1
ATOM 5199 O O . ILE B 1 315 ? 22.203 10.062 15.219 1 89.62 315 ILE B O 1
ATOM 5203 N N . MET B 1 316 ? 23.453 11 13.648 1 88.5 316 MET B N 1
ATOM 5204 C CA . MET B 1 316 ? 24.188 9.773 13.398 1 88.5 316 MET B CA 1
ATOM 5205 C C . MET B 1 316 ? 24.938 9.328 14.648 1 88.5 316 MET B C 1
ATOM 5207 O O . MET B 1 316 ? 25.062 8.125 14.914 1 88.5 316 MET B O 1
ATOM 5211 N N . ASP B 1 317 ? 25.438 10.32 15.367 1 88.31 317 ASP B N 1
ATOM 5212 C CA . ASP B 1 317 ? 26.172 10.023 16.594 1 88.31 317 ASP B CA 1
ATOM 5213 C C . ASP B 1 317 ? 25.266 9.328 17.609 1 88.31 317 ASP B C 1
ATOM 5215 O O . ASP B 1 317 ? 25.688 8.383 18.281 1 88.31 317 ASP B O 1
ATOM 5219 N N . VAL B 1 318 ? 24.125 9.82 17.703 1 89.94 318 VAL B N 1
ATOM 5220 C CA . VAL B 1 318 ? 23.188 9.258 18.672 1 89.94 318 VAL B CA 1
ATOM 5221 C C . VAL B 1 318 ? 22.781 7.855 18.234 1 89.94 318 VAL B C 1
ATOM 5223 O O . VAL B 1 318 ? 22.703 6.941 19.062 1 89.94 318 VAL B O 1
ATOM 5226 N N . LEU B 1 319 ? 22.438 7.723 17 1 88.38 319 LEU B N 1
ATOM 5227 C CA . LEU B 1 319 ? 22.016 6.434 16.469 1 88.38 319 LEU B CA 1
ATOM 5228 C C . LEU B 1 319 ? 23.125 5.395 16.594 1 88.38 319 LEU B C 1
ATOM 5230 O O . LEU B 1 319 ? 22.844 4.203 16.734 1 88.38 319 LEU B O 1
ATOM 5234 N N . GLY B 1 320 ? 24.375 5.844 16.547 1 86.38 320 GLY B N 1
ATOM 5235 C CA . GLY B 1 320 ? 25.516 4.953 16.656 1 86.38 320 GLY B CA 1
ATOM 5236 C C . GLY B 1 320 ? 25.656 4.34 18.031 1 86.38 320 GLY B C 1
ATOM 5237 O O . GLY B 1 320 ? 26.297 3.297 18.188 1 86.38 320 GLY B O 1
ATOM 5238 N N . GLN B 1 321 ? 25.094 4.957 18.953 1 86.44 321 GLN B N 1
ATOM 5239 C CA . GLN B 1 321 ? 25.234 4.52 20.344 1 86.44 321 GLN B CA 1
ATOM 5240 C C . GLN B 1 321 ? 24.125 3.535 20.719 1 86.44 321 GLN B C 1
ATOM 5242 O O . GLN B 1 321 ? 24.156 2.957 21.812 1 86.44 321 GLN B O 1
ATOM 5247 N N . THR B 1 322 ? 23.156 3.424 19.797 1 83.19 322 THR B N 1
ATOM 5248 C CA . THR B 1 322 ? 22.016 2.557 20.078 1 83.19 322 THR B CA 1
ATOM 5249 C C . THR B 1 322 ? 21.703 1.682 18.859 1 83.19 322 THR B C 1
ATOM 5251 O O . THR B 1 322 ? 22.062 2.02 17.734 1 83.19 322 THR B O 1
ATOM 5254 N N . LYS B 1 323 ? 21.109 0.511 19.062 1 82.19 323 LYS B N 1
ATOM 5255 C CA . LYS B 1 323 ? 20.688 -0.353 17.969 1 82.19 323 LYS B CA 1
ATOM 5256 C C . LYS B 1 323 ? 19.516 0.263 17.188 1 82.19 323 LYS B C 1
ATOM 5258 O O . LYS B 1 323 ? 19.516 0.251 15.961 1 82.19 323 LYS B O 1
ATOM 5263 N N . SER B 1 324 ? 18.5 0.799 17.922 1 87.19 324 SER B N 1
ATOM 5264 C CA . SER B 1 324 ? 17.344 1.51 17.375 1 87.19 324 SER B CA 1
ATOM 5265 C C . SER B 1 324 ? 16.781 2.52 18.375 1 87.19 324 SER B C 1
ATOM 5267 O O . SER B 1 324 ? 16.938 2.35 19.578 1 87.19 324 SER B O 1
ATOM 5269 N N . ILE B 1 325 ? 16.328 3.641 17.891 1 87 325 ILE B N 1
ATOM 5270 C CA . ILE B 1 325 ? 15.773 4.656 18.781 1 87 325 ILE B CA 1
ATOM 5271 C C . ILE B 1 325 ? 14.484 5.215 18.203 1 87 325 ILE B C 1
ATOM 5273 O O . ILE B 1 325 ? 14.398 5.469 17 1 87 325 ILE B O 1
ATOM 5277 N N . ALA B 1 326 ? 13.469 5.273 19.062 1 85 326 ALA B N 1
ATOM 5278 C CA . ALA B 1 326 ? 12.195 5.863 18.656 1 85 326 ALA B CA 1
ATOM 5279 C C . ALA B 1 326 ? 12.336 7.363 18.406 1 85 326 ALA B C 1
ATOM 5281 O O . ALA B 1 326 ? 13.148 8.031 19.062 1 85 326 ALA B O 1
ATOM 5282 N N . ILE B 1 327 ? 11.531 7.879 17.5 1 81.38 327 ILE B N 1
ATOM 5283 C CA . ILE B 1 327 ? 11.617 9.281 17.125 1 81.38 327 ILE B CA 1
ATOM 5284 C C . ILE B 1 327 ? 11.406 10.172 18.344 1 81.38 327 ILE B C 1
ATOM 5286 O O . ILE B 1 327 ? 12.031 11.227 18.469 1 81.38 327 ILE B O 1
ATOM 5290 N N . ASP B 1 328 ? 10.547 9.766 19.219 1 79.12 328 ASP B N 1
ATOM 5291 C CA . ASP B 1 328 ? 10.273 10.562 20.406 1 79.12 328 ASP B CA 1
ATOM 5292 C C . ASP B 1 328 ? 11.516 10.672 21.297 1 79.12 328 ASP B C 1
ATOM 5294 O O . ASP B 1 328 ? 11.82 11.75 21.797 1 79.12 328 ASP B O 1
ATOM 5298 N N . GLU B 1 329 ? 12.172 9.586 21.438 1 82.88 329 GLU B N 1
ATOM 5299 C CA . GLU B 1 329 ? 13.398 9.57 22.234 1 82.88 329 GLU B CA 1
ATOM 5300 C C . GLU B 1 329 ? 14.508 10.375 21.562 1 82.88 329 GLU B C 1
ATOM 5302 O O . GLU B 1 329 ? 15.281 11.062 22.234 1 82.88 329 GLU B O 1
ATOM 5307 N N . LEU B 1 330 ? 14.523 10.258 20.312 1 86.19 330 LEU B N 1
ATOM 5308 C CA . LEU B 1 330 ? 15.523 10.984 19.531 1 86.19 330 LEU B CA 1
ATOM 5309 C C . LEU B 1 330 ? 15.32 12.492 19.656 1 86.19 330 LEU B C 1
ATOM 5311 O O . LEU B 1 330 ? 16.297 13.242 19.766 1 86.19 330 LEU B O 1
ATOM 5315 N N . THR B 1 331 ? 14.07 12.891 19.594 1 81.19 331 THR B N 1
ATOM 5316 C CA . THR B 1 331 ? 13.742 14.305 19.75 1 81.19 331 THR B CA 1
ATOM 5317 C C . THR B 1 331 ? 14.234 14.836 21.094 1 81.19 331 THR B C 1
ATOM 5319 O O . THR B 1 331 ? 14.766 15.945 21.172 1 81.19 331 THR B O 1
ATOM 5322 N N . LEU B 1 332 ? 14.109 14.078 22.078 1 77.94 332 LEU B N 1
ATOM 5323 C CA . LEU B 1 332 ? 14.516 14.461 23.422 1 77.94 332 LEU B CA 1
ATOM 5324 C C . LEU B 1 332 ? 16.031 14.539 23.531 1 77.94 332 LEU B C 1
ATOM 5326 O O . LEU B 1 332 ? 16.578 15.453 24.156 1 77.94 332 LEU B O 1
ATOM 5330 N N . LYS B 1 333 ? 16.734 13.633 22.922 1 81.75 333 LYS B N 1
ATOM 5331 C CA . LYS B 1 333 ? 18.188 13.516 23.031 1 81.75 333 LYS B CA 1
ATOM 5332 C C . LYS B 1 333 ? 18.891 14.609 22.234 1 81.75 333 LYS B C 1
ATOM 5334 O O . LYS B 1 333 ? 19.953 15.086 22.625 1 81.75 333 LYS B O 1
ATOM 5339 N N . ILE B 1 334 ? 18.328 14.969 21.156 1 83.88 334 ILE B N 1
ATOM 5340 C CA . ILE B 1 334 ? 19.016 15.883 20.25 1 83.88 334 ILE B CA 1
ATOM 5341 C C . ILE B 1 334 ? 18.578 17.312 20.531 1 83.88 334 ILE B C 1
ATOM 5343 O O . ILE B 1 334 ? 19.359 18.266 20.344 1 83.88 334 ILE B O 1
ATOM 5347 N N . GLY B 1 335 ? 17.328 17.516 20.969 1 76.88 335 GLY B N 1
ATOM 5348 C CA . GLY B 1 335 ? 16.844 18.828 21.359 1 76.88 335 GLY B CA 1
ATOM 5349 C C . GLY B 1 335 ? 16.516 19.719 20.172 1 76.88 335 GLY B C 1
ATOM 5350 O O . GLY B 1 335 ? 16.625 20.938 20.266 1 76.88 335 GLY B O 1
ATOM 5351 N N . MET B 1 336 ? 16.312 19.156 19.016 1 78.69 336 MET B N 1
ATOM 5352 C CA . MET B 1 336 ? 15.953 19.969 17.859 1 78.69 336 MET B CA 1
ATOM 5353 C C . MET B 1 336 ? 14.461 19.891 17.578 1 78.69 336 MET B C 1
ATOM 5355 O O . MET B 1 336 ? 13.805 18.906 17.938 1 78.69 336 MET B O 1
ATOM 5359 N N . PRO B 1 337 ? 13.953 20.969 16.875 1 76.75 337 PRO B N 1
ATOM 5360 C CA . PRO B 1 337 ? 12.531 20.938 16.531 1 76.75 337 PRO B CA 1
ATOM 5361 C C . PRO B 1 337 ? 12.164 19.719 15.672 1 76.75 337 PRO B C 1
ATOM 5363 O O . PRO B 1 337 ? 12.953 19.297 14.82 1 76.75 337 PRO B O 1
ATOM 5366 N N . VAL B 1 338 ? 11 19.188 15.859 1 79 338 VAL B N 1
ATOM 5367 C CA . VAL B 1 338 ? 10.531 17.969 15.211 1 79 338 VAL B CA 1
ATOM 5368 C C . VAL B 1 338 ? 10.602 18.125 13.695 1 79 338 VAL B C 1
ATOM 5370 O O . VAL B 1 338 ? 10.961 17.188 12.984 1 79 338 VAL B O 1
ATOM 5373 N N . SER B 1 339 ? 10.258 19.312 13.227 1 77.75 339 SER B N 1
ATOM 5374 C CA . SER B 1 339 ? 10.273 19.547 11.781 1 77.75 339 SER B CA 1
ATOM 5375 C C . SER B 1 339 ? 11.68 19.391 11.219 1 77.75 339 SER B C 1
ATOM 5377 O O . SER B 1 339 ? 11.859 18.766 10.172 1 77.75 339 SER B O 1
ATOM 5379 N N . LEU B 1 340 ? 12.594 19.906 11.906 1 78.25 340 LEU B N 1
ATOM 5380 C CA . LEU B 1 340 ? 13.984 19.828 11.461 1 78.25 340 LEU B CA 1
ATOM 5381 C C . LEU B 1 340 ? 14.508 18.391 11.586 1 78.25 340 LEU B C 1
ATOM 5383 O O . LEU B 1 340 ? 15.211 17.906 10.695 1 78.25 340 LEU B O 1
ATOM 5387 N N . LEU B 1 341 ? 14.195 17.828 12.695 1 84.31 341 LEU B N 1
ATOM 5388 C CA . LEU B 1 341 ? 14.625 16.453 12.914 1 84.31 341 LEU B CA 1
ATOM 5389 C C . LEU B 1 341 ? 14.086 15.539 11.82 1 84.31 341 LEU B C 1
ATOM 5391 O O . LEU B 1 341 ? 14.836 14.734 11.258 1 84.31 341 LEU B O 1
ATOM 5395 N N . THR B 1 342 ? 12.844 15.664 11.516 1 82 342 THR B N 1
ATOM 5396 C CA . THR B 1 342 ? 12.203 14.82 10.516 1 82 342 THR B CA 1
ATOM 5397 C C . THR B 1 342 ? 12.828 15.039 9.141 1 82 342 THR B C 1
ATOM 5399 O O . THR B 1 342 ? 13.008 14.094 8.375 1 82 342 THR B O 1
ATOM 5402 N N . MET B 1 343 ? 13.109 16.234 8.891 1 80.75 343 MET B N 1
ATOM 5403 C CA . MET B 1 343 ? 13.758 16.547 7.621 1 80.75 343 MET B CA 1
ATOM 5404 C C . MET B 1 343 ? 15.109 15.852 7.512 1 80.75 343 MET B C 1
ATOM 5406 O O . MET B 1 343 ? 15.43 15.273 6.473 1 80.75 343 MET B O 1
ATOM 5410 N N . ASN B 1 344 ? 15.852 15.992 8.531 1 83.75 344 ASN B N 1
ATOM 5411 C CA . ASN B 1 344 ? 17.172 15.391 8.539 1 83.75 344 ASN B CA 1
ATOM 5412 C C . ASN B 1 344 ? 17.109 13.867 8.477 1 83.75 344 ASN B C 1
ATOM 5414 O O . ASN B 1 344 ? 17.906 13.234 7.789 1 83.75 344 ASN B O 1
ATOM 5418 N N . LEU B 1 345 ? 16.141 13.352 9.203 1 84.56 345 LEU B N 1
ATOM 5419 C CA . LEU B 1 345 ? 15.961 11.906 9.203 1 84.56 345 LEU B CA 1
ATOM 5420 C C . LEU B 1 345 ? 15.586 11.406 7.809 1 84.56 345 LEU B C 1
ATOM 5422 O O . LEU B 1 345 ? 16.109 10.391 7.348 1 84.56 345 LEU B O 1
ATOM 5426 N N . LEU B 1 346 ? 14.719 12.094 7.211 1 80.75 346 LEU B N 1
ATOM 5427 C CA . LEU B 1 346 ? 14.305 11.75 5.855 1 80.75 346 LEU B CA 1
ATOM 5428 C C . LEU B 1 346 ? 15.492 11.773 4.902 1 80.75 346 LEU B C 1
ATOM 5430 O O . LEU B 1 346 ? 15.672 10.859 4.094 1 80.75 346 LEU B O 1
ATOM 5434 N N . ASN B 1 347 ? 16.25 12.836 5.016 1 80 347 ASN B N 1
ATOM 5435 C CA . ASN B 1 347 ? 17.422 12.969 4.152 1 80 347 ASN B CA 1
ATOM 5436 C C . ASN B 1 347 ? 18.391 11.805 4.344 1 80 347 ASN B C 1
ATOM 5438 O O . ASN B 1 347 ? 18.906 11.258 3.371 1 80 347 ASN B O 1
ATOM 5442 N N . LEU B 1 348 ? 18.625 11.5 5.543 1 82.25 348 LEU B N 1
ATOM 5443 C CA . LEU B 1 348 ? 19.531 10.406 5.875 1 82.25 348 LEU B CA 1
ATOM 5444 C C . LEU B 1 348 ? 19 9.078 5.355 1 82.25 348 LEU B C 1
ATOM 5446 O O . LEU B 1 348 ? 19.766 8.234 4.879 1 82.25 348 LEU B O 1
ATOM 5450 N N . GLU B 1 349 ? 17.734 8.906 5.48 1 81.44 349 GLU B N 1
ATOM 5451 C CA . GLU B 1 349 ? 17.094 7.688 5.004 1 81.44 349 GLU B CA 1
ATOM 5452 C C . GLU B 1 349 ? 17.203 7.559 3.486 1 81.44 349 GLU B C 1
ATOM 5454 O O . GLU B 1 349 ? 17.484 6.477 2.967 1 81.44 349 GLU B O 1
ATOM 5459 N N . MET B 1 350 ? 17.031 8.602 2.904 1 75.31 350 MET B N 1
ATOM 5460 C CA . MET B 1 350 ? 17.078 8.633 1.445 1 75.31 350 MET B CA 1
ATOM 5461 C C . MET B 1 350 ? 18.484 8.328 0.939 1 75.31 350 MET B C 1
ATOM 5463 O O . MET B 1 350 ? 18.656 7.742 -0.133 1 75.31 350 MET B O 1
ATOM 5467 N N . GLN B 1 351 ? 19.422 8.797 1.706 1 74.69 351 GLN B N 1
ATOM 5468 C CA . GLN B 1 351 ? 20.812 8.57 1.331 1 74.69 351 GLN B CA 1
ATOM 5469 C C . GLN B 1 351 ? 21.281 7.18 1.76 1 74.69 351 GLN B C 1
ATOM 5471 O O . GLN B 1 351 ? 22.391 6.77 1.439 1 74.69 351 GLN B O 1
ATOM 5476 N N . GLY B 1 352 ? 20.453 6.523 2.496 1 75.44 352 GLY B N 1
ATOM 5477 C CA . GLY B 1 352 ? 20.734 5.137 2.842 1 75.44 352 GLY B CA 1
ATOM 5478 C C . GLY B 1 352 ? 21.547 4.996 4.121 1 75.44 352 GLY B C 1
ATOM 5479 O O . GLY B 1 352 ? 22.031 3.906 4.438 1 75.44 352 GLY B O 1
ATOM 5480 N N . PHE B 1 353 ? 21.625 6.176 4.887 1 76.88 353 PHE B N 1
ATOM 5481 C CA . PHE B 1 353 ? 22.438 6.129 6.102 1 76.88 353 PHE B CA 1
ATOM 5482 C C . PHE B 1 353 ? 21.656 5.461 7.234 1 76.88 353 PHE B C 1
ATOM 5484 O O . PHE B 1 353 ? 22.266 4.84 8.117 1 76.88 353 PHE B O 1
ATOM 5491 N N . ILE B 1 354 ? 20.328 5.688 7.176 1 83.12 354 ILE B N 1
ATOM 5492 C CA . ILE B 1 354 ? 19.5 5.133 8.242 1 83.12 354 ILE B CA 1
ATOM 5493 C C . ILE B 1 354 ? 18.25 4.484 7.641 1 83.12 354 ILE B C 1
ATOM 5495 O O . ILE B 1 354 ? 17.969 4.645 6.449 1 83.12 354 ILE B O 1
ATOM 5499 N N . ARG B 1 355 ? 17.609 3.623 8.461 1 82 355 ARG B N 1
ATOM 5500 C CA . ARG B 1 355 ? 16.375 2.984 8.031 1 82 355 ARG B CA 1
ATOM 5501 C C . ARG B 1 355 ? 15.297 3.096 9.102 1 82 355 ARG B C 1
ATOM 5503 O O . ARG B 1 355 ? 15.602 3.092 10.297 1 82 355 ARG B O 1
ATOM 5510 N N . SER B 1 356 ? 14.078 3.312 8.594 1 79.88 356 SER B N 1
ATOM 5511 C CA . SER B 1 356 ? 12.938 3.355 9.5 1 79.88 356 SER B CA 1
ATOM 5512 C C . SER B 1 356 ? 12.445 1.951 9.836 1 79.88 356 SER B C 1
ATOM 5514 O O . SER B 1 356 ? 12.492 1.052 9 1 79.88 356 SER B O 1
ATOM 5516 N N . MET B 1 357 ? 12.211 1.736 11.094 1 73.31 357 MET B N 1
ATOM 5517 C CA . MET B 1 357 ? 11.695 0.466 11.594 1 73.31 357 MET B CA 1
ATOM 5518 C C . MET B 1 357 ? 10.234 0.602 12.031 1 73.31 357 MET B C 1
ATOM 5520 O O . MET B 1 357 ? 9.742 1.715 12.219 1 73.31 357 MET B O 1
ATOM 5524 N N . PRO B 1 358 ? 9.586 -0.603 12.133 1 68.88 358 PRO B N 1
ATOM 5525 C CA . PRO B 1 358 ? 8.234 -0.53 12.695 1 68.88 358 PRO B CA 1
ATOM 5526 C C . PRO B 1 358 ? 8.195 0.173 14.047 1 68.88 358 PRO B C 1
ATOM 5528 O O . PRO B 1 358 ? 9.102 -0.004 14.867 1 68.88 358 PRO B O 1
ATOM 5531 N N . GLY B 1 359 ? 7.176 0.99 14.25 1 65 359 GLY B N 1
ATOM 5532 C CA . GLY B 1 359 ? 7.043 1.718 15.5 1 65 359 GLY B CA 1
ATOM 5533 C C . GLY B 1 359 ? 7.723 3.074 15.477 1 65 359 GLY B C 1
ATOM 5534 O O . GLY B 1 359 ? 8.172 3.568 16.516 1 65 359 GLY B O 1
ATOM 5535 N N . LYS B 1 360 ? 7.977 3.68 14.367 1 75.94 360 LYS B N 1
ATOM 5536 C CA . LYS B 1 360 ? 8.562 5.004 14.18 1 75.94 360 LYS B CA 1
ATOM 5537 C C . LYS B 1 360 ? 9.961 5.074 14.773 1 75.94 360 LYS B C 1
ATOM 5539 O O . LYS B 1 360 ? 10.289 6.016 15.5 1 75.94 360 LYS B O 1
ATOM 5544 N N . ALA B 1 361 ? 10.664 3.947 14.625 1 80.62 361 ALA B N 1
ATOM 5545 C CA . ALA B 1 361 ? 12.039 3.873 15.117 1 80.62 361 ALA B CA 1
ATOM 5546 C C . ALA B 1 361 ? 13.031 3.881 13.969 1 80.62 361 ALA B C 1
ATOM 5548 O O . ALA B 1 361 ? 12.664 3.613 12.82 1 80.62 361 ALA B O 1
ATOM 5549 N N . TYR B 1 362 ? 14.289 4.312 14.305 1 86.12 362 TYR B N 1
ATOM 5550 C CA . TYR B 1 362 ? 15.336 4.422 13.289 1 86.12 362 TYR B CA 1
ATOM 5551 C C . TYR B 1 362 ? 16.594 3.682 13.727 1 86.12 362 TYR B C 1
ATOM 5553 O O . TYR B 1 362 ? 16.875 3.57 14.922 1 86.12 362 TYR B O 1
ATOM 5561 N N . CYS B 1 363 ? 17.297 3.096 12.797 1 84.81 363 CYS B N 1
ATOM 5562 C CA . CYS B 1 363 ? 18.594 2.467 13.016 1 84.81 363 CYS B CA 1
ATOM 5563 C C . CYS B 1 363 ? 19.531 2.76 11.859 1 84.81 363 CYS B C 1
ATOM 5565 O O . CYS B 1 363 ? 19.109 3.184 10.789 1 84.81 363 CYS B O 1
ATOM 5567 N N . ILE B 1 364 ? 20.812 2.635 12.156 1 83.94 364 ILE B N 1
ATOM 5568 C CA . ILE B 1 364 ? 21.797 2.812 11.102 1 83.94 364 ILE B CA 1
ATOM 5569 C C . ILE B 1 364 ? 21.688 1.669 10.094 1 83.94 364 ILE B C 1
ATOM 5571 O O . ILE B 1 364 ? 21.484 0.514 10.477 1 83.94 364 ILE B O 1
ATOM 5575 N N . SER B 1 365 ? 21.625 2.066 8.82 1 76 365 SER B N 1
ATOM 5576 C CA . SER B 1 365 ? 21.516 1.076 7.758 1 76 365 SER B CA 1
ATOM 5577 C C . SER B 1 365 ? 22.719 0.151 7.73 1 76 365 SER B C 1
ATOM 5579 O O . SER B 1 365 ? 23.844 0.579 8.016 1 76 365 SER B O 1
#

Solvent-accessible surface area (backbone atoms only — not comparable to full-atom values): 37922 Å² total; per-residue (Å²): 132,61,64,44,35,56,47,14,52,73,52,33,71,95,44,52,41,51,54,44,50,44,42,24,65,72,48,70,32,53,61,39,48,79,66,54,53,73,77,60,53,61,67,36,81,90,53,51,71,72,55,58,73,65,53,49,65,66,61,12,44,53,53,14,48,56,49,50,52,49,32,59,74,67,66,44,45,76,38,39,61,86,39,86,72,29,36,61,56,22,64,73,38,75,74,33,63,56,41,35,40,35,45,58,57,58,77,61,67,60,95,38,32,37,17,45,37,26,28,61,75,51,47,72,67,36,48,50,50,38,45,49,34,46,56,50,36,48,70,63,66,29,34,41,33,25,53,44,40,56,30,36,16,39,45,43,49,51,42,18,56,75,69,70,24,37,27,36,31,44,36,41,25,9,84,81,54,63,79,56,62,89,46,48,67,60,52,58,55,28,31,75,42,6,21,40,35,20,72,41,55,74,83,41,64,74,46,79,73,33,44,55,57,37,31,49,53,48,30,32,50,22,62,32,35,38,36,53,28,14,30,78,86,32,69,34,55,44,28,44,46,40,18,48,74,69,72,29,50,31,32,20,30,49,23,35,62,84,37,66,43,16,40,26,27,43,49,32,38,54,67,68,60,21,46,59,40,71,49,48,64,50,51,39,56,75,71,67,57,67,73,58,72,79,57,66,64,64,68,68,64,63,66,59,80,77,76,49,48,72,68,46,45,54,50,50,55,55,40,69,76,39,79,63,46,38,53,71,58,47,39,67,74,69,68,52,59,64,53,58,48,42,44,45,48,50,52,35,36,73,72,53,54,29,40,82,42,89,82,63,18,36,24,66,92,134,60,64,46,34,56,46,15,53,73,52,31,72,97,43,51,41,49,52,42,49,44,42,22,63,72,49,70,32,55,62,39,48,80,68,54,52,72,76,61,52,60,68,36,81,90,53,50,68,71,55,59,73,65,54,48,65,66,61,12,44,53,53,14,48,54,49,51,52,49,32,60,74,66,67,43,46,76,36,39,60,86,39,87,72,29,36,62,56,23,62,74,39,75,75,33,64,56,43,35,39,35,46,59,57,58,77,61,68,58,95,37,31,40,17,43,37,26,28,62,75,51,47,73,68,37,49,51,51,39,45,50,34,47,56,49,36,48,70,64,65,30,35,40,34,25,53,44,40,56,30,35,16,38,45,44,48,51,42,18,54,75,69,70,26,38,27,36,30,44,37,41,26,8,84,81,55,64,77,57,62,87,45,50,68,60,52,59,57,28,31,75,42,7,21,40,34,20,70,42,55,74,84,40,64,75,45,77,73,33,45,55,58,36,31,49,55,48,30,31,52,23,61,29,36,38,35,54,28,16,29,77,86,32,70,34,55,45,29,43,44,42,17,47,74,69,73,30,50,31,32,19,30,48,22,35,65,84,36,65,44,16,42,25,26,43,49,33,38,55,67,69,61,20,45,58,39,72,49,49,64,48,52,40,58,76,71,66,56,67,73,61,71,80,57,66,63,63,68,69,65,65,68,58,80,76,76,49,48,73,67,46,46,54,51,50,55,56,40,70,76,40,79,64,45,41,54,71,58,48,38,67,73,68,68,54,58,64,53,57,48,43,43,45,49,50,51,35,35,74,71,54,55,30,40,81,42,89,82,61,18,38,26,66,92

Radius of gyration: 31.9 Å; Cα contacts (8 Å, |Δi|>4): 1429; chains: 2; bounding box: 63×102×73 Å